Protein AF-0000000072635037 (afdb_homodimer)

Structure (mmCIF, N/CA/C/O backbone):
data_AF-0000000072635037-model_v1
#
loop_
_entity.id
_entity.type
_entity.pdbx_description
1 polymer 'Rhodanese domain-containing protein'
#
loop_
_atom_site.group_PDB
_atom_site.id
_atom_site.type_symbol
_atom_site.label_atom_id
_atom_site.label_alt_id
_atom_site.label_comp_id
_atom_site.label_asym_id
_atom_site.label_entity_id
_atom_site.label_seq_id
_atom_site.pdbx_PDB_ins_code
_atom_site.Cartn_x
_atom_site.Cartn_y
_atom_site.Cartn_z
_atom_site.occupancy
_atom_site.B_iso_or_equiv
_atom_site.auth_seq_id
_atom_site.auth_comp_id
_atom_site.auth_asym_id
_atom_site.auth_atom_id
_atom_site.pdbx_PDB_model_num
ATOM 1 N N . MET A 1 1 ? 19.469 10.891 2.959 1 28.7 1 MET A N 1
ATOM 2 C CA . MET A 1 1 ? 18.875 11.188 1.657 1 28.7 1 MET A CA 1
ATOM 3 C C . MET A 1 1 ? 18.469 12.656 1.572 1 28.7 1 MET A C 1
ATOM 5 O O . MET A 1 1 ? 17.938 13.211 2.535 1 28.7 1 MET A O 1
ATOM 9 N N . THR A 1 2 ? 19.031 13.367 0.707 1 38.19 2 THR A N 1
ATOM 10 C CA . THR A 1 2 ? 18.703 14.766 0.461 1 38.19 2 THR A CA 1
ATOM 11 C C . THR A 1 2 ? 17.469 14.875 -0.427 1 38.19 2 THR A C 1
ATOM 13 O O . THR A 1 2 ? 17.359 14.18 -1.44 1 38.19 2 THR A O 1
ATOM 16 N N . ILE A 1 3 ? 16.344 15.328 0.069 1 33.97 3 ILE A N 1
ATOM 17 C CA . ILE A 1 3 ? 15.195 15.586 -0.789 1 33.97 3 ILE A CA 1
ATOM 18 C C . ILE A 1 3 ? 15.32 16.969 -1.433 1 33.97 3 ILE A C 1
ATOM 20 O O . ILE A 1 3 ? 15.469 17.969 -0.735 1 33.97 3 ILE A O 1
ATOM 24 N N . TYR A 1 4 ? 16 17.062 -2.693 1 36.5 4 TYR A N 1
ATOM 25 C CA . TYR A 1 4 ? 16.141 18.422 -3.211 1 36.5 4 TYR A CA 1
ATOM 26 C C . TYR A 1 4 ? 15.172 18.656 -4.367 1 36.5 4 TYR A C 1
ATOM 28 O O . TYR A 1 4 ? 14.836 17.719 -5.105 1 36.5 4 TYR A O 1
ATOM 36 N N . GLU A 1 5 ? 14.242 19.625 -4.367 1 32.34 5 GLU A N 1
ATOM 37 C CA . GLU A 1 5 ? 13.914 20.219 -5.66 1 32.34 5 GLU A CA 1
ATOM 38 C C . GLU A 1 5 ? 15.172 20.531 -6.457 1 32.34 5 GLU A C 1
ATOM 40 O O . GLU A 1 5 ? 16.281 20.547 -5.902 1 32.34 5 GLU A O 1
ATOM 45 N N . ASP A 1 6 ? 15.109 21.141 -7.664 1 32 6 ASP A N 1
ATOM 46 C CA . ASP A 1 6 ? 16.031 21.562 -8.711 1 32 6 ASP A CA 1
ATOM 47 C C . ASP A 1 6 ? 17.312 22.125 -8.109 1 32 6 ASP A C 1
ATOM 49 O O . ASP A 1 6 ? 18.172 22.625 -8.836 1 32 6 ASP A O 1
ATOM 53 N N . PHE A 1 7 ? 17.297 22.766 -7.023 1 31.03 7 PHE A N 1
ATOM 54 C CA . PHE A 1 7 ? 18.312 23.812 -7.039 1 31.03 7 PHE A CA 1
ATOM 55 C C . PHE A 1 7 ? 19.719 23.219 -6.988 1 31.03 7 PHE A C 1
ATOM 57 O O . PHE A 1 7 ? 19.891 22.047 -6.625 1 31.03 7 PHE A O 1
ATOM 64 N N . PHE A 1 8 ? 20.766 24.172 -6.461 1 31.31 8 PHE A N 1
ATOM 65 C CA . PHE A 1 8 ? 22.141 24.656 -6.598 1 31.31 8 PHE A CA 1
ATOM 66 C C . PHE A 1 8 ? 23.125 23.641 -6.055 1 31.31 8 PHE A C 1
ATOM 68 O O . PHE A 1 8 ? 22.766 22.781 -5.234 1 31.31 8 PHE A O 1
ATOM 75 N N . ASN A 1 9 ? 24.422 23.906 -6.273 1 34.59 9 ASN A N 1
ATOM 76 C CA . ASN A 1 9 ? 25.844 23.672 -6.074 1 34.59 9 ASN A CA 1
ATOM 77 C C . ASN A 1 9 ? 26.156 23.312 -4.621 1 34.59 9 ASN A C 1
ATOM 79 O O . ASN A 1 9 ? 27.219 23.703 -4.098 1 34.59 9 ASN A O 1
ATOM 83 N N . PHE A 1 10 ? 25.078 23.234 -3.729 1 40.62 10 PHE A N 1
ATOM 84 C CA . PHE A 1 10 ? 25.625 23.234 -2.373 1 40.62 10 PHE A CA 1
ATOM 85 C C . PHE A 1 10 ? 26.219 21.875 -2.035 1 40.62 10 PHE A C 1
ATOM 87 O O . PHE A 1 10 ? 25.812 20.859 -2.607 1 40.62 10 PHE A O 1
ATOM 94 N N . SER A 1 11 ? 27.156 21.922 -1.253 1 45.44 11 SER A N 1
ATOM 95 C CA . SER A 1 11 ? 28.016 20.875 -0.698 1 45.44 11 SER A CA 1
ATOM 96 C C . SER A 1 11 ? 27.172 19.734 -0.132 1 45.44 11 SER A C 1
ATOM 98 O O . SER A 1 11 ? 26.422 19.922 0.825 1 45.44 11 SER A O 1
ATOM 100 N N . GLN A 1 12 ? 26.656 18.953 -0.97 1 52.22 12 GLN A N 1
ATOM 101 C CA . GLN A 1 12 ? 26.062 17.672 -0.56 1 52.22 12 GLN A CA 1
ATOM 102 C C . GLN A 1 12 ? 26.922 17 0.52 1 52.22 12 GLN A C 1
ATOM 104 O O . GLN A 1 12 ? 28.141 17.109 0.507 1 52.22 12 GLN A O 1
ATOM 109 N N . LEU A 1 13 ? 26.188 16.828 1.681 1 58.25 13 LEU A N 1
ATOM 110 C CA . LEU A 1 13 ? 26.891 15.977 2.625 1 58.25 13 LEU A CA 1
ATOM 111 C C . LEU A 1 13 ? 27.422 14.719 1.933 1 58.25 13 LEU A C 1
ATOM 113 O O . LEU A 1 13 ? 26.734 14.141 1.085 1 58.25 13 LEU A O 1
ATOM 117 N N . PRO A 1 14 ? 28.656 14.523 2.035 1 57.28 14 PRO A N 1
ATOM 118 C CA . PRO A 1 14 ? 29.203 13.312 1.41 1 57.28 14 PRO A CA 1
ATOM 119 C C . PRO A 1 14 ? 28.359 12.07 1.713 1 57.28 14 PRO A C 1
ATOM 121 O O . PRO A 1 14 ? 27.938 11.867 2.855 1 57.28 14 PRO A O 1
ATOM 124 N N . GLY A 1 15 ? 27.891 11.398 0.718 1 64 15 GLY A N 1
ATOM 125 C CA . GLY A 1 15 ? 27.172 10.148 0.869 1 64 15 GLY A CA 1
ATOM 126 C C . GLY A 1 15 ? 25.672 10.305 0.809 1 64 15 GLY A C 1
ATOM 127 O O . GLY A 1 15 ? 24.938 9.312 0.817 1 64 15 GLY A O 1
ATOM 128 N N . SER A 1 16 ? 25.344 11.555 0.625 1 75.69 16 SER A N 1
ATOM 129 C CA . SER A 1 16 ? 23.891 11.758 0.63 1 75.69 16 SER A CA 1
ATOM 130 C C . SER A 1 16 ? 23.281 11.445 -0.734 1 75.69 16 SER A C 1
ATOM 132 O O . SER A 1 16 ? 23.953 11.594 -1.763 1 75.69 16 SER A O 1
ATOM 134 N N . ARG A 1 17 ? 22.109 10.844 -0.693 1 80.25 17 ARG A N 1
ATOM 135 C CA . ARG A 1 17 ? 21.328 10.578 -1.9 1 80.25 17 ARG A CA 1
ATOM 136 C C . ARG A 1 17 ? 20.172 11.562 -2.041 1 80.25 17 ARG A C 1
ATOM 138 O O . ARG A 1 17 ? 19.625 12.023 -1.041 1 80.25 17 ARG A O 1
ATOM 145 N N . HIS A 1 18 ? 19.828 11.867 -3.273 1 83.69 18 HIS A N 1
ATOM 146 C CA . HIS A 1 18 ? 18.828 12.875 -3.553 1 83.69 18 HIS A CA 1
ATOM 147 C C . HIS A 1 18 ? 17.469 12.242 -3.844 1 83.69 18 HIS A C 1
ATOM 149 O O . HIS A 1 18 ? 17.391 11.266 -4.594 1 83.69 18 HIS A O 1
ATOM 155 N N . ILE A 1 19 ? 16.453 12.789 -3.186 1 88.06 19 ILE A N 1
ATOM 156 C CA . ILE A 1 19 ? 15.086 12.383 -3.445 1 88.06 19 ILE A CA 1
ATOM 157 C C . ILE A 1 19 ? 14.227 13.617 -3.729 1 88.06 19 ILE A C 1
ATOM 159 O O . ILE A 1 19 ? 14.367 14.648 -3.061 1 88.06 19 ILE A O 1
ATOM 163 N N . THR A 1 20 ? 13.328 13.531 -4.719 1 88.12 20 THR A N 1
ATOM 164 C CA . THR A 1 20 ? 12.43 14.633 -5.07 1 88.12 20 THR A CA 1
ATOM 165 C C . THR A 1 20 ? 11.016 14.367 -4.562 1 88.12 20 THR A C 1
ATOM 167 O O . THR A 1 20 ? 10.648 13.219 -4.316 1 88.12 20 THR A O 1
ATOM 170 N N . ILE A 1 21 ? 10.242 15.391 -4.422 1 88.12 21 ILE A N 1
ATOM 171 C CA . ILE A 1 21 ? 8.852 15.273 -3.99 1 88.12 21 ILE A CA 1
ATOM 172 C C . ILE A 1 21 ? 8.062 14.461 -5.016 1 88.12 21 ILE A C 1
ATOM 174 O O . ILE A 1 21 ? 7.168 13.688 -4.652 1 88.12 21 ILE A O 1
ATOM 178 N N . GLU A 1 22 ? 8.438 14.602 -6.242 1 88.19 22 GLU A N 1
ATOM 179 C CA . GLU A 1 22 ? 7.746 13.906 -7.328 1 88.19 22 GLU A CA 1
ATOM 180 C C . GLU A 1 22 ? 7.953 12.398 -7.238 1 88.19 22 GLU A C 1
ATOM 182 O O . GLU A 1 22 ? 7.121 11.625 -7.711 1 88.19 22 GLU A O 1
ATOM 187 N N . SER A 1 23 ? 9.07 12.039 -6.66 1 92.25 23 SER A N 1
ATOM 188 C CA . SER A 1 23 ? 9.328 10.609 -6.488 1 92.25 23 SER A CA 1
ATOM 189 C C . SER A 1 23 ? 8.539 10.047 -5.316 1 92.25 23 SER A C 1
ATOM 191 O O . SER A 1 23 ? 8.398 8.828 -5.18 1 92.25 23 SER A O 1
ATOM 193 N N . LEU A 1 24 ? 8.023 10.961 -4.504 1 94.5 24 LEU A N 1
ATOM 194 C CA . LEU A 1 24 ? 7.34 10.539 -3.285 1 94.5 24 LEU A CA 1
ATOM 195 C C . LEU A 1 24 ? 5.828 10.609 -3.465 1 94.5 24 LEU A C 1
ATOM 197 O O . LEU A 1 24 ? 5.094 9.812 -2.871 1 94.5 24 LEU A O 1
ATOM 201 N N . SER A 1 25 ? 5.383 11.57 -4.223 1 93.38 25 SER A N 1
ATOM 202 C CA . SER A 1 25 ? 3.949 11.781 -4.398 1 93.38 25 SER A CA 1
ATOM 203 C C . SER A 1 25 ? 3.654 12.5 -5.711 1 93.38 25 SER A C 1
ATOM 205 O O . SER A 1 25 ? 4.527 13.156 -6.273 1 93.38 25 SER A O 1
ATOM 207 N N . HIS A 1 26 ? 2.426 12.227 -6.188 1 88.31 26 HIS A N 1
ATOM 208 C CA . HIS A 1 26 ? 1.881 12.945 -7.336 1 88.31 26 HIS A CA 1
ATOM 209 C C . HIS A 1 26 ? 0.605 13.695 -6.961 1 88.31 26 HIS A C 1
ATOM 211 O O . HIS A 1 26 ? -0.397 13.078 -6.594 1 88.31 26 HIS A O 1
ATOM 217 N N . ASN A 1 27 ? 0.615 15.008 -7.012 1 78.81 27 ASN A N 1
ATOM 218 C CA . ASN A 1 27 ? -0.52 15.836 -6.617 1 78.81 27 ASN A CA 1
ATOM 219 C C . ASN A 1 27 ? -0.979 15.523 -5.199 1 78.81 27 ASN A C 1
ATOM 221 O O . ASN A 1 27 ? -2.172 15.344 -4.953 1 78.81 27 ASN A O 1
ATOM 225 N N . GLY A 1 28 ? 0.036 15.281 -4.379 1 82.06 28 GLY A N 1
ATOM 226 C CA . GLY A 1 28 ? -0.253 15.062 -2.971 1 82.06 28 GLY A CA 1
ATOM 227 C C . GLY A 1 28 ? -0.557 13.617 -2.641 1 82.06 28 GLY A C 1
ATOM 228 O O . GLY A 1 28 ? -0.601 13.234 -1.468 1 82.06 28 GLY A O 1
ATOM 229 N N . VAL A 1 29 ? -0.776 12.836 -3.639 1 90.25 29 VAL A N 1
ATOM 230 C CA . VAL A 1 29 ? -1.066 11.43 -3.412 1 90.25 29 VAL A CA 1
ATOM 231 C C . VAL A 1 29 ? 0.235 10.633 -3.389 1 90.25 29 VAL A C 1
ATOM 233 O O . VAL A 1 29 ? 1.008 10.664 -4.348 1 90.25 29 VAL A O 1
ATOM 236 N N . PRO A 1 30 ? 0.464 9.938 -2.295 1 96.12 30 PRO A N 1
ATOM 237 C CA . PRO A 1 30 ? 1.678 9.125 -2.25 1 96.12 30 PRO A CA 1
ATOM 238 C C . PRO A 1 30 ? 1.771 8.141 -3.414 1 96.12 30 PRO A C 1
ATOM 240 O O . PRO A 1 30 ? 0.746 7.66 -3.906 1 96.12 30 PRO A O 1
ATOM 243 N N . VAL A 1 31 ? 2.92 7.828 -3.83 1 96.75 31 VAL A N 1
ATOM 244 C CA . VAL A 1 31 ? 3.135 6.902 -4.938 1 96.75 31 VAL A CA 1
ATOM 245 C C . VAL A 1 31 ? 2.773 5.484 -4.504 1 96.75 31 VAL A C 1
ATOM 247 O O . VAL A 1 31 ? 2.496 5.238 -3.328 1 96.75 31 VAL A O 1
ATOM 250 N N . HIS A 1 32 ? 2.744 4.617 -5.496 1 97.25 32 HIS A N 1
ATOM 251 C CA . HIS A 1 32 ? 2.486 3.205 -5.242 1 97.25 32 HIS A CA 1
ATOM 252 C C . HIS A 1 32 ? 3.568 2.6 -4.352 1 97.25 32 HIS A C 1
ATOM 254 O O . HIS A 1 32 ? 4.75 2.908 -4.512 1 97.25 32 HIS A O 1
ATOM 260 N N . PRO A 1 33 ? 3.203 1.662 -3.469 1 97.5 33 PRO A N 1
ATOM 261 C CA . PRO A 1 33 ? 4.199 1.062 -2.578 1 97.5 33 PRO A CA 1
ATOM 262 C C . PRO A 1 33 ? 5.398 0.491 -3.33 1 97.5 33 PRO A C 1
ATOM 264 O O . PRO A 1 33 ? 6.543 0.674 -2.906 1 97.5 33 PRO A O 1
ATOM 267 N N . LEU A 1 34 ? 5.199 -0.15 -4.449 1 95.81 34 LEU A N 1
ATOM 268 C CA . LEU A 1 34 ? 6.285 -0.771 -5.203 1 95.81 34 LEU A CA 1
ATOM 269 C C . LEU A 1 34 ? 7.191 0.286 -5.828 1 95.81 34 LEU A C 1
ATOM 271 O O . LEU A 1 34 ? 8.383 0.048 -6.031 1 95.81 34 LEU A O 1
ATOM 275 N N . GLN A 1 35 ? 6.59 1.443 -6.141 1 95.56 35 GLN A N 1
ATOM 276 C CA . GLN A 1 35 ? 7.395 2.543 -6.664 1 95.56 35 GLN A CA 1
ATOM 277 C C . GLN A 1 35 ? 8.32 3.107 -5.59 1 95.56 35 GLN A C 1
ATOM 279 O O . GLN A 1 35 ? 9.492 3.383 -5.855 1 95.56 35 GLN A O 1
ATOM 284 N N . PHE A 1 36 ? 7.754 3.26 -4.426 1 97.31 36 PHE A N 1
ATOM 285 C CA . PHE A 1 36 ? 8.57 3.754 -3.324 1 97.31 36 PHE A CA 1
ATOM 286 C C . PHE A 1 36 ? 9.656 2.748 -2.963 1 97.31 36 PHE A C 1
ATOM 288 O O . PHE A 1 36 ? 10.805 3.129 -2.699 1 97.31 36 PHE A O 1
ATOM 295 N N . GLN A 1 37 ? 9.289 1.476 -2.965 1 96.25 37 GLN A N 1
ATOM 296 C CA . GLN A 1 37 ? 10.25 0.408 -2.713 1 96.25 37 GLN A CA 1
ATOM 297 C C . GLN A 1 37 ? 11.414 0.469 -3.701 1 96.25 37 GLN A C 1
ATOM 299 O O . GLN A 1 37 ? 12.578 0.424 -3.301 1 96.25 37 GLN A O 1
ATOM 304 N N . ARG A 1 38 ? 11.102 0.57 -4.961 1 94.75 38 ARG A N 1
ATOM 305 C CA . ARG A 1 38 ? 12.117 0.654 -6 1 94.75 38 ARG A CA 1
ATOM 306 C C . ARG A 1 38 ? 13.023 1.859 -5.781 1 94.75 38 ARG A C 1
ATOM 308 O O . ARG A 1 38 ? 14.242 1.768 -5.961 1 94.75 38 ARG A O 1
ATOM 315 N N . LEU A 1 39 ? 12.422 2.982 -5.395 1 93.81 39 LEU A N 1
ATOM 316 C CA . LEU A 1 39 ? 13.172 4.207 -5.141 1 93.81 39 LEU A CA 1
ATOM 317 C C . LEU A 1 39 ? 14.203 3.994 -4.039 1 93.81 39 LEU A C 1
ATOM 319 O O . LEU A 1 39 ? 15.391 4.281 -4.227 1 93.81 39 LEU A O 1
ATOM 323 N N . LEU A 1 40 ? 13.789 3.428 -2.906 1 94.12 40 LEU A N 1
ATOM 324 C CA . LEU A 1 40 ? 14.695 3.258 -1.776 1 94.12 40 LEU A CA 1
ATOM 325 C C . LEU A 1 40 ? 15.781 2.23 -2.096 1 94.12 40 LEU A C 1
ATOM 327 O O . LEU A 1 40 ? 16.938 2.418 -1.741 1 94.12 40 LEU A O 1
ATOM 331 N N . ARG A 1 41 ? 15.383 1.162 -2.773 1 93.38 41 ARG A N 1
ATOM 332 C CA . ARG A 1 41 ? 16.359 0.136 -3.123 1 93.38 41 ARG A CA 1
ATOM 333 C C . ARG A 1 41 ? 17.406 0.681 -4.094 1 93.38 41 ARG A C 1
ATOM 335 O O . ARG A 1 41 ? 18.578 0.335 -4.004 1 93.38 41 ARG A O 1
ATOM 342 N N . SER A 1 42 ? 16.953 1.551 -5.023 1 90.69 42 SER A N 1
ATOM 343 C CA . SER A 1 42 ? 17.891 2.17 -5.957 1 90.69 42 SER A CA 1
ATOM 344 C C . SER A 1 42 ? 18.906 3.039 -5.227 1 90.69 42 SER A C 1
ATOM 346 O O . SER A 1 42 ? 20 3.318 -5.75 1 90.69 42 SER A O 1
ATOM 348 N N . HIS A 1 43 ? 18.578 3.451 -4.027 1 88.31 43 HIS A N 1
ATOM 349 C CA . HIS A 1 43 ? 19.484 4.227 -3.188 1 88.31 43 HIS A CA 1
ATOM 350 C C . HIS A 1 43 ? 20.188 3.34 -2.166 1 88.31 43 HIS A C 1
ATOM 352 O O . HIS A 1 43 ? 20.766 3.838 -1.199 1 88.31 43 HIS A O 1
ATOM 358 N N . SER A 1 44 ? 20.016 2.02 -2.287 1 87.5 44 SER A N 1
ATOM 359 C CA . SER A 1 44 ? 20.688 1.007 -1.474 1 87.5 44 SER A CA 1
ATOM 360 C C . SER A 1 44 ? 20.219 1.065 -0.024 1 87.5 44 SER A C 1
ATOM 362 O O . SER A 1 44 ? 21.016 0.875 0.899 1 87.5 44 SER A O 1
ATOM 364 N N . VAL A 1 45 ? 18.984 1.422 0.163 1 89.44 45 VAL A N 1
ATOM 365 C CA . VAL A 1 45 ? 18.406 1.459 1.501 1 89.44 45 VAL A CA 1
ATOM 366 C C . VAL A 1 45 ? 17.859 0.078 1.87 1 89.44 45 VAL A C 1
ATOM 368 O O . VAL A 1 45 ? 17.141 -0.544 1.087 1 89.44 45 VAL A O 1
ATOM 371 N N . ASP A 1 46 ? 18.234 -0.379 3.021 1 88.5 46 ASP A N 1
ATOM 372 C CA . ASP A 1 46 ? 17.734 -1.636 3.578 1 88.5 46 ASP A CA 1
ATOM 373 C C . ASP A 1 46 ? 16.609 -1.388 4.59 1 88.5 46 ASP A C 1
ATOM 375 O O . ASP A 1 46 ? 16.422 -0.255 5.031 1 88.5 46 ASP A O 1
ATOM 379 N N . SER A 1 47 ? 15.938 -2.475 4.879 1 88.62 47 SER A N 1
ATOM 380 C CA . SER A 1 47 ? 14.875 -2.379 5.875 1 88.62 47 SER A CA 1
ATOM 381 C C . SER A 1 47 ? 15.422 -1.905 7.219 1 88.62 47 SER A C 1
ATOM 383 O O . SER A 1 47 ? 14.703 -1.264 7.992 1 88.62 47 SER A O 1
ATOM 385 N N . THR A 1 48 ? 16.672 -2.061 7.445 1 85.75 48 THR A N 1
ATOM 386 C CA . THR A 1 48 ? 17.266 -1.757 8.75 1 85.75 48 THR A CA 1
ATOM 387 C C . THR A 1 48 ? 18.125 -0.5 8.672 1 85.75 48 THR A C 1
ATOM 389 O O . THR A 1 48 ? 18.703 -0.078 9.68 1 85.75 48 THR A O 1
ATOM 392 N N . SER A 1 49 ? 18.219 0.034 7.52 1 84.12 49 SER A N 1
ATOM 393 C CA . SER A 1 49 ? 19.016 1.236 7.363 1 84.12 49 SER A CA 1
ATOM 394 C C . SER A 1 49 ? 18.5 2.369 8.242 1 84.12 49 SER A C 1
ATOM 396 O O . SER A 1 49 ? 17.297 2.498 8.453 1 84.12 49 SER A O 1
ATOM 398 N N . ILE A 1 50 ? 19.422 3.141 8.789 1 83.06 50 ILE A N 1
ATOM 399 C CA . ILE A 1 50 ? 19.062 4.418 9.406 1 83.06 50 ILE A CA 1
ATOM 400 C C . ILE A 1 50 ? 19.125 5.527 8.352 1 83.06 50 ILE A C 1
ATOM 402 O O . ILE A 1 50 ? 20.172 5.727 7.719 1 83.06 50 ILE A O 1
ATOM 406 N N . VAL A 1 51 ? 18.062 6.156 8.148 1 85.81 51 VAL A N 1
ATOM 407 C CA . VAL A 1 51 ? 17.969 7.203 7.137 1 85.81 51 VAL A CA 1
ATOM 408 C C . VAL A 1 51 ? 17.781 8.562 7.809 1 85.81 51 VAL A C 1
ATOM 410 O O . VAL A 1 51 ? 16.922 8.711 8.68 1 85.81 51 VAL A O 1
ATOM 413 N N . VAL A 1 52 ? 18.578 9.539 7.5 1 83.81 52 VAL A N 1
ATOM 414 C CA . VAL A 1 52 ? 18.453 10.906 7.988 1 83.81 52 VAL A CA 1
ATOM 415 C C . VAL A 1 52 ? 18.062 11.836 6.836 1 83.81 52 VAL A C 1
ATOM 417 O O . VAL A 1 52 ? 18.75 11.891 5.816 1 83.81 52 VAL A O 1
ATOM 420 N N . LEU A 1 53 ? 16.969 12.508 7.004 1 86.25 53 LEU A N 1
ATOM 421 C CA . LEU A 1 53 ? 16.422 13.391 5.98 1 86.25 53 LEU A CA 1
ATOM 422 C C . LEU A 1 53 ? 16.781 14.844 6.27 1 86.25 53 LEU A C 1
ATOM 424 O O . LEU A 1 53 ? 16.766 15.273 7.426 1 86.25 53 LEU A O 1
ATOM 428 N N . TYR A 1 54 ? 17.094 15.547 5.281 1 82.88 54 TYR A N 1
ATOM 429 C CA . TYR A 1 54 ? 17.328 16.984 5.391 1 82.88 54 TYR A CA 1
ATOM 430 C C . TYR A 1 54 ? 16.953 17.703 4.098 1 82.88 54 TYR A C 1
ATOM 432 O O . TYR A 1 54 ? 16.812 17.062 3.051 1 82.88 54 TYR A O 1
ATOM 440 N N . ASP A 1 55 ? 16.594 18.922 4.211 1 80.88 55 ASP A N 1
ATOM 441 C CA . ASP A 1 55 ? 16.297 19.75 3.055 1 80.88 55 ASP A CA 1
ATOM 442 C C . ASP A 1 55 ? 16.75 21.188 3.277 1 80.88 55 ASP A C 1
ATOM 444 O O . ASP A 1 55 ? 17.359 21.5 4.305 1 80.88 55 ASP A O 1
ATOM 448 N N . ARG A 1 56 ? 16.5 22.031 2.352 1 76.75 56 ARG A N 1
ATOM 449 C CA . ARG A 1 56 ? 17.031 23.391 2.441 1 76.75 56 ARG A CA 1
ATOM 450 C C . ARG A 1 56 ? 15.906 24.391 2.721 1 76.75 56 ARG A C 1
ATOM 452 O O . ARG A 1 56 ? 16.141 25.594 2.746 1 76.75 56 ARG A O 1
ATOM 459 N N . HIS A 1 57 ? 14.766 23.875 2.795 1 82 57 HIS A N 1
ATOM 460 C CA . HIS A 1 57 ? 13.672 24.781 3.141 1 82 57 HIS A CA 1
ATOM 461 C C . HIS A 1 57 ? 13.883 25.391 4.52 1 82 57 HIS A C 1
ATOM 463 O O . HIS A 1 57 ? 14.289 24.703 5.457 1 82 57 HIS A O 1
ATOM 469 N N . PRO A 1 58 ? 13.594 26.641 4.645 1 83.31 58 PRO A N 1
ATOM 470 C CA . PRO A 1 58 ? 13.836 27.312 5.926 1 83.31 58 PRO A CA 1
ATOM 471 C C . PRO A 1 58 ? 13.117 26.641 7.09 1 83.31 58 PRO A C 1
ATOM 473 O O . PRO A 1 58 ? 13.594 26.688 8.227 1 83.31 58 PRO A O 1
ATOM 476 N N . LEU A 1 59 ? 11.984 25.984 6.785 1 87.31 59 LEU A N 1
ATOM 477 C CA . LEU A 1 59 ? 11.219 25.328 7.84 1 87.31 59 LEU A CA 1
ATOM 478 C C . LEU A 1 59 ? 11.344 23.812 7.738 1 87.31 59 LEU A C 1
ATOM 480 O O . LEU A 1 59 ? 10.648 23.078 8.445 1 87.31 59 LEU A O 1
ATOM 484 N N . GLY A 1 60 ? 12.18 23.312 6.855 1 86.94 60 GLY A N 1
ATOM 485 C CA . GLY A 1 60 ? 12.391 21.875 6.727 1 86.94 60 GLY A CA 1
ATOM 486 C C . GLY A 1 60 ? 11.141 21.125 6.328 1 86.94 60 GLY A C 1
ATOM 487 O O . GLY A 1 60 ? 10.922 20 6.777 1 86.94 60 GLY A O 1
ATOM 488 N N . LEU A 1 61 ? 10.273 21.75 5.484 1 90.5 61 LEU A N 1
ATOM 489 C CA . LEU A 1 61 ? 8.961 21.172 5.191 1 90.5 61 LEU A CA 1
ATOM 490 C C . LEU A 1 61 ? 9.094 19.938 4.316 1 90.5 61 LEU A C 1
ATOM 492 O O . LEU A 1 61 ? 8.305 18.984 4.445 1 90.5 61 LEU A O 1
ATOM 496 N N . PHE A 1 62 ? 10.086 19.891 3.492 1 90.75 62 PHE A N 1
ATOM 497 C CA . PHE A 1 62 ? 10.25 18.75 2.604 1 90.75 62 PHE A CA 1
ATOM 498 C C . PHE A 1 62 ? 10.727 17.531 3.377 1 90.75 62 PHE A C 1
ATOM 500 O O . PHE A 1 62 ? 10.297 16.406 3.102 1 90.75 62 PHE A O 1
ATOM 507 N N . SER A 1 63 ? 11.562 17.703 4.34 1 90.19 63 SER A N 1
ATOM 508 C CA . SER A 1 63 ? 12.086 16.609 5.141 1 90.19 63 SER A CA 1
ATOM 509 C C . SER A 1 63 ? 11 15.984 6.008 1 90.19 63 SER A C 1
ATOM 511 O O . SER A 1 63 ? 10.93 14.766 6.148 1 90.19 63 SER A O 1
ATOM 513 N N . THR A 1 64 ? 10.148 16.812 6.562 1 93.75 64 THR A N 1
ATOM 514 C CA . THR A 1 64 ? 9.078 16.266 7.398 1 93.75 64 THR A CA 1
ATOM 515 C C . THR A 1 64 ? 8.039 15.562 6.547 1 93.75 64 THR A C 1
ATOM 517 O O . THR A 1 64 ? 7.453 14.562 6.977 1 93.75 64 THR A O 1
ATOM 520 N N . TYR A 1 65 ? 7.773 16.125 5.344 1 95.31 65 TYR A N 1
ATOM 521 C CA . TYR A 1 65 ? 6.883 15.422 4.426 1 95.31 65 TYR A CA 1
ATOM 522 C C . TYR A 1 65 ? 7.445 14.055 4.051 1 95.31 65 TYR A C 1
ATOM 524 O O . TYR A 1 65 ? 6.73 13.047 4.074 1 95.31 65 TYR A O 1
ATOM 532 N N . ALA A 1 66 ? 8.711 14.047 3.734 1 94.69 66 ALA A N 1
ATOM 533 C CA . ALA A 1 66 ? 9.367 12.781 3.428 1 94.69 66 ALA A CA 1
ATOM 534 C C . ALA A 1 66 ? 9.289 11.82 4.613 1 94.69 66 ALA A C 1
ATOM 536 O O . ALA A 1 66 ? 9.078 10.625 4.438 1 94.69 66 ALA A O 1
ATOM 537 N N . LEU A 1 67 ? 9.484 12.375 5.793 1 95.38 67 LEU A N 1
ATOM 538 C CA . LEU A 1 67 ? 9.383 11.547 6.992 1 95.38 67 LEU A CA 1
ATOM 539 C C . LEU A 1 67 ? 8.031 10.844 7.055 1 95.38 67 LEU A C 1
ATOM 541 O O . LEU A 1 67 ? 7.965 9.641 7.32 1 95.38 67 LEU A O 1
ATOM 545 N N . TRP A 1 68 ? 6.984 11.609 6.832 1 97.44 68 TRP A N 1
ATOM 546 C CA . TRP A 1 68 ? 5.641 11.031 6.832 1 97.44 68 TRP A CA 1
ATOM 547 C C . TRP A 1 68 ? 5.52 9.93 5.781 1 97.44 68 TRP A C 1
ATOM 549 O O . TRP A 1 68 ? 4.977 8.859 6.059 1 97.44 68 TRP A O 1
ATOM 559 N N . ILE A 1 69 ? 6.023 10.164 4.641 1 97.81 69 ILE A N 1
ATOM 560 C CA . ILE A 1 69 ? 5.957 9.211 3.541 1 97.81 69 ILE A CA 1
ATOM 561 C C . ILE A 1 69 ? 6.711 7.938 3.916 1 97.81 69 ILE A C 1
ATOM 563 O O . ILE A 1 69 ? 6.219 6.828 3.701 1 97.81 69 ILE A O 1
ATOM 567 N N . PHE A 1 70 ? 7.953 8.086 4.43 1 96.94 70 PHE A N 1
ATOM 568 C CA . PHE A 1 70 ? 8.75 6.926 4.832 1 96.94 70 PHE A CA 1
ATOM 569 C C . PHE A 1 70 ? 8 6.09 5.867 1 96.94 70 PHE A C 1
ATOM 571 O O . PHE A 1 70 ? 7.977 4.863 5.777 1 96.94 70 PHE A O 1
ATOM 578 N N . ARG A 1 71 ? 7.359 6.785 6.805 1 97.38 71 ARG A N 1
ATOM 579 C CA . ARG A 1 71 ? 6.59 6.074 7.82 1 97.38 71 ARG A CA 1
ATOM 580 C C . ARG A 1 71 ? 5.375 5.387 7.199 1 97.38 71 ARG A C 1
ATOM 582 O O . ARG A 1 71 ? 5.023 4.27 7.59 1 97.38 71 ARG A O 1
ATOM 589 N N . LEU A 1 72 ? 4.758 6.055 6.281 1 98.12 72 LEU A N 1
ATOM 590 C CA . LEU A 1 72 ? 3.594 5.512 5.59 1 98.12 72 LEU A CA 1
ATOM 591 C C . LEU A 1 72 ? 3.92 4.172 4.938 1 98.12 72 LEU A C 1
ATOM 593 O O . LEU A 1 72 ? 3.088 3.264 4.93 1 98.12 72 LEU A O 1
ATOM 597 N N . TYR A 1 73 ? 5.125 4.066 4.426 1 98.25 73 TYR A N 1
ATOM 598 C CA . TYR A 1 73 ? 5.516 2.859 3.705 1 98.25 73 TYR A CA 1
ATOM 599 C C . TYR A 1 73 ? 6.25 1.889 4.621 1 98.25 73 TYR A C 1
ATOM 601 O O . TYR A 1 73 ? 6.762 0.863 4.168 1 98.25 73 TYR A O 1
ATOM 609 N N . GLY A 1 74 ? 6.422 2.25 5.914 1 97.31 74 GLY A N 1
ATOM 610 C CA . GLY A 1 74 ? 6.863 1.278 6.902 1 97.31 74 GLY A CA 1
ATOM 611 C C . GLY A 1 74 ? 8.344 1.375 7.219 1 97.31 74 GLY A C 1
ATOM 612 O O . GLY A 1 74 ? 8.906 0.483 7.855 1 97.31 74 GLY A O 1
ATOM 613 N N . HIS A 1 75 ? 9.039 2.398 6.766 1 95.69 75 HIS A N 1
ATOM 614 C CA . HIS A 1 75 ? 10.422 2.582 7.191 1 95.69 75 HIS A CA 1
ATOM 615 C C . HIS A 1 75 ? 10.492 3.383 8.484 1 95.69 75 HIS A C 1
ATOM 617 O O . HIS A 1 75 ? 10.547 4.613 8.453 1 95.69 75 HIS A O 1
ATOM 623 N N . ASN A 1 76 ? 10.781 2.699 9.555 1 92.25 76 ASN A N 1
ATOM 624 C CA . ASN A 1 76 ? 10.578 3.295 10.875 1 92.25 76 ASN A CA 1
ATOM 625 C C . ASN A 1 76 ? 11.859 3.916 11.414 1 92.25 76 ASN A C 1
ATOM 627 O O . ASN A 1 76 ? 11.828 4.711 12.352 1 92.25 76 ASN A O 1
ATOM 631 N N . THR A 1 77 ? 13.008 3.549 10.852 1 89.56 77 THR A N 1
ATOM 632 C CA . THR A 1 77 ? 14.281 4.094 11.312 1 89.56 77 THR A CA 1
ATOM 633 C C . THR A 1 77 ? 14.688 5.297 10.469 1 89.56 77 THR A C 1
ATOM 635 O O . THR A 1 77 ? 15.828 5.375 10.008 1 89.56 77 THR A O 1
ATOM 638 N N . THR A 1 78 ? 13.758 6.148 10.203 1 90.31 78 THR A N 1
ATOM 639 C CA . THR A 1 78 ? 13.961 7.387 9.461 1 90.31 78 THR A CA 1
ATOM 640 C C . THR A 1 78 ? 13.805 8.594 10.375 1 90.31 78 THR A C 1
ATOM 642 O O . THR A 1 78 ? 12.898 8.641 11.211 1 90.31 78 THR A O 1
ATOM 645 N N . PHE A 1 79 ? 14.727 9.531 10.242 1 85.88 79 PHE A N 1
ATOM 646 C CA . PHE A 1 79 ? 14.742 10.75 11.047 1 85.88 79 PHE A CA 1
ATOM 647 C C . PHE A 1 79 ? 14.984 11.977 10.172 1 85.88 79 PHE A C 1
ATOM 649 O O . PHE A 1 79 ? 15.477 11.852 9.047 1 85.88 79 PHE A O 1
ATOM 656 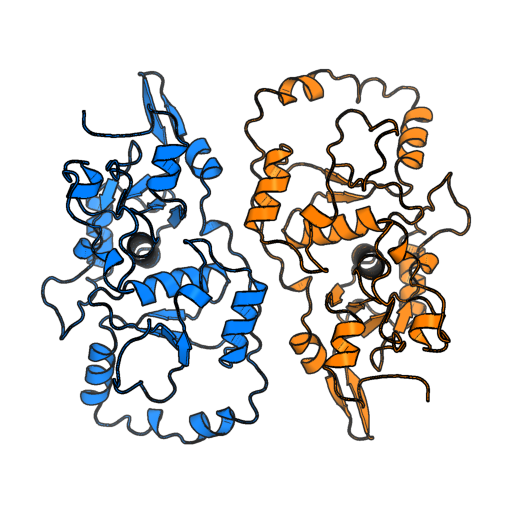N N . PHE A 1 80 ? 14.523 13.102 10.625 1 85.94 80 PHE A N 1
ATOM 657 C CA . PHE A 1 80 ? 14.891 14.328 9.922 1 85.94 80 PHE A CA 1
ATOM 658 C C . PHE A 1 80 ? 15.844 15.172 10.758 1 85.94 80 PHE A C 1
ATOM 660 O O . PHE A 1 80 ? 15.773 15.156 11.992 1 85.94 80 PHE A O 1
ATOM 667 N N . LEU A 1 81 ? 16.703 15.812 10.133 1 78.75 81 LEU A N 1
ATOM 668 C CA . LEU A 1 81 ? 17.703 16.641 10.797 1 78.75 81 LEU A CA 1
ATOM 669 C C . LEU A 1 81 ? 17.109 17.984 11.219 1 78.75 81 LEU A C 1
ATOM 671 O O . LEU A 1 81 ? 16.75 18.797 10.367 1 78.75 81 LEU A O 1
ATOM 675 N N . ASN A 1 82 ? 17.047 18.062 12.523 1 79.25 82 ASN A N 1
ATOM 676 C CA . ASN A 1 82 ? 16.547 19.328 13.062 1 79.25 82 ASN A CA 1
ATOM 677 C C . ASN A 1 82 ? 17.531 20.469 12.844 1 79.25 82 ASN A C 1
ATOM 679 O O . ASN A 1 82 ? 18.656 20.422 13.352 1 79.25 82 ASN A O 1
ATOM 683 N N . GLY A 1 83 ? 17.234 21.422 12.094 1 73.38 83 GLY A N 1
ATOM 684 C CA . GLY A 1 83 ? 18.125 22.547 11.797 1 73.38 83 GLY A CA 1
ATOM 685 C C . GLY A 1 83 ? 18.797 22.422 10.445 1 73.38 83 GLY A C 1
ATOM 686 O O . GLY A 1 83 ? 19.578 23.297 10.055 1 73.38 83 GLY A O 1
ATOM 687 N N . GLY A 1 84 ? 18.484 21.297 9.742 1 67.12 84 GLY A N 1
ATOM 688 C CA . GLY A 1 84 ? 18.938 21.141 8.367 1 67.12 84 GLY A CA 1
ATOM 689 C C . GLY A 1 84 ? 20.438 20.969 8.258 1 67.12 84 GLY A C 1
ATOM 690 O O . GLY A 1 84 ? 21.078 20.484 9.188 1 67.12 84 GLY A O 1
ATOM 691 N N . THR A 1 85 ? 21.031 21.312 7.113 1 63.5 85 THR A N 1
ATOM 692 C CA . THR A 1 85 ? 22.453 21.141 6.797 1 63.5 85 THR A CA 1
ATOM 693 C C . THR A 1 85 ? 23.312 22.047 7.68 1 63.5 85 THR A C 1
ATOM 695 O O . THR A 1 85 ? 24.469 21.703 7.98 1 63.5 85 THR A O 1
ATOM 698 N N . SER A 1 86 ? 22.688 23.109 8.047 1 63.06 86 SER A N 1
ATOM 699 C CA . SER A 1 86 ? 23.438 24.016 8.898 1 63.06 86 SER A CA 1
ATOM 700 C C . SER A 1 86 ? 23.75 23.391 10.242 1 63.06 86 SER A C 1
ATOM 702 O O . SER A 1 86 ? 24.844 23.562 10.781 1 63.06 86 SER A O 1
ATOM 704 N N . ALA A 1 87 ? 22.781 22.625 10.672 1 62.22 87 ALA A N 1
ATOM 705 C CA . ALA A 1 87 ? 23 21.953 11.953 1 62.22 87 ALA A CA 1
ATOM 706 C C . ALA A 1 87 ? 24.031 20.844 11.828 1 62.22 87 ALA A C 1
ATOM 708 O O . ALA A 1 87 ? 24.828 20.641 12.742 1 62.22 87 ALA A O 1
ATOM 709 N N . TRP A 1 88 ? 23.984 20.203 10.734 1 59.62 88 TRP A N 1
ATOM 710 C CA . TRP A 1 88 ? 24.938 19.125 10.508 1 59.62 88 TRP A CA 1
ATOM 711 C C . TRP A 1 88 ? 26.359 19.672 10.422 1 59.62 88 TRP A C 1
ATOM 713 O O . TRP A 1 88 ? 27.281 19.109 11.008 1 59.62 88 TRP A O 1
ATOM 723 N N . HIS A 1 89 ? 26.438 20.734 9.719 1 58.53 89 HIS A N 1
ATOM 724 C CA . HIS A 1 89 ? 27.75 21.359 9.594 1 58.53 89 HIS A CA 1
ATOM 725 C C . HIS A 1 89 ? 28.281 21.812 10.953 1 58.53 89 HIS A C 1
ATOM 727 O O . HIS A 1 89 ? 29.453 21.656 11.25 1 58.53 89 HIS A O 1
ATOM 733 N N . SER A 1 90 ? 27.391 22.375 11.633 1 55.59 90 SER A N 1
ATOM 734 C CA . SER A 1 90 ? 27.781 22.812 12.969 1 55.59 90 SER A CA 1
ATOM 735 C C . SER A 1 90 ? 28.188 21.641 13.852 1 55.59 90 SER A C 1
ATOM 737 O O . SER A 1 90 ? 29.156 21.734 14.609 1 55.59 90 SER A O 1
ATOM 739 N N . PHE A 1 91 ? 27.438 20.609 13.656 1 51.97 91 PHE A N 1
ATOM 740 C CA . PHE A 1 91 ? 27.734 19.406 14.406 1 51.97 91 PHE A CA 1
ATOM 741 C C . PHE A 1 91 ? 29.109 18.844 14.016 1 51.97 91 PHE A C 1
ATOM 743 O O . PHE A 1 91 ? 29.891 18.453 14.875 1 51.97 91 PHE A O 1
ATOM 750 N N . LEU A 1 92 ? 29.234 18.859 12.789 1 52.91 92 LEU A N 1
ATOM 751 C CA . LEU A 1 92 ? 30.516 18.359 12.289 1 52.91 92 LEU A CA 1
ATOM 752 C C . LEU A 1 92 ? 31.656 19.281 12.719 1 52.91 92 LEU A C 1
ATOM 754 O O . LEU A 1 92 ? 32.75 18.812 13.031 1 52.91 92 LEU A O 1
ATOM 758 N N . THR A 1 93 ? 31.422 20.562 12.641 1 52.44 93 THR A N 1
ATOM 759 C CA . THR A 1 93 ? 32.438 21.531 13.016 1 52.44 93 THR A CA 1
ATOM 760 C C . THR A 1 93 ? 32.719 21.469 14.516 1 52.44 93 THR A C 1
ATOM 762 O O . THR A 1 93 ? 33.875 21.672 14.945 1 52.44 93 THR A O 1
ATOM 765 N N . ASN A 1 94 ? 31.734 21.469 15.234 1 47.06 94 ASN A N 1
ATOM 766 C CA . ASN A 1 94 ? 31.984 21.391 16.672 1 47.06 94 ASN A CA 1
ATOM 767 C C . ASN A 1 94 ? 32.562 20.031 17.062 1 47.06 94 ASN A C 1
ATOM 769 O O . ASN A 1 94 ? 33.125 19.875 18.156 1 47.06 94 ASN A O 1
ATOM 773 N N . LYS A 1 95 ? 32.031 19.016 16.516 1 47.5 95 LYS A N 1
ATOM 774 C CA . LYS A 1 95 ? 32.688 17.734 16.797 1 47.5 95 LYS A CA 1
ATOM 775 C C . LYS A 1 95 ? 34.062 17.688 16.188 1 47.5 95 LYS A C 1
ATOM 777 O O . LYS A 1 95 ? 34.25 17.578 14.977 1 47.5 95 LYS A O 1
ATOM 782 N N . ASN A 1 96 ? 35.062 18.406 16.656 1 39.16 96 ASN A N 1
ATOM 783 C CA . ASN A 1 96 ? 36.469 18.328 16.312 1 39.16 96 ASN A CA 1
ATOM 784 C C . ASN A 1 96 ? 36.875 16.922 15.914 1 39.16 96 ASN A C 1
ATOM 786 O O . ASN A 1 96 ? 37.688 16.75 14.992 1 39.16 96 ASN A O 1
ATOM 790 N N . ASN A 1 97 ? 37 15.859 16.969 1 32.41 97 ASN A N 1
ATOM 791 C CA . ASN A 1 97 ? 37.781 14.617 16.922 1 32.41 97 ASN A CA 1
ATOM 792 C C . ASN A 1 97 ? 37.125 13.602 15.977 1 32.41 97 ASN A C 1
ATOM 794 O O . ASN A 1 97 ? 37.594 12.469 15.859 1 32.41 97 ASN A O 1
ATOM 798 N N . THR A 1 98 ? 35.875 13.484 15.914 1 30.59 98 THR A N 1
ATOM 799 C CA . THR A 1 98 ? 35.406 12.266 15.266 1 30.59 98 THR A CA 1
ATOM 800 C C . THR A 1 98 ? 35.562 12.359 13.75 1 30.59 98 THR A C 1
ATOM 802 O O . THR A 1 98 ? 34.625 12.719 13.047 1 30.59 98 THR A O 1
ATOM 805 N N . ASN A 1 99 ? 36.562 12.922 13.188 1 32.44 99 ASN A N 1
ATOM 806 C CA . ASN A 1 99 ? 37.25 12.648 11.914 1 32.44 99 ASN A CA 1
ATOM 807 C C . ASN A 1 99 ? 37.031 11.211 11.461 1 32.44 99 ASN A C 1
ATOM 809 O O . ASN A 1 99 ? 37.094 10.914 10.266 1 32.44 99 ASN A O 1
ATOM 813 N N . ASN A 1 100 ? 37.188 10.273 12.469 1 28.88 100 ASN A N 1
ATOM 814 C CA . ASN A 1 100 ? 37.188 8.828 12.297 1 28.88 100 ASN A CA 1
ATOM 815 C C . ASN A 1 100 ? 35.844 8.328 11.75 1 28.88 100 ASN A C 1
ATOM 817 O O . ASN A 1 100 ? 35.781 7.234 11.188 1 28.88 100 ASN A O 1
ATOM 821 N N . LEU A 1 101 ? 34.812 8.984 12.125 1 29.05 101 LEU A N 1
ATOM 822 C CA . LEU A 1 101 ? 33.562 8.32 11.75 1 29.05 101 LEU A CA 1
ATOM 823 C C . LEU A 1 101 ? 33.25 8.531 10.266 1 29.05 101 LEU A C 1
ATOM 825 O O . LEU A 1 101 ? 32.625 7.691 9.633 1 29.05 101 LEU A O 1
ATOM 829 N N . LEU A 1 102 ? 33.656 9.664 9.727 1 29.03 102 LEU A N 1
ATOM 830 C CA . LEU A 1 102 ? 33.312 9.906 8.336 1 29.03 102 LEU A CA 1
ATOM 831 C C . LEU A 1 102 ? 34.344 9.258 7.402 1 29.03 102 LEU A C 1
ATOM 833 O O . LEU A 1 102 ? 34.125 9.203 6.188 1 29.03 102 LEU A O 1
ATOM 837 N N . ASN A 1 103 ? 35.656 9.203 7.828 1 27.34 103 ASN A N 1
ATOM 838 C CA . ASN A 1 103 ? 36.688 8.734 6.918 1 27.34 103 ASN A CA 1
ATOM 839 C C . ASN A 1 103 ? 36.531 7.25 6.594 1 27.34 103 ASN A C 1
ATOM 841 O O . ASN A 1 103 ? 37.438 6.621 6.059 1 27.34 103 ASN A O 1
ATOM 845 N N . ASN A 1 104 ? 35.938 6.539 7.547 1 26.95 104 ASN A N 1
ATOM 846 C CA . ASN A 1 104 ? 36.125 5.16 7.113 1 26.95 104 ASN A CA 1
ATOM 847 C C . ASN A 1 104 ? 35.594 4.941 5.695 1 26.95 104 ASN A C 1
ATOM 849 O O . ASN A 1 104 ? 34.406 5.184 5.414 1 26.95 104 ASN A O 1
ATOM 853 N N . SER A 1 105 ? 36.5 4.938 4.734 1 26.75 105 SER A N 1
ATOM 854 C CA . SER A 1 105 ? 36.656 4.543 3.336 1 26.75 105 SER A CA 1
ATOM 855 C C . SER A 1 105 ? 35.656 3.449 2.969 1 26.75 105 SER A C 1
ATOM 857 O O . SER A 1 105 ? 35.344 3.246 1.791 1 26.75 105 SER A O 1
ATOM 859 N N . LYS A 1 106 ? 35.469 2.543 3.953 1 27.19 106 LYS A N 1
ATOM 860 C CA . LYS A 1 106 ? 34.656 1.364 3.688 1 27.19 106 LYS A CA 1
ATOM 861 C C . LYS A 1 106 ? 33.219 1.753 3.396 1 27.19 106 LYS A C 1
ATOM 863 O O . LYS A 1 106 ? 32.406 0.903 3.035 1 27.19 106 LYS A O 1
ATOM 868 N N . ILE A 1 107 ? 32.781 2.895 3.92 1 28.31 107 ILE A N 1
ATOM 869 C CA . ILE A 1 107 ? 31.438 3.324 3.559 1 28.31 107 ILE A CA 1
ATOM 870 C C . ILE A 1 107 ? 31.375 3.609 2.061 1 28.31 107 ILE A C 1
ATOM 872 O O . ILE A 1 107 ? 30.344 3.354 1.418 1 28.31 107 ILE A O 1
ATOM 876 N N . GLU A 1 108 ? 32.469 4.164 1.455 1 28.48 108 GLU A N 1
ATOM 877 C CA . GLU A 1 108 ? 32.469 4.488 0.031 1 28.48 108 GLU A CA 1
ATOM 878 C C . GLU A 1 108 ? 32.438 3.221 -0.821 1 28.48 108 GLU A C 1
ATOM 880 O O . GLU A 1 108 ? 31.828 3.207 -1.893 1 28.48 108 GLU A O 1
ATOM 885 N N . GLU A 1 109 ? 33.375 2.311 -0.548 1 28.61 109 GLU A N 1
ATOM 886 C CA . GLU A 1 109 ? 33.594 1.177 -1.435 1 28.61 109 GLU A CA 1
ATOM 887 C C . GLU A 1 109 ? 32.375 0.292 -1.549 1 28.61 109 GLU A C 1
ATOM 889 O O . GLU A 1 109 ? 32.188 -0.392 -2.557 1 28.61 109 GLU A O 1
ATOM 894 N N . LYS A 1 110 ? 31.797 0.023 -0.4 1 31.06 110 LYS A N 1
ATOM 895 C CA . LYS A 1 110 ? 30.703 -0.926 -0.579 1 31.06 110 LYS A CA 1
ATOM 896 C C . LYS A 1 110 ? 29.609 -0.345 -1.474 1 31.06 110 LYS A C 1
ATOM 898 O O . LYS A 1 110 ? 28.516 -0.896 -1.56 1 31.06 110 LYS A O 1
ATOM 903 N N . LEU A 1 111 ? 29.781 0.852 -1.935 1 30.2 111 LEU A N 1
ATOM 904 C CA . LEU A 1 111 ? 28.828 1.51 -2.828 1 30.2 111 LEU A CA 1
ATOM 905 C C . LEU A 1 111 ? 28.562 0.647 -4.055 1 30.2 111 LEU A C 1
ATOM 907 O O . LEU A 1 111 ? 27.453 0.677 -4.602 1 30.2 111 LEU A O 1
ATOM 911 N N . LEU A 1 112 ? 29.641 0.357 -4.91 1 32.06 112 LEU A N 1
ATOM 912 C CA . LEU A 1 112 ? 29.531 0.053 -6.332 1 32.06 112 LEU A CA 1
ATOM 913 C C . LEU A 1 112 ? 28.719 -1.227 -6.547 1 32.06 112 LEU A C 1
ATOM 915 O O . LEU A 1 112 ? 28.047 -1.379 -7.57 1 32.06 112 LEU A O 1
ATOM 919 N N . MET A 1 113 ? 29.312 -2.316 -6.098 1 35.72 113 MET A N 1
ATOM 920 C CA . MET A 1 113 ? 28.672 -3.506 -6.648 1 35.72 113 MET A CA 1
ATOM 921 C C . MET A 1 113 ? 27.219 -3.596 -6.195 1 35.72 113 MET A C 1
ATOM 923 O O . MET A 1 113 ? 26.938 -4.078 -5.098 1 35.72 113 MET A O 1
ATOM 927 N N . SER A 1 114 ? 26.422 -2.434 -6.133 1 42.62 114 SER A N 1
ATOM 928 C CA . SER A 1 114 ? 25.188 -1.961 -5.535 1 42.62 114 SER A CA 1
ATOM 929 C C . SER A 1 114 ? 24.109 -3.041 -5.57 1 42.62 114 SER A C 1
ATOM 931 O O . SER A 1 114 ? 23.531 -3.324 -6.625 1 42.62 114 SER A O 1
ATOM 933 N N . ASN A 1 115 ? 24.219 -4.066 -5.176 1 53 115 ASN A N 1
ATOM 934 C CA . ASN A 1 115 ? 23.078 -4.949 -4.957 1 53 115 ASN A CA 1
ATOM 935 C C . ASN A 1 115 ? 21.922 -4.215 -4.289 1 53 115 ASN A C 1
ATOM 937 O O . ASN A 1 115 ? 22.078 -3.615 -3.227 1 53 115 ASN A O 1
ATOM 941 N N . GLY A 1 116 ? 21.125 -3.363 -5.098 1 75.94 116 GLY A N 1
ATOM 942 C CA . GLY A 1 116 ? 19.938 -2.648 -4.66 1 75.94 116 GLY A CA 1
ATOM 943 C C . GLY A 1 116 ? 19.547 -2.955 -3.227 1 75.94 116 GLY A C 1
ATOM 944 O O . GLY A 1 116 ? 20.062 -3.895 -2.623 1 75.94 116 GLY A O 1
ATOM 945 N N . GLY A 1 117 ? 19.078 -2.008 -2.326 1 88.69 117 GLY A N 1
ATOM 946 C CA . GLY A 1 117 ? 18.562 -2.195 -0.983 1 88.69 117 GLY A CA 1
ATOM 947 C C . GLY A 1 117 ? 17.516 -3.301 -0.894 1 88.69 117 GLY A C 1
ATOM 948 O O . GLY A 1 117 ? 17.094 -3.838 -1.916 1 88.69 117 GLY A O 1
ATOM 949 N N . ASP A 1 118 ? 17.312 -3.787 0.226 1 91.69 118 ASP A N 1
ATOM 950 C CA . ASP A 1 118 ? 16.359 -4.887 0.402 1 91.69 118 ASP A CA 1
ATOM 951 C C . ASP A 1 118 ? 15.078 -4.398 1.063 1 91.69 118 ASP A C 1
ATOM 953 O O . ASP A 1 118 ? 14.266 -5.207 1.524 1 91.69 118 ASP A O 1
ATOM 957 N N . PHE A 1 119 ? 14.898 -3.098 1.144 1 95.19 119 PHE A N 1
ATOM 958 C CA . PHE A 1 119 ? 13.695 -2.545 1.748 1 95.19 119 PHE A CA 1
ATOM 959 C C . PHE A 1 119 ? 12.445 -3.08 1.054 1 95.19 119 PHE A C 1
ATOM 961 O O . PHE A 1 119 ? 12.398 -3.158 -0.176 1 95.19 119 PHE A O 1
ATOM 968 N N . LYS A 1 120 ? 11.469 -3.475 1.827 1 96.19 120 LYS A N 1
ATOM 969 C CA . LYS A 1 120 ? 10.148 -3.854 1.335 1 96.19 120 LYS A CA 1
ATOM 970 C C . LYS A 1 120 ? 9.078 -2.895 1.845 1 96.19 120 LYS A C 1
ATOM 972 O O . LYS A 1 120 ? 8.875 -2.771 3.055 1 96.19 120 LYS A O 1
ATOM 977 N N . ALA A 1 121 ? 8.375 -2.258 0.946 1 97.31 121 ALA A N 1
ATOM 978 C CA . ALA A 1 121 ? 7.398 -1.239 1.317 1 97.31 121 ALA A CA 1
ATOM 979 C C . ALA A 1 121 ? 6.133 -1.876 1.88 1 97.31 121 ALA A C 1
ATOM 981 O O . ALA A 1 121 ? 5.711 -2.943 1.426 1 97.31 121 ALA A O 1
ATOM 982 N N . SER A 1 122 ? 5.562 -1.26 2.824 1 97.12 122 SER A N 1
ATOM 983 C CA . SER A 1 122 ? 4.227 -1.51 3.348 1 97.12 122 SER A CA 1
ATOM 984 C C . SER A 1 122 ? 3.297 -0.331 3.076 1 97.12 122 SER A C 1
ATOM 986 O O . SER A 1 122 ? 3.613 0.541 2.264 1 97.12 122 SER A O 1
ATOM 988 N N . TRP A 1 123 ? 2.131 -0.398 3.557 1 98 123 TRP A N 1
ATOM 989 C CA . TRP A 1 123 ? 1.155 0.687 3.572 1 98 123 TRP A CA 1
ATOM 990 C C . TRP A 1 123 ? 0.468 0.781 4.93 1 98 123 TRP A C 1
ATOM 992 O O . TRP A 1 123 ? -0.37 -0.058 5.27 1 98 123 TRP A O 1
ATOM 1002 N N . ILE A 1 124 ? 0.86 1.795 5.676 1 96.88 124 ILE A N 1
ATOM 1003 C CA . ILE A 1 124 ? 0.267 1.991 6.992 1 96.88 124 ILE A CA 1
ATOM 1004 C C . ILE A 1 124 ? -0.989 2.852 6.871 1 96.88 124 ILE A C 1
ATOM 1006 O O . ILE A 1 124 ? -0.915 4.082 6.93 1 96.88 124 ILE A O 1
ATOM 1010 N N . GLN A 1 125 ? -2.066 2.236 6.812 1 95.44 125 GLN A N 1
ATOM 1011 C CA . GLN A 1 125 ? -3.326 2.879 6.453 1 95.44 125 GLN A CA 1
ATOM 1012 C C . GLN A 1 125 ? -3.74 3.904 7.504 1 95.44 125 GLN A C 1
ATOM 1014 O O . GLN A 1 125 ? -4.434 4.875 7.191 1 95.44 125 GLN A O 1
ATOM 1019 N N . ASP A 1 126 ? -3.299 3.785 8.742 1 95.69 126 ASP A N 1
ATOM 1020 C CA . ASP A 1 126 ? -3.717 4.652 9.836 1 95.69 126 ASP A CA 1
ATOM 1021 C C . ASP A 1 126 ? -3.047 6.02 9.742 1 95.69 126 ASP A C 1
ATOM 1023 O O . ASP A 1 126 ? -3.402 6.941 10.477 1 95.69 126 ASP A O 1
ATOM 1027 N N . LEU A 1 127 ? -2.141 6.191 8.82 1 97.69 127 LEU A N 1
ATOM 1028 C CA . LEU A 1 127 ? -1.453 7.473 8.672 1 97.69 127 LEU A CA 1
ATOM 1029 C C . LEU A 1 127 ? -2.148 8.352 7.637 1 97.69 127 LEU A C 1
ATOM 1031 O O . LEU A 1 127 ? -1.788 9.516 7.465 1 97.69 127 LEU A O 1
ATOM 1035 N N . VAL A 1 128 ? -3.189 7.797 6.973 1 96.06 128 VAL A N 1
ATOM 1036 C CA . VAL A 1 128 ? -3.9 8.516 5.922 1 96.06 128 VAL A CA 1
ATOM 1037 C C . VAL A 1 128 ? -5.395 8.547 6.234 1 96.06 128 VAL A C 1
ATOM 1039 O O . VAL A 1 128 ? -5.961 7.543 6.672 1 96.06 128 VAL A O 1
ATOM 1042 N N . VAL A 1 129 ? -5.977 9.641 6.023 1 95.81 129 VAL A N 1
ATOM 1043 C CA . VAL A 1 129 ? -7.426 9.797 6.121 1 95.81 129 VAL A CA 1
ATOM 1044 C C . VAL A 1 129 ? -7.984 10.289 4.789 1 95.81 129 VAL A C 1
ATOM 1046 O O . VAL A 1 129 ? -7.473 11.25 4.207 1 95.81 129 VAL A O 1
ATOM 1049 N N . THR A 1 130 ? -8.945 9.547 4.254 1 95 130 THR A N 1
ATOM 1050 C CA . THR A 1 130 ? -9.609 9.969 3.025 1 95 130 THR A CA 1
ATOM 1051 C C . THR A 1 130 ? -10.781 10.898 3.334 1 95 130 THR A C 1
ATOM 1053 O O . THR A 1 130 ? -11.148 11.078 4.496 1 95 130 THR A O 1
ATOM 1056 N N . PHE A 1 131 ? -11.289 11.5 2.281 1 95.12 131 PHE A N 1
ATOM 1057 C CA . PHE A 1 131 ? -12.453 12.359 2.41 1 95.12 131 PHE A CA 1
ATOM 1058 C C . PHE A 1 131 ? -13.586 11.641 3.125 1 95.12 131 PHE A C 1
ATOM 1060 O O . PHE A 1 131 ? -14.164 12.164 4.078 1 95.12 131 PHE A O 1
ATOM 1067 N N . ASP A 1 132 ? -13.875 10.422 2.678 1 93.19 132 ASP A N 1
ATOM 1068 C CA . ASP A 1 132 ? -14.992 9.664 3.223 1 93.19 132 ASP A CA 1
ATOM 1069 C C . ASP A 1 132 ? -14.773 9.336 4.699 1 93.19 132 ASP A C 1
ATOM 1071 O O . ASP A 1 132 ? -15.719 9.352 5.492 1 93.19 132 ASP A O 1
ATOM 1075 N N . ASP A 1 133 ? -13.531 9.055 5.051 1 94.81 133 ASP A N 1
ATOM 1076 C CA . ASP A 1 133 ? -13.195 8.781 6.445 1 94.81 133 ASP A CA 1
ATOM 1077 C C . ASP A 1 133 ? -13.484 10 7.324 1 94.81 133 ASP A C 1
ATOM 1079 O O . ASP A 1 133 ? -14.094 9.867 8.391 1 94.81 133 ASP A O 1
ATOM 1083 N N . LEU A 1 134 ? -12.992 11.125 6.852 1 96.5 134 LEU A N 1
ATOM 1084 C CA . LEU A 1 134 ? -13.164 12.352 7.633 1 96.5 134 LEU A CA 1
ATOM 1085 C C . LEU A 1 134 ? -14.633 12.742 7.715 1 96.5 134 LEU A C 1
ATOM 1087 O O . LEU A 1 134 ? -15.125 13.117 8.781 1 96.5 134 LEU A O 1
ATOM 1091 N N . LEU A 1 135 ? -15.336 12.633 6.625 1 94.81 135 LEU A N 1
ATOM 1092 C CA . LEU A 1 135 ? -16.766 12.938 6.613 1 94.81 135 LEU A CA 1
ATOM 1093 C C . LEU A 1 135 ? -17.516 12.062 7.605 1 94.81 135 LEU A C 1
ATOM 1095 O O . LEU A 1 135 ? -18.375 12.547 8.344 1 94.81 135 LEU A O 1
ATOM 1099 N N . ALA A 1 136 ? -17.156 10.812 7.645 1 92.44 136 ALA A N 1
ATOM 1100 C CA . ALA A 1 136 ? -17.844 9.844 8.508 1 92.44 136 ALA A CA 1
ATOM 1101 C C . ALA A 1 136 ? -17.547 10.125 9.977 1 92.44 136 ALA A C 1
ATOM 1103 O O . ALA A 1 136 ? -18.234 9.602 10.867 1 92.44 136 ALA A O 1
ATOM 1104 N N . SER A 1 137 ? -16.484 10.867 10.242 1 94.25 137 SER A N 1
ATOM 1105 C CA . SER A 1 137 ? -16.109 11.156 11.625 1 94.25 137 SER A CA 1
ATOM 1106 C C . SER A 1 137 ? -17.031 12.211 12.242 1 94.25 137 SER A C 1
ATOM 1108 O O . SER A 1 137 ? -17.031 12.398 13.461 1 94.25 137 SER A O 1
ATOM 1110 N N . PHE A 1 138 ? -17.781 12.875 11.359 1 94.25 138 PHE A N 1
ATOM 1111 C CA . PHE A 1 138 ? -18.672 13.906 11.859 1 94.25 138 PHE A CA 1
ATOM 1112 C C . PHE A 1 138 ? -19.984 13.297 12.336 1 94.25 138 PHE A C 1
ATOM 1114 O O . PHE A 1 138 ? -20.484 12.336 11.742 1 94.25 138 PHE A O 1
ATOM 1121 N N . GLU A 1 139 ? -20.484 13.758 13.438 1 85.5 139 GLU A N 1
ATOM 1122 C CA . GLU A 1 139 ? -21.75 13.336 14.031 1 85.5 139 GLU A CA 1
ATOM 1123 C C . GLU A 1 139 ? -22.688 14.531 14.242 1 85.5 139 GLU A C 1
ATOM 1125 O O . GLU A 1 139 ? -22.234 15.609 14.641 1 85.5 139 GLU A O 1
ATOM 1130 N N . PRO A 1 140 ? -23.984 14.266 13.773 1 76.06 140 PRO A N 1
ATOM 1131 C CA . PRO A 1 140 ? -24.922 15.344 14.07 1 76.06 140 PRO A CA 1
ATOM 1132 C C . PRO A 1 140 ? -25.141 15.539 15.57 1 76.06 140 PRO A C 1
ATOM 1134 O O . PRO A 1 140 ? -25.078 14.57 16.344 1 76.06 140 PRO A O 1
ATOM 1137 N N . THR A 1 141 ? -25.141 16.766 15.961 1 76.06 141 THR A N 1
ATOM 1138 C CA . THR A 1 141 ? -25.469 17.031 17.359 1 76.06 141 THR A CA 1
ATOM 1139 C C . THR A 1 141 ? -26.922 17.5 17.484 1 76.06 141 THR A C 1
ATOM 1141 O O . THR A 1 141 ? -27.516 17.953 16.516 1 76.06 141 THR A O 1
ATOM 1144 N N . ASP A 1 142 ? -27.516 17.172 18.562 1 68.88 142 ASP A N 1
ATOM 1145 C CA . ASP A 1 142 ? -28.906 17.531 18.859 1 68.88 142 ASP A CA 1
ATOM 1146 C C . ASP A 1 142 ? -29.125 19.047 18.719 1 68.88 142 ASP A C 1
ATOM 1148 O O . ASP A 1 142 ? -30.219 19.484 18.391 1 68.88 142 ASP A O 1
ATOM 1152 N N . GLU A 1 143 ? -28.25 19.828 19.031 1 68.88 143 GLU A N 1
ATOM 1153 C CA . GLU A 1 143 ? -28.422 21.266 19.109 1 68.88 143 GLU A CA 1
ATOM 1154 C C . GLU A 1 143 ? -28.078 21.938 17.781 1 68.88 143 GLU A C 1
ATOM 1156 O O . GLU A 1 143 ? -27.953 23.156 17.703 1 68.88 143 GLU A O 1
ATOM 1161 N N . GLY A 1 144 ? -27.984 21.188 16.75 1 67.5 144 GLY A N 1
ATOM 1162 C CA . GLY A 1 144 ? -27.672 21.781 15.469 1 67.5 144 GLY A CA 1
ATOM 1163 C C . GLY A 1 144 ? -26.188 22.047 15.281 1 67.5 144 GLY A C 1
ATOM 1164 O O . GLY A 1 144 ? -25.781 22.594 14.258 1 67.5 144 GLY A O 1
ATOM 1165 N N . ASP A 1 145 ? -25.438 21.797 16.359 1 80.06 145 ASP A N 1
ATOM 1166 C CA . ASP A 1 145 ? -24 22 16.25 1 80.06 145 ASP A CA 1
ATOM 1167 C C . ASP A 1 145 ? -23.312 20.766 15.641 1 80.06 145 ASP A C 1
ATOM 1169 O O . ASP A 1 145 ? -23.984 19.812 15.258 1 80.06 145 ASP A O 1
ATOM 1173 N N . VAL A 1 146 ? -22.109 21.016 15.172 1 86.38 146 VAL A N 1
ATOM 1174 C CA . VAL A 1 146 ? -21.359 19.922 14.539 1 86.38 146 VAL A CA 1
ATOM 1175 C C . VAL A 1 146 ? -20.234 19.469 15.461 1 86.38 146 VAL A C 1
ATOM 1177 O O . VAL A 1 146 ? -19.578 20.297 16.109 1 86.38 146 VAL A O 1
ATOM 1180 N N . SER A 1 147 ? -20.203 18.156 15.688 1 90.69 147 SER A N 1
ATOM 1181 C CA . SER A 1 147 ? -19.078 17.547 16.406 1 90.69 147 SER A CA 1
ATOM 1182 C C . SER A 1 147 ? -18.422 16.438 15.594 1 90.69 147 SER A C 1
ATOM 1184 O O . SER A 1 147 ? -19.031 15.906 14.664 1 90.69 147 SER A O 1
ATOM 1186 N N . ALA A 1 148 ? -17.172 16.297 15.883 1 93.5 148 ALA A N 1
ATOM 1187 C CA . ALA A 1 148 ? -16.453 15.219 15.227 1 93.5 148 ALA A CA 1
ATOM 1188 C C . ALA A 1 148 ? -15.867 14.25 16.25 1 93.5 148 ALA A C 1
ATOM 1190 O O . ALA A 1 148 ? -15.492 14.648 17.344 1 93.5 148 ALA A O 1
ATOM 1191 N N . LYS A 1 149 ? -15.656 12.992 15.852 1 93.88 149 LYS A N 1
ATOM 1192 C CA . LYS A 1 149 ? -15.086 11.945 16.703 1 93.88 149 LYS A CA 1
ATOM 1193 C C . LYS A 1 149 ? -13.57 12.078 16.797 1 93.88 149 LYS A C 1
ATOM 1195 O O . LYS A 1 149 ? -12.938 11.422 17.625 1 93.88 149 LYS A O 1
ATOM 1200 N N . VAL A 1 150 ? -13.023 12.938 15.977 1 97.06 150 VAL A N 1
ATOM 1201 C CA . VAL A 1 150 ? -11.586 13.188 15.945 1 97.06 150 VAL A CA 1
ATOM 1202 C C . VAL A 1 150 ? -11.32 14.68 16.125 1 97.06 150 VAL A C 1
ATOM 1204 O O . VAL A 1 150 ? -12.203 15.508 15.883 1 97.06 150 VAL A O 1
ATOM 1207 N N . ASP A 1 151 ? -10.156 14.984 16.625 1 98.12 151 ASP A N 1
ATOM 1208 C CA . ASP A 1 151 ? -9.703 16.375 16.578 1 98.12 151 ASP A CA 1
ATOM 1209 C C . ASP A 1 151 ? -9.109 16.719 15.219 1 98.12 151 ASP A C 1
ATOM 1211 O O . ASP A 1 151 ? -8.312 15.953 14.672 1 98.12 151 ASP A O 1
ATOM 1215 N N . ILE A 1 152 ? -9.57 17.797 14.664 1 98.38 152 ILE A N 1
ATOM 1216 C CA . ILE A 1 152 ? -9.102 18.219 13.352 1 98.38 152 ILE A CA 1
ATOM 1217 C C . ILE A 1 152 ? -8.172 19.422 13.5 1 98.38 152 ILE A C 1
ATOM 1219 O O . ILE A 1 152 ? -8.539 20.422 14.133 1 98.38 152 ILE A O 1
ATOM 1223 N N . VAL A 1 153 ? -6.961 19.297 12.977 1 98.62 153 VAL A N 1
ATOM 1224 C CA . VAL A 1 153 ? -5.98 20.375 13.047 1 98.62 153 VAL A CA 1
ATOM 1225 C C . VAL A 1 153 ? -5.68 20.891 11.641 1 98.62 153 VAL A C 1
ATOM 1227 O O . VAL A 1 153 ? -5.391 20.109 10.734 1 98.62 153 VAL A O 1
ATOM 1230 N N . ASP A 1 154 ? -5.773 22.172 11.5 1 98.12 154 ASP A N 1
ATOM 1231 C CA . ASP A 1 154 ? -5.496 22.875 10.25 1 98.12 154 ASP A CA 1
ATOM 1232 C C . ASP A 1 154 ? -4.121 23.531 10.289 1 98.12 154 ASP A C 1
ATOM 1234 O O . ASP A 1 154 ? -3.852 24.359 11.156 1 98.12 154 ASP A O 1
ATOM 1238 N N . ALA A 1 155 ? -3.283 23.203 9.344 1 97.69 155 ALA A N 1
ATOM 1239 C CA . ALA A 1 155 ? -1.922 23.734 9.328 1 97.69 155 ALA A CA 1
ATOM 1240 C C . ALA A 1 155 ? -1.813 24.938 8.383 1 97.69 155 ALA A C 1
ATOM 1242 O O . ALA A 1 155 ? -0.71 25.359 8.039 1 97.69 155 ALA A O 1
ATOM 1243 N N . GLN A 1 156 ? -2.885 25.453 7.895 1 94.5 156 GLN A N 1
ATOM 1244 C CA . GLN A 1 156 ? -2.887 26.656 7.07 1 94.5 156 GLN A CA 1
ATOM 1245 C C . GLN A 1 156 ? -2.359 27.859 7.844 1 94.5 156 GLN A C 1
ATOM 1247 O O . GLN A 1 156 ? -2.246 27.812 9.07 1 94.5 156 GLN A O 1
ATOM 1252 N N . LYS A 1 157 ? -2.004 28.875 7.102 1 93.12 157 LYS A N 1
ATOM 1253 C CA . LYS A 1 157 ? -1.774 30.172 7.738 1 93.12 157 LYS A CA 1
ATOM 1254 C C . LYS A 1 157 ? -3.061 30.719 8.352 1 93.12 157 LYS A C 1
ATOM 1256 O O . LYS A 1 157 ? -4.156 30.453 7.848 1 93.12 157 LYS A O 1
ATOM 1261 N N . PRO A 1 158 ? -2.84 31.484 9.398 1 94.44 158 PRO A N 1
ATOM 1262 C CA . PRO A 1 158 ? -4.035 32.031 10.055 1 94.44 158 PRO A CA 1
ATOM 1263 C C . PRO A 1 158 ? -4.957 32.75 9.086 1 94.44 158 PRO A C 1
ATOM 1265 O O . PRO A 1 158 ? -6.18 32.594 9.164 1 94.44 158 PRO A O 1
ATOM 1268 N N . GLU A 1 159 ? -4.406 33.469 8.109 1 91.81 159 GLU A N 1
ATOM 1269 C CA . GLU A 1 159 ? -5.207 34.25 7.156 1 91.81 159 GLU A CA 1
ATOM 1270 C C . GLU A 1 159 ? -5.984 33.312 6.219 1 91.81 159 GLU A C 1
ATOM 1272 O O . GLU A 1 159 ? -7.102 33.656 5.812 1 91.81 159 GLU A O 1
ATOM 1277 N N . GLU A 1 160 ? -5.332 32.25 5.836 1 91.44 160 GLU A N 1
ATOM 1278 C CA . GLU A 1 160 ? -6.004 31.25 5.012 1 91.44 160 GLU A CA 1
ATOM 1279 C C . GLU A 1 160 ? -7.129 30.562 5.781 1 91.44 160 GLU A C 1
ATOM 1281 O O . GLU A 1 160 ? -8.234 30.391 5.262 1 91.44 160 GLU A O 1
ATOM 1286 N N . PHE A 1 161 ? -6.832 30.25 7.012 1 94.69 161 PHE A N 1
ATOM 1287 C CA . PHE A 1 161 ? -7.781 29.578 7.898 1 94.69 161 PHE A CA 1
ATOM 1288 C C . PHE A 1 161 ? -9.008 30.453 8.133 1 94.69 161 PHE A C 1
ATOM 1290 O O . PHE A 1 161 ? -10.141 29.969 8.078 1 94.69 161 PHE A O 1
ATOM 1297 N N . ASP A 1 162 ? -8.773 31.75 8.305 1 92.75 162 ASP A N 1
ATOM 1298 C CA . ASP A 1 162 ? -9.844 32.688 8.602 1 92.75 162 ASP A CA 1
ATOM 1299 C C . ASP A 1 162 ? -10.562 33.125 7.324 1 92.75 162 ASP A C 1
ATOM 1301 O O . ASP A 1 162 ? -11.656 33.688 7.387 1 92.75 162 ASP A O 1
ATOM 1305 N N . GLY A 1 163 ? -10.047 32.75 6.211 1 87.69 163 GLY A N 1
ATOM 1306 C CA . GLY A 1 163 ? -10.664 33.031 4.926 1 87.69 163 GLY A CA 1
ATOM 1307 C C . GLY A 1 163 ? -10.523 34.469 4.512 1 87.69 163 GLY A C 1
ATOM 1308 O O . GLY A 1 163 ? -11.266 34.969 3.652 1 87.69 163 GLY A O 1
ATOM 1309 N N . HIS A 1 164 ? -9.828 35.312 5.195 1 76.19 164 HIS A N 1
ATOM 1310 C CA . HIS A 1 164 ? -9.734 36.75 4.934 1 76.19 164 HIS A CA 1
ATOM 1311 C C . HIS A 1 164 ? -8.68 37.062 3.871 1 76.19 164 HIS A C 1
ATOM 1313 O O . HIS A 1 164 ? -8.359 38.219 3.623 1 76.19 164 HIS A O 1
ATOM 1319 N N . ILE A 1 165 ? -8.102 35.906 3.322 1 63.88 165 ILE A N 1
ATOM 1320 C CA . ILE A 1 165 ? -7.145 36.281 2.279 1 63.88 165 ILE A CA 1
ATOM 1321 C C . ILE A 1 165 ? -7.891 36.75 1.033 1 63.88 165 ILE A C 1
ATOM 1323 O O . ILE A 1 165 ? -8.836 36.094 0.583 1 63.88 165 ILE A O 1
ATOM 1327 N N . VAL A 1 166 ? -8.031 38.031 0.724 1 50.06 166 VAL A N 1
ATOM 1328 C CA . VAL A 1 166 ? -8.523 38.656 -0.505 1 50.06 166 VAL A CA 1
ATOM 1329 C C . VAL A 1 166 ? -7.816 38.031 -1.71 1 50.06 166 VAL A C 1
ATOM 1331 O O . VAL A 1 166 ? -6.691 37.531 -1.592 1 50.06 166 VAL A O 1
ATOM 1334 N N . GLY A 1 167 ? -8.289 37.906 -3.029 1 45.12 167 GLY A N 1
ATOM 1335 C CA . GLY A 1 167 ? -8.055 37.312 -4.336 1 45.12 167 GLY A CA 1
ATOM 1336 C C . GLY A 1 167 ? -6.582 37.25 -4.703 1 45.12 167 GLY A C 1
ATOM 1337 O O . GLY A 1 167 ? -6.199 36.562 -5.629 1 45.12 167 GLY A O 1
ATOM 1338 N N . GLY A 1 168 ? -5.816 38.375 -4.871 1 42.41 168 GLY A N 1
ATOM 1339 C CA . GLY A 1 168 ? -4.719 38.594 -5.801 1 42.41 168 GLY A CA 1
ATOM 1340 C C . GLY A 1 168 ? -3.475 37.812 -5.445 1 42.41 168 GLY A C 1
ATOM 1341 O O . GLY A 1 168 ? -2.434 37.969 -6.086 1 42.41 168 GLY A O 1
ATOM 1342 N N . SER A 1 169 ? -3.25 37.594 -4.285 1 38.91 169 SER A N 1
ATOM 1343 C CA . SER A 1 169 ? -1.872 37.156 -4.129 1 38.91 169 SER A CA 1
ATOM 1344 C C . SER A 1 169 ? -1.707 35.719 -4.613 1 38.91 169 SER A C 1
ATOM 1346 O O . SER A 1 169 ? -2.486 34.844 -4.238 1 38.91 169 SER A O 1
ATOM 1348 N N . LYS A 1 170 ? -1.183 35.594 -5.766 1 40.41 170 LYS A N 1
ATOM 1349 C CA . LYS A 1 170 ? -0.691 34.375 -6.41 1 40.41 170 LYS A CA 1
ATOM 1350 C C . LYS A 1 170 ? -0.097 33.406 -5.387 1 40.41 170 LYS A C 1
ATOM 1352 O O . LYS A 1 170 ? 0.688 33.812 -4.527 1 40.41 170 LYS A O 1
ATOM 1357 N N . SER A 1 171 ? -0.757 32.5 -4.957 1 39.91 171 SER A N 1
ATOM 1358 C CA . SER A 1 171 ? 0.007 31.5 -4.223 1 39.91 171 SER A CA 1
ATOM 1359 C C . SER A 1 171 ? 1.459 31.453 -4.688 1 39.91 171 SER A C 1
ATOM 1361 O O . SER A 1 171 ? 1.732 31.5 -5.887 1 39.91 171 SER A O 1
ATOM 1363 N N . SER A 1 172 ? 2.352 32 -3.953 1 36.81 172 SER A N 1
ATOM 1364 C CA . SER A 1 172 ? 3.777 32.062 -4.262 1 36.81 172 SER A CA 1
ATOM 1365 C C . SER A 1 172 ? 4.254 30.766 -4.914 1 36.81 172 SER A C 1
ATOM 1367 O O . SER A 1 172 ? 5.438 30.625 -5.234 1 36.81 172 SER A O 1
ATOM 1369 N N . PHE A 1 173 ? 3.492 29.672 -4.812 1 35.22 173 PHE A N 1
ATOM 1370 C CA . PHE A 1 173 ? 4.141 28.516 -5.402 1 35.22 173 PHE A CA 1
ATOM 1371 C C . PHE A 1 173 ? 4.152 28.609 -6.926 1 35.22 173 PHE A C 1
ATOM 1373 O O . PHE A 1 173 ? 4.523 27.656 -7.609 1 35.22 173 PHE A O 1
ATOM 1380 N N . SER A 1 174 ? 3.555 29.609 -7.531 1 33.12 174 SER A N 1
ATOM 1381 C CA . SER A 1 174 ? 3.631 29.75 -8.984 1 33.12 174 SER A CA 1
ATOM 1382 C C . SER A 1 174 ? 5.035 30.156 -9.43 1 33.12 174 SER A C 1
ATOM 1384 O O . SER A 1 174 ? 5.242 30.531 -10.578 1 33.12 174 SER A O 1
ATOM 1386 N N . SER A 1 175 ? 6.023 30.359 -8.539 1 32.28 175 SER A N 1
ATOM 1387 C CA . SER A 1 175 ? 7.145 31.031 -9.188 1 32.28 175 SER A CA 1
ATOM 1388 C C . SER A 1 175 ? 7.707 30.203 -10.328 1 32.28 175 SER A C 1
ATOM 1390 O O . SER A 1 175 ? 8.602 30.641 -11.055 1 32.28 175 SER A O 1
ATOM 1392 N N . THR A 1 176 ? 8.031 28.875 -10.266 1 31.58 176 THR A N 1
ATOM 1393 C CA . THR A 1 176 ? 9.094 28.562 -11.211 1 31.58 176 THR A CA 1
ATOM 1394 C C . THR A 1 176 ? 8.609 28.766 -12.648 1 31.58 176 THR A C 1
ATOM 1396 O O . THR A 1 176 ? 9.414 29.062 -13.539 1 31.58 176 THR A O 1
ATOM 1399 N N . SER A 1 177 ? 8 27.781 -13.414 1 32.09 177 SER A N 1
ATOM 1400 C CA . SER A 1 177 ? 8.195 27.781 -14.859 1 32.09 177 SER A CA 1
ATOM 1401 C C . SER A 1 177 ? 7.621 29.047 -15.492 1 32.09 177 SER A C 1
ATOM 1403 O O . SER A 1 177 ? 6.656 29.625 -14.984 1 32.09 177 SER A O 1
ATOM 1405 N N . SER A 1 178 ? 8.383 29.797 -16.5 1 30.25 178 SER A N 1
ATOM 1406 C CA . SER A 1 178 ? 8.367 30.938 -17.406 1 30.25 178 SER A CA 1
ATOM 1407 C C . SER A 1 178 ? 6.961 31.219 -17.922 1 30.25 178 SER A C 1
ATOM 1409 O O . SER A 1 178 ? 6.461 32.344 -17.781 1 30.25 178 SER A O 1
ATOM 1411 N N . SER A 1 179 ? 6.832 31.25 -19.438 1 30.2 179 SER A N 1
ATOM 1412 C CA . SER A 1 179 ? 6.324 32.094 -20.516 1 30.2 179 SER A CA 1
ATOM 1413 C C . SER A 1 179 ? 4.805 32.062 -20.594 1 30.2 179 SER A C 1
ATOM 1415 O O . SER A 1 179 ? 4.168 32.969 -21.094 1 30.2 179 SER A O 1
ATOM 1417 N N . SER A 1 180 ? 4.207 30.938 -21.188 1 30.89 180 SER A N 1
ATOM 1418 C CA . SER A 1 180 ? 3.023 31.203 -22 1 30.89 180 SER A CA 1
ATOM 1419 C C . SER A 1 180 ? 1.926 31.875 -21.172 1 30.89 180 SER A C 1
ATOM 1421 O O . SER A 1 180 ? 1.824 31.656 -19.969 1 30.89 180 SER A O 1
ATOM 1423 N N . SER A 1 181 ? 1.243 33.062 -21.594 1 31.72 181 SER A N 1
ATOM 1424 C CA . SER A 1 181 ? 0.096 33.906 -21.359 1 31.72 181 SER A CA 1
ATOM 1425 C C . SER A 1 181 ? -1.075 33.125 -20.781 1 31.72 181 SER A C 1
ATOM 1427 O O . SER A 1 181 ? -2.205 33.625 -20.75 1 31.72 181 SER A O 1
ATOM 1429 N N . SER A 1 182 ? -1 31.859 -20.828 1 32.03 182 SER A N 1
ATOM 1430 C CA . SER A 1 182 ? -2.359 31.359 -20.641 1 32.03 182 SER A CA 1
ATOM 1431 C C . SER A 1 182 ? -3.002 31.953 -19.391 1 32.03 182 SER A C 1
ATOM 1433 O O . SER A 1 182 ? -2.309 32.281 -18.422 1 32.03 182 SER A O 1
ATOM 1435 N N . ILE A 1 183 ? -4.23 32.562 -19.531 1 32.28 183 ILE A N 1
ATOM 1436 C CA . ILE A 1 183 ? -5.215 33.156 -18.641 1 32.28 183 ILE A CA 1
ATOM 1437 C C . ILE A 1 183 ? -5.074 32.562 -17.25 1 32.28 183 ILE A C 1
ATOM 1439 O O . ILE A 1 183 ? -5.137 31.328 -17.094 1 32.28 183 ILE A O 1
ATOM 1443 N N . SER A 1 184 ? -4.324 33.125 -16.422 1 35.09 184 SER A N 1
ATOM 1444 C CA . SER A 1 184 ? -4.094 33 -14.992 1 35.09 184 SER A CA 1
ATOM 1445 C C . SER A 1 184 ? -5.395 32.75 -14.242 1 35.09 184 SER A C 1
ATOM 1447 O O . SER A 1 184 ? -5.938 33.625 -13.586 1 35.09 184 SER A O 1
ATOM 1449 N N . THR A 1 185 ? -6.484 32.469 -14.977 1 35.53 185 THR A N 1
ATOM 1450 C CA . THR A 1 185 ? -7.719 32.219 -14.242 1 35.53 185 THR A CA 1
ATOM 1451 C C . THR A 1 185 ? -7.445 31.375 -13 1 35.53 185 THR A C 1
ATOM 1453 O O . THR A 1 185 ? -7.371 30.141 -13.086 1 35.53 185 THR A O 1
ATOM 1456 N N . SER A 1 186 ? -6.449 31.734 -12.367 1 38.31 186 SER A N 1
ATOM 1457 C CA . SER A 1 186 ? -6.246 31.031 -11.102 1 38.31 186 SER A CA 1
ATOM 1458 C C . SER A 1 186 ? -7.555 30.906 -10.328 1 38.31 186 SER A C 1
ATOM 1460 O O . SER A 1 186 ? -8.227 31.891 -10.055 1 38.31 186 SER A O 1
ATOM 1462 N N . PRO A 1 187 ? -8.391 30.031 -10.555 1 44.62 187 PRO A N 1
ATOM 1463 C CA . PRO A 1 187 ? -9.68 30 -9.844 1 44.62 187 PRO A CA 1
ATOM 1464 C C . PRO A 1 187 ? -9.594 30.625 -8.453 1 44.62 187 PRO A C 1
ATOM 1466 O O . PRO A 1 187 ? -8.531 30.625 -7.832 1 44.62 187 PRO A O 1
ATOM 1469 N N . ILE A 1 188 ? -10.305 31.812 -8.188 1 49.56 188 ILE A N 1
ATOM 1470 C CA . ILE A 1 188 ? -10.523 32.438 -6.891 1 49.56 188 ILE A CA 1
ATOM 1471 C C . ILE A 1 188 ? -10.422 31.391 -5.781 1 49.56 188 ILE A C 1
ATOM 1473 O O . ILE A 1 188 ? -11.258 30.484 -5.699 1 49.56 188 ILE A O 1
ATOM 1477 N N . ALA A 1 189 ? -9.234 31.156 -5.238 1 70.75 189 ALA A N 1
ATOM 1478 C CA . ALA A 1 189 ? -9.086 30.219 -4.121 1 70.75 189 ALA A CA 1
ATOM 1479 C C . ALA A 1 189 ? -9.992 30.609 -2.959 1 70.75 189 ALA A C 1
ATOM 1481 O O . ALA A 1 189 ? -10.008 31.766 -2.527 1 70.75 189 ALA A O 1
ATOM 1482 N N . ILE A 1 190 ? -11.117 30.078 -2.725 1 84.12 190 ILE A N 1
ATOM 1483 C CA . ILE A 1 190 ? -11.969 30.203 -1.548 1 84.12 190 ILE A CA 1
ATOM 1484 C C . ILE A 1 190 ? -11.25 29.625 -0.329 1 84.12 190 ILE A C 1
ATOM 1486 O O . ILE A 1 190 ? -10.906 28.438 -0.309 1 84.12 190 ILE A O 1
ATOM 1490 N N . TYR A 1 191 ? -10.891 30.625 0.551 1 90.69 191 TYR A N 1
ATOM 1491 C CA . TYR A 1 191 ? -10.211 30.219 1.771 1 90.69 191 TYR A CA 1
ATOM 1492 C C . TYR A 1 191 ? -11.211 29.953 2.893 1 90.69 191 TYR A C 1
ATOM 1494 O O . TYR A 1 191 ? -12.344 30.422 2.84 1 90.69 191 TYR A O 1
ATOM 1502 N N . GLY A 1 192 ? -10.828 29.266 3.83 1 94.75 192 GLY A N 1
ATOM 1503 C CA . GLY A 1 192 ? -11.641 28.797 4.941 1 94.75 192 GLY A CA 1
ATOM 1504 C C . GLY A 1 192 ? -11.086 27.547 5.598 1 94.75 192 GLY A C 1
ATOM 1505 O O . GLY A 1 192 ? -9.898 27.25 5.461 1 94.75 192 GLY A O 1
ATOM 1506 N N . HIS A 1 193 ? -11.906 26.938 6.379 1 96.88 193 HIS A N 1
ATOM 1507 C CA . HIS A 1 193 ? -11.43 25.75 7.078 1 96.88 193 HIS A CA 1
ATOM 1508 C C . HIS A 1 193 ? -12.57 24.766 7.34 1 96.88 193 HIS A C 1
ATOM 1510 O O . HIS A 1 193 ? -13.742 25.094 7.102 1 96.88 193 HIS A O 1
ATOM 1516 N N . ILE A 1 194 ? -12.203 23.547 7.637 1 97.25 194 ILE A N 1
ATOM 1517 C CA . ILE A 1 194 ? -13.156 22.516 8.031 1 97.25 194 ILE A CA 1
ATOM 1518 C C . ILE A 1 194 ? -13.766 22.875 9.391 1 97.25 194 ILE A C 1
ATOM 1520 O O . ILE A 1 194 ? -13.055 23.266 10.312 1 97.25 194 ILE A O 1
ATOM 1524 N N . ARG A 1 195 ? -15.031 22.766 9.523 1 95.19 195 ARG A N 1
ATOM 1525 C CA . ARG A 1 195 ? -15.695 23.062 10.789 1 95.19 195 ARG A CA 1
ATOM 1526 C C . ARG A 1 195 ? -15.07 22.266 11.93 1 95.19 195 ARG A C 1
ATOM 1528 O O . ARG A 1 195 ? -14.75 21.094 11.773 1 95.19 195 ARG A O 1
ATOM 1535 N N . THR A 1 196 ? -14.867 22.859 13.07 1 95.06 196 THR A N 1
ATOM 1536 C CA . THR A 1 196 ? -14.367 22.312 14.32 1 95.06 196 THR A CA 1
ATOM 1537 C C . THR A 1 196 ? -12.844 22.219 14.297 1 95.06 196 THR A C 1
ATOM 1539 O O . THR A 1 196 ? -12.219 21.891 15.305 1 95.06 196 THR A O 1
ATOM 1542 N N . ALA A 1 197 ? -12.203 22.562 13.164 1 97.75 197 ALA A N 1
ATOM 1543 C CA . ALA A 1 197 ? -10.75 22.469 13.078 1 97.75 197 ALA A CA 1
ATOM 1544 C C . ALA A 1 197 ? -10.078 23.531 13.945 1 97.75 197 ALA A C 1
ATOM 1546 O O . ALA A 1 197 ? -10.578 24.656 14.07 1 97.75 197 ALA A O 1
ATOM 1547 N N . MET A 1 198 ? -9.008 23.156 14.516 1 97.81 198 MET A N 1
ATOM 1548 C CA . MET A 1 198 ? -8.133 24.078 15.227 1 97.81 198 MET A CA 1
ATOM 1549 C C . MET A 1 198 ? -6.914 24.438 14.383 1 97.81 198 MET A C 1
ATOM 1551 O O . MET A 1 198 ? -6.289 23.562 13.781 1 97.81 198 MET A O 1
ATOM 1555 N N . ASN A 1 199 ? -6.59 25.672 14.359 1 97.81 199 ASN A N 1
ATOM 1556 C CA . ASN A 1 199 ? -5.48 26.125 13.523 1 97.81 199 ASN A CA 1
ATOM 1557 C C . ASN A 1 199 ? -4.16 26.109 14.281 1 97.81 199 ASN A C 1
ATOM 1559 O O . ASN A 1 199 ? -4.062 26.672 15.375 1 97.81 199 ASN A O 1
ATOM 1563 N N . ILE A 1 200 ? -3.223 25.453 13.766 1 97.94 200 ILE A N 1
ATOM 1564 C CA . ILE A 1 200 ? -1.84 25.5 14.234 1 97.94 200 ILE A CA 1
ATOM 1565 C C . ILE A 1 200 ? -0.914 25.812 13.055 1 97.94 200 ILE A C 1
ATOM 1567 O O . ILE A 1 200 ? -0.416 24.891 12.398 1 97.94 200 ILE A O 1
ATOM 1571 N N . PRO A 1 201 ? -0.682 27.125 12.844 1 96 201 PRO A N 1
ATOM 1572 C CA . PRO A 1 201 ? 0.302 27.453 11.805 1 96 201 PRO A CA 1
ATOM 1573 C C . PRO A 1 201 ? 1.657 26.781 12.055 1 96 201 PRO A C 1
ATOM 1575 O O . PRO A 1 201 ? 2.104 26.703 13.203 1 96 201 PRO A O 1
ATOM 1578 N N . VAL A 1 202 ? 2.322 26.328 11.039 1 94.38 202 VAL A N 1
ATOM 1579 C CA . VAL A 1 202 ? 3.533 25.531 11.148 1 94.38 202 VAL A CA 1
ATOM 1580 C C . VAL A 1 202 ? 4.621 26.328 11.859 1 94.38 202 VAL A C 1
ATOM 1582 O O . VAL A 1 202 ? 5.457 25.766 12.57 1 94.38 202 VAL A O 1
ATOM 1585 N N . GLU A 1 203 ? 4.586 27.609 11.75 1 92.5 203 GLU A N 1
ATOM 1586 C CA . GLU A 1 203 ? 5.594 28.484 12.344 1 92.5 203 GLU A CA 1
ATOM 1587 C C . GLU A 1 203 ? 5.609 28.344 13.867 1 92.5 203 GLU A C 1
ATOM 1589 O O . GLU A 1 203 ? 6.633 28.594 14.508 1 92.5 203 GLU A O 1
ATOM 1594 N N . ARG A 1 204 ? 4.508 27.891 14.383 1 94.56 204 ARG A N 1
ATOM 1595 C CA . ARG A 1 204 ? 4.391 27.766 15.836 1 94.56 204 ARG A CA 1
ATOM 1596 C C . ARG A 1 204 ? 5.25 26.625 16.359 1 94.56 204 ARG A C 1
ATOM 1598 O O . ARG A 1 204 ? 5.477 26.531 17.562 1 94.56 204 ARG A O 1
ATOM 1605 N N . LEU A 1 205 ? 5.766 25.797 15.508 1 94.62 205 LEU A N 1
ATOM 1606 C CA . LEU A 1 205 ? 6.566 24.656 15.914 1 94.62 205 LEU A CA 1
ATOM 1607 C C . LEU A 1 205 ? 8.016 25.062 16.156 1 94.62 205 LEU A C 1
ATOM 1609 O O . LEU A 1 205 ? 8.789 24.297 16.734 1 94.62 205 LEU A O 1
ATOM 1613 N N . PHE A 1 206 ? 8.367 26.203 15.773 1 91.06 206 PHE A N 1
ATOM 1614 C CA . PHE A 1 206 ? 9.781 26.531 15.68 1 91.06 206 PHE A CA 1
ATOM 1615 C C . PHE A 1 206 ? 10.156 27.594 16.703 1 91.06 206 PHE A C 1
ATOM 1617 O O . PHE A 1 206 ? 9.32 28.391 17.125 1 91.06 206 PHE A O 1
ATOM 1624 N N . LEU A 1 207 ? 11.469 27.516 17.047 1 83.38 207 LEU A N 1
ATOM 1625 C CA . LEU A 1 207 ? 12.055 28.562 17.859 1 83.38 207 LEU A CA 1
ATOM 1626 C C . LEU A 1 207 ? 12.133 29.875 17.094 1 83.38 207 LEU A C 1
ATOM 1628 O O . LEU A 1 207 ? 12.211 29.859 15.859 1 83.38 207 LEU A O 1
ATOM 1632 N N . SER A 1 208 ? 12.023 30.938 17.781 1 76 208 SER A N 1
ATOM 1633 C CA . SER A 1 208 ? 11.992 32.25 17.156 1 76 208 SER A CA 1
ATOM 1634 C C . SER A 1 208 ? 13.312 32.562 16.453 1 76 208 SER A C 1
ATOM 1636 O O . SER A 1 208 ? 13.328 33.219 15.414 1 76 208 SER A O 1
ATOM 1638 N N . THR A 1 209 ? 14.375 32.125 16.938 1 69.5 209 THR A N 1
ATOM 1639 C CA . THR A 1 209 ? 15.68 32.5 16.391 1 69.5 209 THR A CA 1
ATOM 1640 C C . THR A 1 209 ? 16.172 31.422 15.406 1 69.5 209 THR A C 1
ATOM 1642 O O . THR A 1 209 ? 16.25 30.25 15.75 1 69.5 209 THR A O 1
ATOM 1645 N N . PRO A 1 210 ? 16.406 31.828 14.1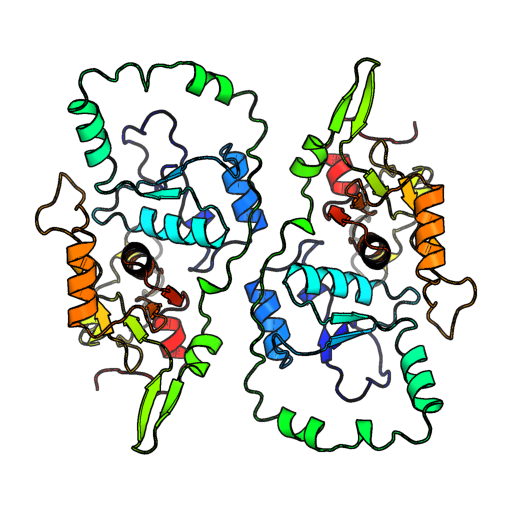95 1 66.12 210 PRO A N 1
ATOM 1646 C CA . PRO A 1 210 ? 16.906 30.859 13.219 1 66.12 210 PRO A CA 1
ATOM 1647 C C . PRO A 1 210 ? 18.375 30.531 13.438 1 66.12 210 PRO A C 1
ATOM 1649 O O . PRO A 1 210 ? 19.109 31.297 14.062 1 66.12 210 PRO A O 1
ATOM 1652 N N . ILE A 1 211 ? 18.703 29.344 13.25 1 58.97 211 ILE A N 1
ATOM 1653 C CA . ILE A 1 211 ? 20.109 28.969 13.094 1 58.97 211 ILE A CA 1
ATOM 1654 C C . ILE A 1 211 ? 20.469 28.953 11.609 1 58.97 211 ILE A C 1
ATOM 1656 O O . ILE A 1 211 ? 20.031 28.062 10.867 1 58.97 211 ILE A O 1
ATOM 1660 N N . GLY A 1 212 ? 21.219 29.844 11.266 1 62.09 212 GLY A N 1
ATOM 1661 C CA . GLY A 1 212 ? 21.469 30.016 9.836 1 62.09 212 GLY A CA 1
ATOM 1662 C C . GLY A 1 212 ? 20.203 30.328 9.055 1 62.09 212 GLY A C 1
ATOM 1663 O O . GLY A 1 212 ? 19.469 31.266 9.391 1 62.09 212 GLY A O 1
ATOM 1664 N N . ASN A 1 213 ? 20.016 29.422 8.07 1 67 213 ASN A N 1
ATOM 1665 C CA . ASN A 1 213 ? 18.875 29.672 7.199 1 67 213 ASN A CA 1
ATOM 1666 C C . ASN A 1 213 ? 17.672 28.812 7.594 1 67 213 ASN A C 1
ATOM 1668 O O . ASN A 1 213 ? 16.609 28.891 6.969 1 67 213 ASN A O 1
ATOM 1672 N N . GLN A 1 214 ? 17.953 27.953 8.586 1 70.69 214 GLN A N 1
ATOM 1673 C CA . GLN A 1 214 ? 16.844 27.109 8.984 1 70.69 214 GLN A CA 1
ATOM 1674 C C . GLN A 1 214 ? 16.547 27.25 10.477 1 70.69 214 GLN A C 1
ATOM 1676 O O . GLN A 1 214 ? 17.453 27.469 11.281 1 70.69 214 GLN A O 1
ATOM 1681 N N . ARG A 1 215 ? 15.297 27.219 10.711 1 77.81 215 ARG A N 1
ATOM 1682 C CA . ARG A 1 215 ? 14.867 27.281 12.109 1 77.81 215 ARG A CA 1
ATOM 1683 C C . ARG A 1 215 ? 14.859 25.891 12.742 1 77.81 215 ARG A C 1
ATOM 1685 O O . ARG A 1 215 ? 14.68 24.891 12.047 1 77.81 215 ARG A O 1
ATOM 1692 N N . ARG A 1 216 ? 15.156 25.969 13.977 1 83.75 216 ARG A N 1
ATOM 1693 C CA . ARG A 1 216 ? 15.094 24.719 14.742 1 83.75 216 ARG A CA 1
ATOM 1694 C C . ARG A 1 216 ? 13.734 24.547 15.406 1 83.75 216 ARG A C 1
ATOM 1696 O O . ARG A 1 216 ? 13.109 25.531 15.812 1 83.75 216 ARG A O 1
ATOM 1703 N N . TRP A 1 217 ? 13.336 23.344 15.508 1 90.38 217 TRP A N 1
ATOM 1704 C CA . TRP A 1 217 ? 12.109 23.016 16.234 1 90.38 217 TRP A CA 1
ATOM 1705 C C . TRP A 1 217 ? 12.234 23.391 17.703 1 90.38 217 TRP A C 1
ATOM 1707 O O . TRP A 1 217 ? 13.312 23.266 18.297 1 90.38 217 TRP A O 1
ATOM 1717 N N . ALA A 1 218 ? 11.141 23.859 18.266 1 91.31 218 ALA A N 1
ATOM 1718 C CA . AL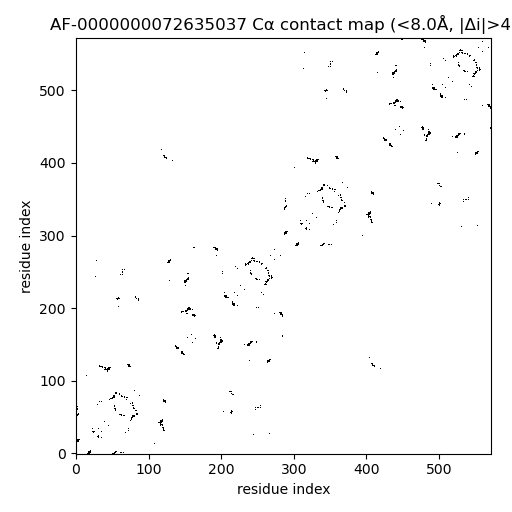A A 1 218 ? 11.062 23.938 19.719 1 91.31 218 ALA A CA 1
ATOM 1719 C C . ALA A 1 218 ? 11.117 22.547 20.359 1 91.31 218 ALA A C 1
ATOM 1721 O O . ALA A 1 218 ? 11.07 21.531 19.641 1 91.31 218 ALA A O 1
ATOM 1722 N N . SER A 1 219 ? 11.273 22.469 21.672 1 89.62 219 SER A N 1
ATOM 1723 C CA . SER A 1 219 ? 11.383 21.188 22.375 1 89.62 219 SER A CA 1
ATOM 1724 C C . SER A 1 219 ? 10.07 20.422 22.328 1 89.62 219 SER A C 1
ATOM 1726 O O . SER A 1 219 ? 9.016 21 22.062 1 89.62 219 SER A O 1
ATOM 1728 N N . SER A 1 220 ? 10.156 19.125 22.625 1 92.12 220 SER A N 1
ATOM 1729 C CA . SER A 1 220 ? 8.953 18.312 22.703 1 92.12 220 SER A CA 1
ATOM 1730 C C . SER A 1 220 ? 8.008 18.812 23.781 1 92.12 220 SER A C 1
ATOM 1732 O O . SER A 1 220 ? 6.785 18.781 23.609 1 92.12 220 SER A O 1
ATOM 1734 N N . ASN A 1 221 ? 8.586 19.234 24.844 1 94.44 221 ASN A N 1
ATOM 1735 C CA . ASN A 1 221 ? 7.77 19.812 25.906 1 94.44 221 ASN A CA 1
ATOM 1736 C C . ASN A 1 221 ? 7.02 21.047 25.438 1 94.44 221 ASN A C 1
ATOM 1738 O O . ASN A 1 221 ? 5.848 21.234 25.781 1 94.44 221 ASN A O 1
ATOM 1742 N N . ALA A 1 222 ? 7.691 21.891 24.672 1 94.5 222 ALA A N 1
ATOM 1743 C CA . ALA A 1 222 ? 7.055 23.078 24.141 1 94.5 222 ALA A CA 1
ATOM 1744 C C . ALA A 1 222 ? 5.918 22.719 23.188 1 94.5 222 ALA A C 1
ATOM 1746 O O . ALA A 1 222 ? 4.855 23.344 23.219 1 94.5 222 ALA A O 1
ATOM 1747 N N . HIS A 1 223 ? 6.168 21.719 22.406 1 96.69 223 HIS A N 1
ATOM 1748 C CA . HIS A 1 223 ? 5.129 21.266 21.484 1 96.69 223 HIS A CA 1
ATOM 1749 C C . HIS A 1 223 ? 3.93 20.719 22.25 1 96.69 223 HIS A C 1
ATOM 1751 O O . HIS A 1 223 ? 2.781 21 21.906 1 96.69 223 HIS A O 1
ATOM 1757 N N . SER A 1 224 ? 4.195 19.938 23.328 1 96.88 224 SER A N 1
ATOM 1758 C CA . SER A 1 224 ? 3.125 19.375 24.141 1 96.88 224 SER A CA 1
ATOM 1759 C C . SER A 1 224 ? 2.27 20.484 24.766 1 96.88 224 SER A C 1
ATOM 1761 O O . SER A 1 224 ? 1.042 20.391 24.781 1 96.88 224 SER A O 1
ATOM 1763 N N . ARG A 1 225 ? 2.91 21.531 25.234 1 96.94 225 ARG A N 1
ATOM 1764 C CA . ARG A 1 225 ? 2.197 22.656 25.812 1 96.94 225 ARG A CA 1
ATOM 1765 C C . ARG A 1 225 ? 1.344 23.375 24.766 1 96.94 225 ARG A C 1
ATOM 1767 O O . ARG A 1 225 ? 0.21 23.766 25.047 1 96.94 225 ARG A O 1
ATOM 1774 N N . LEU A 1 226 ? 1.922 23.547 23.609 1 96.81 226 LEU A N 1
ATOM 1775 C CA . LEU A 1 226 ? 1.193 24.156 22.5 1 96.81 226 LEU A CA 1
ATOM 1776 C C . LEU A 1 226 ? -0.091 23.391 22.203 1 96.81 226 LEU A C 1
ATOM 1778 O O . LEU A 1 226 ? -1.163 23.984 22.094 1 96.81 226 LEU A O 1
ATOM 1782 N N . PHE A 1 227 ? -0.018 22.062 22.125 1 98.19 227 PHE A N 1
ATOM 1783 C CA . PHE A 1 227 ? -1.163 21.219 21.797 1 98.19 227 PHE A CA 1
ATOM 1784 C C . PHE A 1 227 ? -2.178 21.219 22.938 1 98.19 227 PHE A C 1
ATOM 1786 O O . PHE A 1 227 ? -3.385 21.312 22.703 1 98.19 227 PHE A O 1
ATOM 1793 N N . ALA A 1 228 ? -1.681 21.203 24.125 1 97.12 228 ALA A N 1
ATOM 1794 C CA . ALA A 1 228 ? -2.557 21.203 25.297 1 97.12 228 ALA A CA 1
ATOM 1795 C C . ALA A 1 228 ? -3.354 22.516 25.375 1 97.12 228 ALA A C 1
ATOM 1797 O O . ALA A 1 228 ? -4.531 22.5 25.75 1 97.12 228 ALA A O 1
ATOM 1798 N N . ARG A 1 229 ? -2.752 23.641 25.078 1 96.69 229 ARG A N 1
ATOM 1799 C CA . ARG A 1 229 ? -3.402 24.953 25.125 1 96.69 229 ARG A CA 1
ATOM 1800 C C . ARG A 1 229 ? -4.582 25.016 24.156 1 96.69 229 ARG A C 1
ATOM 1802 O O . ARG A 1 229 ? -5.547 25.734 24.391 1 96.69 229 ARG A O 1
ATOM 1809 N N . LEU A 1 230 ? -4.516 24.188 23.141 1 95.94 230 LEU A N 1
ATOM 1810 C CA . LEU A 1 230 ? -5.578 24.156 22.141 1 95.94 230 LEU A CA 1
ATOM 1811 C C . LEU A 1 230 ? -6.629 23.109 22.5 1 95.94 230 LEU A C 1
ATOM 1813 O O . LEU A 1 230 ? -7.602 22.922 21.766 1 95.94 230 LEU A O 1
ATOM 1817 N N . GLY A 1 231 ? -6.395 22.375 23.578 1 96.12 231 GLY A N 1
ATOM 1818 C CA . GLY A 1 231 ? -7.359 21.406 24.062 1 96.12 231 GLY A CA 1
ATOM 1819 C C . GLY A 1 231 ? -7.141 20.016 23.469 1 96.12 231 GLY A C 1
ATOM 1820 O O . GLY A 1 231 ? -7.988 19.141 23.609 1 96.12 231 GLY A O 1
ATOM 1821 N N . LEU A 1 232 ? -6.055 19.828 22.781 1 97.69 232 LEU A N 1
ATOM 1822 C CA . LEU A 1 232 ? -5.754 18.516 22.234 1 97.69 232 LEU A CA 1
ATOM 1823 C C . LEU A 1 232 ? -5.258 17.562 23.312 1 97.69 232 LEU A C 1
ATOM 1825 O O . LEU A 1 232 ? -4.508 17.969 24.203 1 97.69 232 LEU A O 1
ATOM 1829 N N . THR A 1 233 ? -5.668 16.297 23.25 1 96.88 233 THR A N 1
ATOM 1830 C CA . THR A 1 233 ? -5.211 15.242 24.156 1 96.88 233 THR A CA 1
ATOM 1831 C C . THR A 1 233 ? -4.789 14 23.391 1 96.88 233 THR A C 1
ATOM 1833 O O . THR A 1 233 ? -5.27 13.766 22.266 1 96.88 233 THR A O 1
ATOM 1836 N N . THR A 1 234 ? -3.93 13.211 23.969 1 96.56 234 THR A N 1
ATOM 1837 C CA . THR A 1 234 ? -3.43 12.008 23.312 1 96.56 234 THR A CA 1
ATOM 1838 C C . THR A 1 234 ? -4.496 10.914 23.312 1 96.56 234 THR A C 1
ATOM 1840 O O . THR A 1 234 ? -4.316 9.875 22.672 1 96.56 234 THR A O 1
ATOM 1843 N N . LYS A 1 235 ? -5.617 11.164 23.922 1 95.81 235 LYS A N 1
ATOM 1844 C CA . LYS A 1 235 ? -6.684 10.172 24.016 1 95.81 235 LYS A CA 1
ATOM 1845 C C . LYS A 1 235 ? -7.539 10.156 22.75 1 95.81 235 LYS A C 1
ATOM 1847 O O . LYS A 1 235 ? -8.289 9.203 22.5 1 95.81 235 LYS A O 1
ATOM 1852 N N . ARG A 1 236 ? -7.492 11.273 22 1 96.19 236 ARG A N 1
ATOM 1853 C CA . ARG A 1 236 ? -8.25 11.375 20.766 1 96.19 236 ARG A CA 1
ATOM 1854 C C . ARG A 1 236 ? -7.312 11.414 19.562 1 96.19 236 ARG A C 1
ATOM 1856 O O . ARG A 1 236 ? -6.281 12.094 19.594 1 96.19 236 ARG A O 1
ATOM 1863 N N . PRO A 1 237 ? -7.723 10.68 18.516 1 97.75 237 PRO A N 1
ATOM 1864 C CA . PRO A 1 237 ? -6.922 10.797 17.297 1 97.75 237 PRO A CA 1
ATOM 1865 C C . PRO A 1 237 ? -7.012 12.18 16.656 1 97.75 237 PRO A C 1
ATOM 1867 O O . PRO A 1 237 ? -8.039 12.852 16.797 1 97.75 237 PRO A O 1
ATOM 1870 N N . VAL A 1 238 ? -5.934 12.57 16.031 1 98.69 238 VAL A N 1
ATOM 1871 C CA . VAL A 1 238 ? -5.879 13.883 15.391 1 98.69 238 VAL A CA 1
ATOM 1872 C C . VAL A 1 238 ? -5.746 13.719 13.875 1 98.69 238 VAL A C 1
ATOM 1874 O O . VAL A 1 238 ? -4.945 12.906 13.406 1 98.69 238 VAL A O 1
ATOM 1877 N N . VAL A 1 239 ? -6.551 14.375 13.125 1 98.62 239 VAL A N 1
ATOM 1878 C CA . VAL A 1 239 ? -6.422 14.469 11.672 1 98.62 239 VAL A CA 1
ATOM 1879 C C . VAL A 1 239 ? -5.875 15.844 11.289 1 98.62 239 VAL A C 1
ATOM 1881 O O . VAL A 1 239 ? -6.438 16.875 11.672 1 98.62 239 VAL A O 1
ATOM 1884 N N . VAL A 1 240 ? -4.781 15.852 10.57 1 98.62 240 VAL A N 1
ATOM 1885 C CA . VAL A 1 240 ? -4.133 17.094 10.188 1 98.62 240 VAL A CA 1
ATOM 1886 C C . VAL A 1 240 ? -4.301 17.328 8.688 1 98.62 240 VAL A C 1
ATOM 1888 O O . VAL A 1 240 ? -4.168 16.391 7.895 1 98.62 240 VAL A O 1
ATOM 1891 N N . TYR A 1 241 ? -4.629 18.531 8.297 1 97.5 241 TYR A N 1
ATOM 1892 C CA . TYR A 1 241 ? -4.68 18.938 6.895 1 97.5 241 TYR A CA 1
ATOM 1893 C C . TYR A 1 241 ? -4.125 20.344 6.707 1 97.5 241 TYR A C 1
ATOM 1895 O O . TYR A 1 241 ? -3.734 21 7.676 1 97.5 241 TYR A O 1
ATOM 1903 N N . ASP A 1 242 ? -3.895 20.719 5.453 1 95.88 242 ASP A N 1
ATOM 1904 C CA . ASP A 1 242 ? -3.432 22.078 5.164 1 95.88 242 ASP A CA 1
ATOM 1905 C C . ASP A 1 242 ? -4.098 22.625 3.906 1 95.88 242 ASP A C 1
ATOM 1907 O O . ASP A 1 242 ? -5.238 22.281 3.596 1 95.88 242 ASP A O 1
ATOM 1911 N N . GLU A 1 243 ? -3.498 23.578 3.322 1 87.88 243 GLU A N 1
ATOM 1912 C CA . GLU A 1 243 ? -4.098 24.25 2.176 1 87.88 243 GLU A CA 1
ATOM 1913 C C . GLU A 1 243 ? -3.99 23.406 0.915 1 87.88 243 GLU A C 1
ATOM 1915 O O . GLU A 1 243 ? -4.938 23.312 0.132 1 87.88 243 GLU A O 1
ATOM 1920 N N . LEU A 1 244 ? -2.857 22.719 0.622 1 79.12 244 LEU A N 1
ATOM 1921 C CA . LEU A 1 244 ? -2.768 22.016 -0.656 1 79.12 244 LEU A CA 1
ATOM 1922 C C . LEU A 1 244 ? -1.758 20.875 -0.584 1 79.12 244 LEU A C 1
ATOM 1924 O O . LEU A 1 244 ? -2.051 19.75 -1.003 1 79.12 244 LEU A O 1
ATOM 1928 N N . SER A 1 245 ? -0.608 20.891 -0.2 1 76.75 245 SER A N 1
ATOM 1929 C CA . SER A 1 245 ? 0.525 20.031 -0.509 1 76.75 245 SER A CA 1
ATOM 1930 C C . SER A 1 245 ? 0.8 19.047 0.628 1 76.75 245 SER A C 1
ATOM 1932 O O . SER A 1 245 ? 1.586 18.109 0.471 1 76.75 245 SER A O 1
ATOM 1934 N N . SER A 1 246 ? 0.197 19.109 1.665 1 91.38 246 SER A N 1
ATOM 1935 C CA . SER A 1 246 ? 0.415 18.281 2.85 1 91.38 246 SER A CA 1
ATOM 1936 C C . SER A 1 246 ? 1.771 18.578 3.482 1 91.38 246 SER A C 1
ATOM 1938 O O . SER A 1 246 ? 2.145 17.953 4.477 1 91.38 246 SER A O 1
ATOM 1940 N N . LEU A 1 247 ? 2.539 19.547 2.922 1 92.94 247 LEU A N 1
ATOM 1941 C CA . LEU A 1 247 ? 3.857 19.844 3.469 1 92.94 247 LEU A CA 1
ATOM 1942 C C . LEU A 1 247 ? 3.746 20.391 4.887 1 92.94 247 LEU A C 1
ATOM 1944 O O . LEU A 1 247 ? 4.379 19.875 5.809 1 92.94 247 LEU A O 1
ATOM 1948 N N . ARG A 1 248 ? 2.887 21.359 5.031 1 95.31 248 ARG A N 1
ATOM 1949 C CA . ARG A 1 248 ? 2.701 21.953 6.352 1 95.31 248 ARG A CA 1
ATOM 1950 C C . ARG A 1 248 ? 2.041 20.953 7.309 1 95.31 248 ARG A C 1
ATOM 1952 O O . ARG A 1 248 ? 2.438 20.859 8.469 1 95.31 248 ARG A O 1
ATOM 1959 N N . ALA A 1 249 ? 1.099 20.234 6.75 1 97.44 249 ALA A N 1
ATOM 1960 C CA . ALA A 1 249 ? 0.398 19.25 7.559 1 97.44 249 ALA A CA 1
ATOM 1961 C C . ALA A 1 249 ? 1.363 18.188 8.086 1 97.44 249 ALA A C 1
ATOM 1963 O O . ALA A 1 249 ? 1.255 17.766 9.242 1 97.44 249 ALA A O 1
ATOM 1964 N N . ALA A 1 250 ? 2.311 17.781 7.266 1 97.25 250 ALA A N 1
ATOM 1965 C CA . ALA A 1 250 ? 3.27 16.75 7.652 1 97.25 250 ALA A CA 1
ATOM 1966 C C . ALA A 1 250 ? 4.148 17.234 8.805 1 97.25 250 ALA A C 1
ATOM 1968 O O . ALA A 1 250 ? 4.539 16.438 9.664 1 97.25 250 ALA A O 1
ATOM 1969 N N . SER A 1 251 ? 4.473 18.484 8.805 1 96 251 SER A N 1
ATOM 1970 C CA . SER A 1 251 ? 5.277 19.031 9.898 1 96 251 SER A CA 1
ATOM 1971 C C . SER A 1 251 ? 4.512 19 11.211 1 96 251 SER A C 1
ATOM 1973 O O . SER A 1 251 ? 5.059 18.609 12.25 1 96 251 SER A O 1
ATOM 1975 N N . ILE A 1 252 ? 3.266 19.391 11.141 1 98.19 252 ILE A N 1
ATOM 1976 C CA . ILE A 1 252 ? 2.428 19.328 12.336 1 98.19 252 ILE A CA 1
ATOM 1977 C C . ILE A 1 252 ? 2.277 17.875 12.781 1 98.19 252 ILE A C 1
ATOM 1979 O O . ILE A 1 252 ? 2.371 17.578 13.977 1 98.19 252 ILE A O 1
ATOM 1983 N N . TRP A 1 253 ? 2.061 17 11.844 1 98.25 253 TRP A N 1
ATOM 1984 C CA . TRP A 1 253 ? 1.952 15.57 12.125 1 98.25 253 TRP A CA 1
ATOM 1985 C C . TRP A 1 253 ? 3.195 15.062 12.852 1 98.25 253 TRP A C 1
ATOM 1987 O O . TRP A 1 253 ? 3.09 14.344 13.844 1 98.25 253 TRP A O 1
ATOM 1997 N N . ALA A 1 254 ? 4.355 15.445 12.375 1 97.31 254 ALA A N 1
ATOM 1998 C CA . ALA A 1 254 ? 5.609 14.992 12.969 1 97.31 254 ALA A CA 1
ATOM 1999 C C . ALA A 1 254 ? 5.727 15.461 14.414 1 97.31 254 ALA A C 1
ATOM 2001 O O . ALA A 1 254 ? 6.176 14.711 15.281 1 97.31 254 ALA A O 1
ATOM 2002 N N . ALA A 1 255 ? 5.344 16.656 14.641 1 97.19 255 ALA A N 1
ATOM 2003 C CA . ALA A 1 255 ? 5.375 17.188 16 1 97.19 255 ALA A CA 1
ATOM 2004 C C . ALA A 1 255 ? 4.414 16.438 16.906 1 97.19 255 ALA A C 1
ATOM 2006 O O . ALA A 1 255 ? 4.73 16.172 18.078 1 97.19 255 ALA A O 1
ATOM 2007 N N . LEU A 1 256 ? 3.248 16.141 16.375 1 98.38 256 LEU A N 1
ATOM 2008 C CA . LEU A 1 256 ? 2.273 15.359 17.141 1 98.38 256 LEU A CA 1
ATOM 2009 C C . LEU A 1 256 ? 2.814 13.977 17.469 1 98.38 256 LEU A C 1
ATOM 2011 O O . LEU A 1 256 ? 2.676 13.5 18.609 1 98.38 256 LEU A O 1
ATOM 2015 N N . GLN A 1 257 ? 3.451 13.367 16.5 1 96.38 257 GLN A N 1
ATOM 2016 C CA . GLN A 1 257 ? 4.055 12.055 16.719 1 96.38 257 GLN A CA 1
ATOM 2017 C C . GLN A 1 257 ? 5.109 12.117 17.828 1 96.38 257 GLN A C 1
ATOM 2019 O O . GLN A 1 257 ? 5.16 11.242 18.688 1 96.38 257 GLN A O 1
ATOM 2024 N N . ARG A 1 258 ? 5.863 13.133 17.797 1 94 258 ARG A N 1
ATOM 2025 C CA . ARG A 1 258 ? 6.934 13.312 18.766 1 94 258 ARG A CA 1
ATOM 2026 C C . ARG A 1 258 ? 6.375 13.453 20.188 1 94 258 ARG A C 1
ATOM 2028 O O . ARG A 1 258 ? 7.078 13.195 21.172 1 94 258 ARG A O 1
ATOM 2035 N N . THR A 1 259 ? 5.223 13.898 20.297 1 96.62 259 THR A N 1
ATOM 2036 C CA . THR A 1 259 ? 4.598 14.117 21.594 1 96.62 259 THR A CA 1
ATOM 2037 C C . THR A 1 259 ? 3.562 13.031 21.891 1 96.62 259 THR A C 1
ATOM 2039 O O . THR A 1 259 ? 2.635 13.25 22.672 1 96.62 259 THR A O 1
ATOM 2042 N N . ASN A 1 260 ? 3.59 11.875 21.156 1 95.62 260 ASN A N 1
ATOM 2043 C CA . ASN A 1 260 ? 2.898 10.617 21.422 1 95.62 260 ASN A CA 1
ATOM 2044 C C . ASN A 1 260 ? 1.421 10.703 21.047 1 95.62 260 ASN A C 1
ATOM 2046 O O . ASN A 1 260 ? 0.593 9.984 21.609 1 95.62 260 ASN A O 1
ATOM 2050 N N . PHE A 1 261 ? 1.061 11.609 20.203 1 98.06 261 PHE A N 1
ATOM 2051 C CA . PHE A 1 261 ? -0.284 11.633 19.641 1 98.06 261 PHE A CA 1
ATOM 2052 C C . PHE A 1 261 ? -0.428 10.594 18.531 1 98.06 261 PHE A C 1
ATOM 2054 O O . PHE A 1 261 ? 0.549 10.258 17.859 1 98.06 261 PHE A O 1
ATOM 2061 N N . THR A 1 262 ? -1.633 10.062 18.391 1 97.88 262 THR A N 1
ATOM 2062 C CA . THR A 1 262 ? -2.025 9.359 17.172 1 97.88 262 THR A CA 1
ATOM 2063 C C . THR A 1 262 ? -2.561 10.336 16.141 1 97.88 262 THR A C 1
ATOM 2065 O O . THR A 1 262 ? -3.582 10.992 16.359 1 97.88 262 THR A O 1
ATOM 2068 N N . ALA A 1 263 ? -1.859 10.461 15.031 1 98.5 263 ALA A N 1
ATOM 2069 C CA . ALA A 1 263 ? -2.23 11.484 14.055 1 98.5 263 ALA A CA 1
ATOM 2070 C C . ALA A 1 263 ? -2.146 10.945 12.633 1 98.5 263 ALA A C 1
ATOM 2072 O O . ALA A 1 263 ? -1.333 10.062 12.344 1 98.5 263 ALA A O 1
ATOM 2073 N N . SER A 1 264 ? -2.979 11.398 11.805 1 98.19 264 SER A N 1
ATOM 2074 C CA . SER A 1 264 ? -3.025 11.047 10.391 1 98.19 264 SER A CA 1
ATOM 2075 C C . SER A 1 264 ? -3.199 12.289 9.523 1 98.19 264 SER A C 1
ATOM 2077 O O . SER A 1 264 ? -3.545 13.359 10.023 1 98.19 264 SER A O 1
ATOM 2079 N N . LEU A 1 265 ? -2.875 12.141 8.227 1 97.75 265 LEU A N 1
ATOM 2080 C CA . LEU A 1 265 ? -3 13.258 7.297 1 97.75 265 LEU A CA 1
ATOM 2081 C C . LEU A 1 265 ? -4.219 13.086 6.398 1 97.75 265 LEU A C 1
ATOM 2083 O O . LEU A 1 265 ? -4.461 11.992 5.875 1 97.75 265 LEU A O 1
ATOM 2087 N N . TYR A 1 266 ? -5.004 14.102 6.305 1 97.12 266 TYR A N 1
ATOM 2088 C CA . TYR A 1 266 ? -5.98 14.242 5.227 1 97.12 266 TYR A CA 1
ATOM 2089 C C . TYR A 1 266 ? -5.371 14.969 4.031 1 97.12 266 TYR A C 1
ATOM 2091 O O . TYR A 1 266 ? -5.426 16.203 3.951 1 97.12 266 TYR A O 1
ATOM 2099 N N . PHE A 1 267 ? -4.852 14.148 3.088 1 91.88 267 PHE A N 1
ATOM 2100 C CA . PHE A 1 267 ? -4.02 14.742 2.045 1 91.88 267 PHE A CA 1
ATOM 2101 C C . PHE A 1 267 ? -4.879 15.414 0.985 1 91.88 267 PHE A C 1
ATOM 2103 O O . PHE A 1 267 ? -4.371 16.188 0.167 1 91.88 267 PHE A O 1
ATOM 2110 N N . GLY A 1 268 ? -6.176 15.172 0.957 1 93.06 268 GLY A N 1
ATOM 2111 C CA . GLY A 1 268 ? -7.055 15.945 0.09 1 93.06 268 GLY A CA 1
ATOM 2112 C C . GLY A 1 268 ? -7.109 17.422 0.45 1 93.06 268 GLY A C 1
ATOM 2113 O O . GLY A 1 268 ? -7.402 18.266 -0.402 1 93.06 268 GLY A O 1
ATOM 2114 N N . ALA A 1 269 ? -6.871 17.688 1.697 1 94.38 269 ALA A N 1
ATOM 2115 C CA . ALA A 1 269 ? -6.695 19.047 2.23 1 94.38 269 ALA A CA 1
ATOM 2116 C C . ALA A 1 269 ? -7.949 19.891 2.004 1 94.38 269 ALA A C 1
ATOM 2118 O O . ALA A 1 269 ? -9.047 19.344 1.826 1 94.38 269 ALA A O 1
ATOM 2119 N N . TRP A 1 270 ? -7.805 21.156 2.15 1 94.81 270 TRP A N 1
ATOM 2120 C CA . TRP A 1 270 ? -8.922 22.094 2.117 1 94.81 270 TRP A CA 1
ATOM 2121 C C . TRP A 1 270 ? -9.586 22.109 0.747 1 94.81 270 TRP A C 1
ATOM 2123 O O . TRP A 1 270 ? -10.82 22.062 0.646 1 94.81 270 TRP A O 1
ATOM 2133 N N . PRO A 1 271 ? -8.852 22 -0.355 1 91.38 271 PRO A N 1
ATOM 2134 C CA . PRO A 1 271 ? -9.5 22.078 -1.668 1 91.38 271 PRO A CA 1
ATOM 2135 C C . PRO A 1 271 ? -10.492 20.938 -1.896 1 91.38 271 PRO A C 1
ATOM 2137 O O . PRO A 1 271 ? -11.594 21.172 -2.393 1 91.38 271 PRO A O 1
ATOM 2140 N N . GLU A 1 272 ? -10.062 19.781 -1.526 1 93.56 272 GLU A N 1
ATOM 2141 C CA . GLU A 1 272 ? -10.992 18.672 -1.692 1 93.56 272 GLU A CA 1
ATOM 2142 C C . GLU A 1 272 ? -12.227 18.844 -0.81 1 93.56 272 GLU A C 1
ATOM 2144 O O . GLU A 1 272 ? -13.352 18.625 -1.256 1 93.56 272 GLU A O 1
ATOM 2149 N N . TRP A 1 273 ? -12.008 19.266 0.433 1 95.69 273 TRP A N 1
ATOM 2150 C CA . TRP A 1 273 ? -13.117 19.469 1.36 1 95.69 273 TRP A CA 1
ATOM 2151 C C . TRP A 1 273 ? -14.062 20.547 0.854 1 95.69 273 TRP A C 1
ATOM 2153 O O . TRP A 1 273 ? -15.289 20.375 0.89 1 95.69 273 TRP A O 1
ATOM 2163 N N . LEU A 1 274 ? -13.508 21.609 0.381 1 93.38 274 LEU A N 1
ATOM 2164 C CA . LEU A 1 274 ? -14.273 22.734 -0.141 1 93.38 274 LEU A CA 1
ATOM 2165 C C . LEU A 1 274 ? -15.211 22.281 -1.253 1 93.38 274 LEU A C 1
ATOM 2167 O O . LEU A 1 274 ? -16.375 22.703 -1.303 1 93.38 274 LEU A O 1
ATOM 2171 N N . ILE A 1 275 ? -14.75 21.391 -2.08 1 93.31 275 ILE A N 1
ATOM 2172 C CA . ILE A 1 275 ? -15.484 20.984 -3.27 1 93.31 275 ILE A CA 1
ATOM 2173 C C . ILE A 1 275 ? -16.516 19.922 -2.891 1 93.31 275 ILE A C 1
ATOM 2175 O O . ILE A 1 275 ? -17.656 19.969 -3.355 1 93.31 275 ILE A O 1
ATOM 2179 N N . ARG A 1 276 ? -16.188 19.047 -1.994 1 94.44 276 ARG A N 1
ATOM 2180 C CA . ARG A 1 276 ? -16.984 17.828 -1.856 1 94.44 276 ARG A CA 1
ATOM 2181 C C . ARG A 1 276 ? -17.859 17.875 -0.61 1 94.44 276 ARG A C 1
ATOM 2183 O O . ARG A 1 276 ? -18.922 17.234 -0.554 1 94.44 276 ARG A O 1
ATOM 2190 N N . ALA A 1 277 ? -17.469 18.562 0.433 1 95.25 277 ALA A N 1
ATOM 2191 C CA . ALA A 1 277 ? -18.156 18.5 1.721 1 95.25 277 ALA A CA 1
ATOM 2192 C C . ALA A 1 277 ? -19.422 19.344 1.706 1 95.25 277 ALA A C 1
ATOM 2194 O O . ALA A 1 277 ? -19.516 20.328 0.958 1 95.25 277 ALA A O 1
ATOM 2195 N N . PRO A 1 278 ? -20.422 18.969 2.504 1 93.38 278 PRO A N 1
ATOM 2196 C CA . PRO A 1 278 ? -21.594 19.828 2.664 1 93.38 278 PRO A CA 1
ATOM 2197 C C . PRO A 1 278 ? -21.234 21.188 3.262 1 93.38 278 PRO A C 1
ATOM 2199 O O . PRO A 1 278 ? -20.281 21.297 4.023 1 93.38 278 PRO A O 1
ATOM 2202 N N . ASP A 1 279 ? -22.062 22.141 3.023 1 92.31 279 ASP A N 1
ATOM 2203 C CA . ASP A 1 279 ? -21.797 23.531 3.406 1 92.31 279 ASP A CA 1
ATOM 2204 C C . ASP A 1 279 ? -21.734 23.672 4.926 1 92.31 279 ASP A C 1
ATOM 2206 O O . ASP A 1 279 ? -20.938 24.469 5.445 1 92.31 279 ASP A O 1
ATOM 2210 N N . HIS A 1 280 ? -22.531 22.906 5.594 1 91.62 280 HIS A N 1
ATOM 2211 C CA . HIS A 1 280 ? -22.609 23.078 7.043 1 91.62 280 HIS A CA 1
ATOM 2212 C C . HIS A 1 280 ? -21.328 22.578 7.715 1 91.62 280 HIS A C 1
ATOM 2214 O O . HIS A 1 280 ? -21.125 22.812 8.914 1 91.62 280 HIS A O 1
ATOM 2220 N N . LEU A 1 281 ? -20.438 21.906 6.953 1 95.31 281 LEU A N 1
ATOM 2221 C CA . LEU A 1 281 ? -19.188 21.422 7.512 1 95.31 281 LEU A CA 1
ATOM 2222 C C . LEU A 1 281 ? -18.016 22.281 7.07 1 95.31 281 LEU A C 1
ATOM 2224 O O . LEU A 1 281 ? -16.844 21.938 7.293 1 95.31 281 LEU A O 1
ATOM 2228 N N . LYS A 1 282 ? -18.328 23.375 6.48 1 94.56 282 LYS A N 1
ATOM 2229 C CA . LYS A 1 282 ? -17.344 24.359 6.012 1 94.56 282 LYS A CA 1
ATOM 2230 C C . LYS A 1 282 ? -17.484 25.672 6.754 1 94.56 282 LYS A C 1
ATOM 2232 O O . LYS A 1 282 ? -18.594 26.125 7.039 1 94.56 282 LYS A O 1
ATOM 2237 N N . SER A 1 283 ? -16.375 26.219 7.086 1 94.38 283 SER A N 1
ATOM 2238 C CA . SER A 1 283 ? -16.359 27.578 7.613 1 94.38 283 SER A CA 1
ATOM 2239 C C . SER A 1 283 ? -15.703 28.531 6.625 1 94.38 283 SER A C 1
ATOM 2241 O O . SER A 1 283 ? -14.484 28.531 6.465 1 94.38 283 SER A O 1
ATOM 2243 N N . ILE A 1 284 ? -16.484 29.281 5.945 1 90.69 284 ILE A N 1
ATOM 2244 C CA . ILE A 1 284 ? -16.062 30.266 4.953 1 9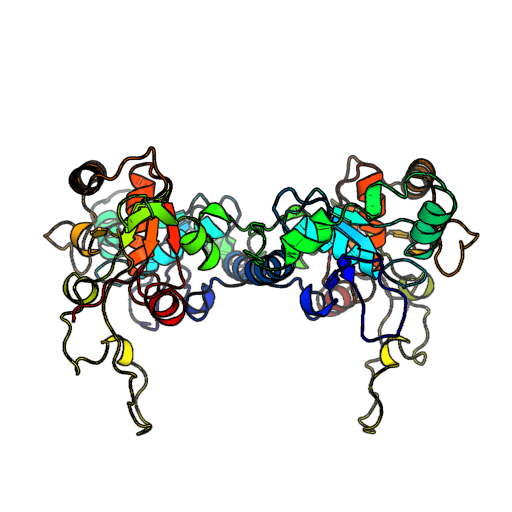0.69 284 ILE A CA 1
ATOM 2245 C C . ILE A 1 284 ? -16.609 31.641 5.328 1 90.69 284 ILE A C 1
ATOM 2247 O O . ILE A 1 284 ? -17.797 31.781 5.617 1 90.69 284 ILE A O 1
ATOM 2251 N N . PRO A 1 285 ? -15.703 32.531 5.461 1 85.44 285 PRO A N 1
ATOM 2252 C CA . PRO A 1 285 ? -16.234 33.844 5.82 1 85.44 285 PRO A CA 1
ATOM 2253 C C . PRO A 1 285 ? -17.234 34.375 4.809 1 85.44 285 PRO A C 1
ATOM 2255 O O . PRO A 1 285 ? -17.156 34.062 3.619 1 85.44 285 PRO A O 1
ATOM 2258 N N . GLU A 1 286 ? -18.375 34.969 5.277 1 69.88 286 GLU A N 1
ATOM 2259 C CA . GLU A 1 286 ? -19.406 35.594 4.465 1 69.88 286 GLU A CA 1
ATOM 2260 C C . GLU A 1 286 ? -18.828 36.75 3.639 1 69.88 286 GLU A C 1
ATOM 2262 O O . GLU A 1 286 ? -17.891 37.406 4.074 1 69.88 286 GLU A O 1
ATOM 2267 N N . MET B 1 1 ? -19.219 -10.516 -4.664 1 29.09 1 MET B N 1
ATOM 2268 C CA . MET B 1 1 ? -18.766 -9.664 -5.766 1 29.09 1 MET B CA 1
ATOM 2269 C C . MET B 1 1 ? -18.438 -10.5 -7 1 29.09 1 MET B C 1
ATOM 2271 O O . MET B 1 1 ? -17.844 -11.57 -6.891 1 29.09 1 MET B O 1
ATOM 2275 N N . THR B 1 2 ? -19.172 -10.344 -8.023 1 38.88 2 THR B N 1
ATOM 2276 C CA . THR B 1 2 ? -18.922 -11.016 -9.297 1 38.88 2 THR B CA 1
ATOM 2277 C C . THR B 1 2 ? -17.797 -10.344 -10.055 1 38.88 2 THR B C 1
ATOM 2279 O O . THR B 1 2 ? -17.75 -9.117 -10.164 1 38.88 2 THR B O 1
ATOM 2282 N N . ILE B 1 3 ? -16.672 -10.969 -10.188 1 34.53 3 ILE B N 1
ATOM 2283 C CA . ILE B 1 3 ? -15.633 -10.43 -11.062 1 34.53 3 ILE B CA 1
ATOM 2284 C C . ILE B 1 3 ? -15.914 -10.82 -12.508 1 34.53 3 ILE B C 1
ATOM 2286 O O . ILE B 1 3 ? -16.047 -12 -12.82 1 34.53 3 ILE B O 1
ATOM 2290 N N . TYR B 1 4 ? -16.844 -10.008 -13.242 1 36.97 4 TYR B N 1
ATOM 2291 C CA . TYR B 1 4 ? -17.125 -10.492 -14.586 1 36.97 4 TYR B CA 1
ATOM 2292 C C . TYR B 1 4 ? -16.359 -9.68 -15.625 1 36.97 4 TYR B C 1
ATOM 2294 O O . TYR B 1 4 ? -16.078 -8.5 -15.414 1 36.97 4 TYR B O 1
ATOM 2302 N N . GLU B 1 5 ? -15.531 -10.32 -16.453 1 32.81 5 GLU B N 1
ATOM 2303 C CA . GLU B 1 5 ? -15.445 -9.695 -17.781 1 32.81 5 GLU B CA 1
ATOM 2304 C C . GLU B 1 5 ? -16.828 -9.391 -18.344 1 32.81 5 GLU B C 1
ATOM 2306 O O . GLU B 1 5 ? -17.828 -9.906 -17.844 1 32.81 5 GLU B O 1
ATOM 2311 N N . ASP B 1 6 ? -16.969 -8.969 -19.547 1 31.91 6 ASP B N 1
ATOM 2312 C CA . ASP B 1 6 ? -18.016 -8.484 -20.438 1 31.91 6 ASP B CA 1
ATOM 2313 C C . ASP B 1 6 ? -19.281 -9.336 -20.312 1 31.91 6 ASP B C 1
ATOM 2315 O O . ASP B 1 6 ? -20.219 -9.18 -21.094 1 31.91 6 ASP B O 1
ATOM 2319 N N . PHE B 1 7 ? -19.297 -10.539 -19.812 1 32.81 7 PHE B N 1
ATOM 2320 C CA . PHE B 1 7 ? -20.453 -11.25 -20.344 1 32.81 7 PHE B CA 1
ATOM 2321 C C . PHE B 1 7 ? -21.688 -10.953 -19.5 1 32.81 7 PHE B C 1
ATOM 2323 O O . PHE B 1 7 ? -21.75 -11.336 -18.328 1 32.81 7 PHE B O 1
ATOM 2330 N N . PHE B 1 8 ? -22.562 -9.898 -19.844 1 34.09 8 PHE B N 1
ATOM 2331 C CA . PHE B 1 8 ? -23.828 -9.289 -19.469 1 34.09 8 PHE B CA 1
ATOM 2332 C C . PHE B 1 8 ? -24.828 -10.344 -19 1 34.09 8 PHE B C 1
ATOM 2334 O O . PHE B 1 8 ? -25.688 -10.078 -18.172 1 34.09 8 PHE B O 1
ATOM 2341 N N . ASN B 1 9 ? -25.109 -11.344 -19.859 1 34.81 9 ASN B N 1
ATOM 2342 C CA . ASN B 1 9 ? -26.469 -11.844 -19.844 1 34.81 9 ASN B CA 1
ATOM 2343 C C . ASN B 1 9 ? -26.734 -12.711 -18.609 1 34.81 9 ASN B C 1
ATOM 2345 O O . ASN B 1 9 ? -27.75 -13.422 -18.562 1 34.81 9 ASN B O 1
ATOM 2349 N N . PHE B 1 10 ? -25.703 -13.211 -17.953 1 41.19 10 PHE B N 1
ATOM 2350 C CA . PHE B 1 10 ? -26.156 -14.312 -17.125 1 41.19 10 PHE B CA 1
ATOM 2351 C C . PHE B 1 10 ? -26.672 -13.797 -15.781 1 41.19 10 PHE B C 1
ATOM 2353 O O . PHE B 1 10 ? -26.281 -12.711 -15.336 1 41.19 10 PHE B O 1
ATOM 2360 N N . SER B 1 11 ? -27.594 -14.531 -15.242 1 45.62 11 SER B N 1
ATOM 2361 C CA . SER B 1 11 ? -28.359 -14.367 -14.008 1 45.62 11 SER B CA 1
ATOM 2362 C C . SER B 1 11 ? -27.438 -14.047 -12.836 1 45.62 11 SER B C 1
ATOM 2364 O O . SER B 1 11 ? -26.594 -14.852 -12.461 1 45.62 11 SER B O 1
ATOM 2366 N N . GLN B 1 12 ? -27.047 -12.867 -12.734 1 52.38 12 GLN B N 1
ATOM 2367 C CA . GLN B 1 12 ? -26.359 -12.344 -11.555 1 52.38 12 GLN B CA 1
ATOM 2368 C C . GLN B 1 12 ? -27.062 -12.812 -10.273 1 52.38 12 GLN B C 1
ATOM 2370 O O . GLN B 1 12 ? -28.281 -12.938 -10.234 1 52.38 12 GLN B O 1
ATOM 2375 N N . LEU B 1 13 ? -26.234 -13.602 -9.492 1 58.22 13 LEU B N 1
ATOM 2376 C CA . LEU B 1 13 ? -26.781 -13.844 -8.164 1 58.22 13 LEU B CA 1
ATOM 2377 C C . LEU B 1 13 ? -27.312 -12.555 -7.551 1 58.22 13 LEU B C 1
ATOM 2379 O O . LEU B 1 13 ? -26.703 -11.492 -7.703 1 58.22 13 LEU B O 1
ATOM 2383 N N . PRO B 1 14 ? -28.531 -12.562 -7.184 1 57.31 14 PRO B N 1
ATOM 2384 C CA . PRO B 1 14 ? -29.078 -11.352 -6.566 1 57.31 14 PRO B CA 1
ATOM 2385 C C . PRO B 1 14 ? -28.156 -10.766 -5.504 1 57.31 14 PRO B C 1
ATOM 2387 O O . PRO B 1 14 ? -27.594 -11.516 -4.691 1 57.31 14 PRO B O 1
ATOM 2390 N N . GLY B 1 15 ? -27.766 -9.547 -5.617 1 63.88 15 GLY B N 1
ATOM 2391 C CA . GLY B 1 15 ? -26.984 -8.844 -4.621 1 63.88 15 GLY B CA 1
ATOM 2392 C C . GLY B 1 15 ? -25.5 -8.82 -4.941 1 63.88 15 GLY B C 1
ATOM 2393 O O . GLY B 1 15 ? -24.719 -8.172 -4.246 1 63.88 15 GLY B O 1
ATOM 2394 N N . SER B 1 16 ? -25.266 -9.438 -6.047 1 75.75 16 SER B N 1
ATOM 2395 C CA . SER B 1 16 ? -23.844 -9.492 -6.355 1 75.75 16 SER B CA 1
ATOM 2396 C C . SER B 1 16 ? -23.375 -8.211 -7.035 1 75.75 16 SER B C 1
ATOM 2398 O O . SER B 1 16 ? -24.156 -7.531 -7.695 1 75.75 16 SER B O 1
ATOM 2400 N N . ARG B 1 17 ? -22.156 -7.816 -6.691 1 80.25 17 ARG B N 1
ATOM 2401 C CA . ARG B 1 17 ? -21.5 -6.676 -7.32 1 80.25 17 ARG B CA 1
ATOM 2402 C C . ARG B 1 17 ? -20.422 -7.129 -8.297 1 80.25 17 ARG B C 1
ATOM 2404 O O . ARG B 1 17 ? -19.797 -8.164 -8.094 1 80.25 17 ARG B O 1
ATOM 2411 N N . HIS B 1 18 ? -20.234 -6.348 -9.344 1 83.81 18 HIS B N 1
ATOM 2412 C CA . HIS B 1 18 ? -19.312 -6.715 -10.406 1 83.81 18 HIS B CA 1
ATOM 2413 C C . HIS B 1 18 ? -17.969 -6.016 -10.234 1 83.81 18 HIS B C 1
ATOM 2415 O O . HIS B 1 18 ? -17.922 -4.812 -9.961 1 83.81 18 HIS B O 1
ATOM 2421 N N . ILE B 1 19 ? -16.922 -6.812 -10.352 1 88.25 19 ILE B N 1
ATOM 2422 C CA . ILE B 1 19 ? -15.57 -6.281 -10.344 1 88.25 19 ILE B CA 1
ATOM 2423 C C . ILE B 1 19 ? -14.805 -6.797 -11.57 1 88.25 19 ILE B C 1
ATOM 2425 O O . ILE B 1 19 ? -14.922 -7.969 -11.93 1 88.25 19 ILE B O 1
ATOM 2429 N N . THR B 1 20 ? -14.023 -5.926 -12.227 1 88.19 20 THR B N 1
ATOM 2430 C CA . THR B 1 20 ? -13.227 -6.305 -13.391 1 88.19 20 THR B CA 1
ATOM 2431 C C . THR B 1 20 ? -11.758 -6.457 -13.016 1 88.19 20 THR B C 1
ATOM 2433 O O . THR B 1 20 ? -11.305 -5.91 -12.008 1 88.19 20 THR B O 1
ATOM 2436 N N . ILE B 1 21 ? -11.016 -7.176 -13.812 1 88 21 ILE B N 1
ATOM 2437 C CA . ILE B 1 21 ? -9.586 -7.359 -13.602 1 88 21 ILE B CA 1
ATOM 2438 C C . ILE B 1 21 ? -8.875 -6.016 -13.695 1 88 21 ILE B C 1
ATOM 2440 O O . ILE B 1 21 ? -7.91 -5.762 -12.969 1 88 21 ILE B O 1
ATOM 2444 N N . GLU B 1 22 ? -9.391 -5.172 -14.531 1 88.25 22 GLU B N 1
ATOM 2445 C CA . GLU B 1 22 ? -8.789 -3.857 -14.742 1 88.25 22 GLU B CA 1
ATOM 2446 C C . GLU B 1 22 ? -8.906 -2.988 -13.492 1 88.25 22 GLU B C 1
ATOM 2448 O O . GLU B 1 22 ? -8.094 -2.094 -13.273 1 88.25 22 GLU B O 1
ATOM 2453 N N . SER B 1 23 ? -9.945 -3.27 -12.734 1 92.25 23 SER B N 1
ATOM 2454 C CA . SER B 1 23 ? -10.109 -2.52 -11.492 1 92.25 23 SER B CA 1
ATOM 2455 C C . SER B 1 23 ? -9.164 -3.031 -10.406 1 92.25 23 SER B C 1
ATOM 2457 O O . SER B 1 23 ? -8.953 -2.359 -9.398 1 92.25 23 SER B O 1
ATOM 2459 N N . LEU B 1 24 ? -8.609 -4.207 -10.672 1 94.5 24 LEU B N 1
ATOM 2460 C CA . LEU B 1 24 ? -7.777 -4.852 -9.656 1 94.5 24 LEU B CA 1
ATOM 2461 C C . LEU B 1 24 ? -6.297 -4.676 -9.984 1 94.5 24 LEU B C 1
ATOM 2463 O O . LEU B 1 24 ? -5.465 -4.605 -9.078 1 94.5 24 LEU B O 1
ATOM 2467 N N . SER B 1 25 ? -5.988 -4.66 -11.242 1 93.31 25 SER B N 1
ATOM 2468 C CA . SER B 1 25 ? -4.598 -4.586 -11.672 1 93.31 25 SER B CA 1
ATOM 2469 C C . SER B 1 25 ? -4.48 -4.004 -13.078 1 93.31 25 SER B C 1
ATOM 2471 O O . SER B 1 25 ? -5.441 -4.023 -13.844 1 93.31 25 SER B O 1
ATOM 2473 N N . HIS B 1 26 ? -3.295 -3.4 -13.305 1 88.25 26 HIS B N 1
ATOM 2474 C CA . HIS B 1 26 ? -2.914 -2.934 -14.633 1 88.25 26 HIS B CA 1
ATOM 2475 C C . HIS B 1 26 ? -1.646 -3.627 -15.117 1 88.25 26 HIS B C 1
ATOM 2477 O O . HIS B 1 26 ? -0.581 -3.475 -14.508 1 88.25 26 HIS B O 1
ATOM 2483 N N . ASN B 1 27 ? -1.726 -4.422 -16.156 1 79 27 ASN B N 1
ATOM 2484 C CA . ASN B 1 27 ? -0.599 -5.188 -16.688 1 79 27 ASN B CA 1
ATOM 2485 C C . ASN B 1 27 ? 0.024 -6.07 -15.609 1 79 27 ASN B C 1
ATOM 2487 O O . ASN B 1 27 ? 1.245 -6.09 -15.445 1 79 27 ASN B O 1
ATOM 2491 N N . GLY B 1 28 ? -0.879 -6.609 -14.797 1 82.06 28 GLY B N 1
ATOM 2492 C CA . GLY B 1 28 ? -0.429 -7.551 -13.781 1 82.06 28 GLY B CA 1
ATOM 2493 C C . GLY B 1 28 ? -0.019 -6.879 -12.484 1 82.06 28 GLY B C 1
ATOM 2494 O O . GLY B 1 28 ? 0.175 -7.547 -11.469 1 82.06 28 GLY B O 1
ATOM 2495 N N . VAL B 1 29 ? 0.128 -5.602 -12.531 1 90.31 29 VAL B N 1
ATOM 2496 C CA . VAL B 1 29 ? 0.514 -4.875 -11.32 1 90.31 29 VAL B CA 1
ATOM 2497 C C . VAL B 1 29 ? -0.735 -4.461 -10.547 1 90.31 29 VAL B C 1
ATOM 2499 O O . VAL B 1 29 ? -1.607 -3.775 -11.086 1 90.31 29 VAL B O 1
ATOM 2502 N N . PRO B 1 30 ? -0.811 -4.887 -9.312 1 96.12 30 PRO B N 1
ATOM 2503 C CA . PRO B 1 30 ? -1.968 -4.469 -8.516 1 96.12 30 PRO B CA 1
ATOM 2504 C C . PRO B 1 30 ? -2.133 -2.951 -8.469 1 96.12 30 PRO B C 1
ATOM 2506 O O . PRO B 1 30 ? -1.144 -2.217 -8.516 1 96.12 30 PRO B O 1
ATOM 2509 N N . VAL B 1 31 ? -3.309 -2.486 -8.359 1 96.75 31 VAL B N 1
ATOM 2510 C CA . VAL B 1 31 ? -3.594 -1.056 -8.305 1 96.75 31 VAL B CA 1
ATOM 2511 C C . VAL B 1 31 ? -3.115 -0.482 -6.973 1 96.75 31 VAL B C 1
ATOM 2513 O O . VAL B 1 31 ? -2.701 -1.228 -6.082 1 96.75 31 VAL B O 1
ATOM 2516 N N . HIS B 1 32 ? -3.145 0.832 -6.918 1 97.25 32 HIS B N 1
ATOM 2517 C CA . HIS B 1 32 ? -2.787 1.532 -5.691 1 97.25 32 HIS B CA 1
ATOM 2518 C C . HIS B 1 32 ? -3.736 1.168 -4.555 1 97.25 32 HIS B C 1
ATOM 2520 O O . HIS B 1 32 ? -4.941 1.036 -4.766 1 97.25 32 HIS B O 1
ATOM 2526 N N . PRO B 1 33 ? -3.23 1.089 -3.318 1 97.5 33 PRO B N 1
ATOM 2527 C CA . PRO B 1 33 ? -4.094 0.726 -2.191 1 97.5 33 PRO B CA 1
ATOM 2528 C C . PRO B 1 33 ? -5.336 1.609 -2.09 1 97.5 33 PRO B C 1
ATOM 2530 O O . PRO B 1 33 ? -6.434 1.108 -1.844 1 97.5 33 PRO B O 1
ATOM 2533 N N . LEU B 1 34 ? -5.223 2.896 -2.307 1 95.75 34 LEU B N 1
ATOM 2534 C CA . LEU B 1 34 ? -6.348 3.816 -2.176 1 95.75 34 LEU B CA 1
ATOM 2535 C C . LEU B 1 34 ? -7.367 3.59 -3.287 1 95.75 34 LEU B C 1
ATOM 2537 O O . LEU B 1 34 ? -8.562 3.83 -3.098 1 95.75 34 LEU B O 1
ATOM 2541 N N . GLN B 1 35 ? -6.863 3.125 -4.445 1 95.5 35 GLN B N 1
ATOM 2542 C CA . GLN B 1 35 ? -7.773 2.799 -5.535 1 95.5 35 GLN B CA 1
ATOM 2543 C C . GLN B 1 35 ? -8.609 1.564 -5.207 1 95.5 35 GLN B C 1
ATOM 2545 O O . GLN B 1 35 ? -9.812 1.537 -5.465 1 95.5 35 GLN B O 1
ATOM 2550 N N . PHE B 1 36 ? -7.93 0.596 -4.664 1 97.25 36 PHE B N 1
ATOM 2551 C CA . PHE B 1 36 ? -8.648 -0.611 -4.281 1 97.25 36 PHE B CA 1
ATOM 2552 C C . PHE B 1 36 ? -9.641 -0.317 -3.16 1 97.25 36 PHE B C 1
ATOM 2554 O O . PHE B 1 36 ? -10.766 -0.822 -3.17 1 97.25 36 PHE B O 1
ATOM 2561 N N . GLN B 1 37 ? -9.211 0.505 -2.205 1 96.19 37 GLN B N 1
ATOM 2562 C CA . GLN B 1 37 ? -10.086 0.928 -1.118 1 96.19 37 GLN B CA 1
ATOM 2563 C C . GLN B 1 37 ? -11.344 1.598 -1.656 1 96.19 37 GLN B C 1
ATOM 2565 O O . GLN B 1 37 ? -12.461 1.256 -1.249 1 96.19 37 GLN B O 1
ATOM 2570 N N . ARG B 1 38 ? -11.172 2.535 -2.547 1 94.62 38 ARG B N 1
ATOM 2571 C CA . ARG B 1 38 ? -12.305 3.238 -3.15 1 94.62 38 ARG B CA 1
ATOM 2572 C C . ARG B 1 38 ? -13.242 2.262 -3.855 1 94.62 38 ARG B C 1
ATOM 2574 O O . ARG B 1 38 ? -14.461 2.395 -3.766 1 94.62 38 ARG B O 1
ATOM 2581 N N . LEU B 1 39 ? -12.656 1.282 -4.551 1 93.75 39 LEU B N 1
ATOM 2582 C CA . LEU B 1 39 ? -13.438 0.277 -5.266 1 93.75 39 LEU B CA 1
ATOM 2583 C C . LEU B 1 39 ? -14.336 -0.497 -4.305 1 93.75 39 LEU B C 1
ATOM 2585 O O . LEU B 1 39 ? -15.547 -0.59 -4.52 1 93.75 39 LEU B O 1
ATOM 2589 N N . LEU B 1 40 ? -13.773 -1.003 -3.209 1 94.12 40 LEU B N 1
ATOM 2590 C CA . LEU B 1 40 ? -14.547 -1.821 -2.279 1 94.12 40 LEU B CA 1
ATOM 2591 C C . LEU B 1 40 ? -15.602 -0.984 -1.565 1 94.12 40 LEU B C 1
ATOM 2593 O O . LEU B 1 40 ? -16.734 -1.439 -1.367 1 94.12 40 LEU B O 1
ATOM 2597 N N . ARG B 1 41 ? -15.219 0.23 -1.192 1 93.25 41 ARG B N 1
ATOM 2598 C CA . ARG B 1 41 ? -16.172 1.095 -0.509 1 93.25 41 ARG B CA 1
ATOM 2599 C C . ARG B 1 41 ? -17.344 1.452 -1.424 1 93.25 41 ARG B C 1
ATOM 2601 O O . ARG B 1 41 ? -18.484 1.542 -0.973 1 93.25 41 ARG B O 1
ATOM 2608 N N . SER B 1 42 ? -17.047 1.657 -2.725 1 90.62 42 SER B N 1
ATOM 2609 C CA . SER B 1 42 ? -18.109 1.946 -3.684 1 90.62 42 SER B CA 1
ATOM 2610 C C . SER B 1 42 ? -19.078 0.78 -3.797 1 90.62 42 SER B C 1
ATOM 2612 O O . SER B 1 42 ? -20.234 0.958 -4.223 1 90.62 42 SER B O 1
ATOM 2614 N N . HIS B 1 43 ? -18.641 -0.395 -3.402 1 88.31 43 HIS B N 1
ATOM 2615 C CA . HIS B 1 43 ? -19.484 -1.581 -3.389 1 88.31 43 HIS B CA 1
ATOM 2616 C C . HIS B 1 43 ? -20.031 -1.853 -1.991 1 88.31 43 HIS B C 1
ATOM 2618 O O . HIS B 1 43 ? -20.531 -2.949 -1.715 1 88.31 43 HIS B O 1
ATOM 2624 N N . SER B 1 44 ? -19.828 -0.922 -1.055 1 87.5 44 SER B N 1
ATOM 2625 C CA . SER B 1 44 ? -20.344 -0.954 0.307 1 87.5 44 SER B CA 1
ATOM 2626 C C . SER B 1 44 ? -19.719 -2.09 1.112 1 87.5 44 SER B C 1
ATOM 2628 O O . SER B 1 44 ? -20.406 -2.73 1.918 1 87.5 44 SER B O 1
ATOM 2630 N N . VAL B 1 45 ? -18.5 -2.391 0.818 1 89.5 45 VAL B N 1
ATOM 2631 C CA . VAL B 1 45 ? -17.781 -3.422 1.557 1 89.5 45 VAL B CA 1
ATOM 2632 C C . VAL B 1 45 ? -17.125 -2.812 2.799 1 89.5 45 VAL B C 1
ATOM 2634 O O . VAL B 1 45 ? -16.469 -1.773 2.719 1 89.5 45 VAL B O 1
ATOM 2637 N N . ASP B 1 46 ? -17.344 -3.441 3.908 1 88.5 46 ASP B N 1
ATOM 2638 C CA . ASP B 1 46 ? -16.734 -3.057 5.176 1 88.5 46 ASP B CA 1
ATOM 2639 C C . ASP B 1 46 ? -15.523 -3.939 5.492 1 88.5 46 ASP B C 1
ATOM 2641 O O . ASP B 1 46 ? -15.336 -4.984 4.871 1 88.5 46 ASP B O 1
ATOM 2645 N N . SER B 1 47 ? -14.766 -3.449 6.449 1 88.5 47 SER B N 1
ATOM 2646 C CA . SER B 1 47 ? -13.609 -4.23 6.883 1 88.5 47 SER B CA 1
ATOM 2647 C C . SER B 1 47 ? -14.031 -5.594 7.414 1 88.5 47 SER B C 1
ATOM 2649 O O . SER B 1 47 ? -13.273 -6.562 7.324 1 88.5 47 SER B O 1
ATOM 2651 N N . THR B 1 48 ? -15.25 -5.73 7.812 1 85.75 48 THR B N 1
ATOM 2652 C CA . THR B 1 48 ? -15.711 -6.957 8.453 1 85.75 48 THR B CA 1
ATOM 2653 C C 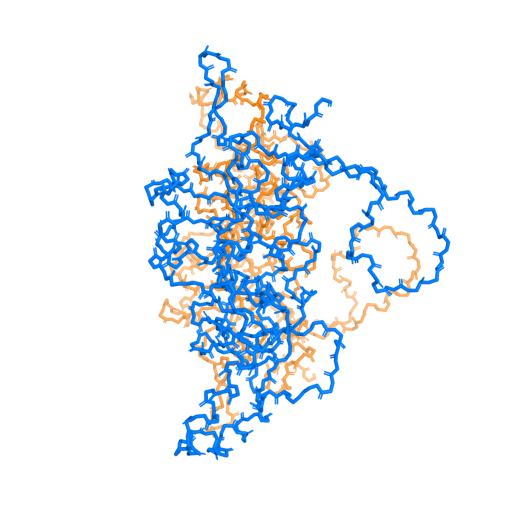. THR B 1 48 ? -16.641 -7.738 7.52 1 85.75 48 THR B C 1
ATOM 2655 O O . THR B 1 48 ? -17.125 -8.812 7.883 1 85.75 48 THR B O 1
ATOM 2658 N N . SER B 1 49 ? -16.859 -7.195 6.395 1 84.12 49 SER B N 1
ATOM 2659 C CA . SER B 1 49 ? -17.75 -7.871 5.449 1 84.12 49 SER B CA 1
ATOM 2660 C C . SER B 1 49 ? -17.203 -9.242 5.062 1 84.12 49 SER B C 1
ATOM 2662 O O . SER B 1 49 ? -15.984 -9.43 4.969 1 84.12 49 SER B O 1
ATOM 2664 N N . ILE B 1 50 ? -18.094 -10.188 4.895 1 83.31 50 ILE B N 1
ATOM 2665 C CA . ILE B 1 50 ? -17.734 -11.445 4.25 1 83.31 50 ILE B CA 1
ATOM 2666 C C . ILE B 1 50 ? -17.969 -11.336 2.746 1 83.31 50 ILE B C 1
ATOM 2668 O O . ILE B 1 50 ? -19.078 -11.031 2.303 1 83.31 50 ILE B O 1
ATOM 2672 N N . VAL B 1 51 ? -16.953 -11.516 2.008 1 85.88 51 VAL B N 1
ATOM 2673 C CA . VAL B 1 51 ? -17.031 -11.391 0.556 1 85.88 51 VAL B CA 1
ATOM 2674 C C . VAL B 1 51 ? -16.844 -12.758 -0.096 1 85.88 51 VAL B C 1
ATOM 2676 O O . VAL B 1 51 ? -15.898 -13.484 0.236 1 85.88 51 VAL B O 1
ATOM 2679 N N . VAL B 1 52 ? -17.719 -13.172 -0.953 1 83.88 52 VAL B N 1
ATOM 2680 C CA . VAL B 1 52 ? -17.609 -14.406 -1.726 1 83.88 52 VAL B CA 1
ATOM 2681 C C . VAL B 1 52 ? -17.391 -14.07 -3.199 1 83.88 52 VAL B C 1
ATOM 2683 O O . VAL B 1 52 ? -18.188 -13.352 -3.807 1 83.88 52 VAL B O 1
ATOM 2686 N N . LEU B 1 53 ? -16.328 -14.578 -3.74 1 86.25 53 LEU B N 1
ATOM 2687 C CA . LEU B 1 53 ? -15.945 -14.312 -5.121 1 86.25 53 LEU B CA 1
ATOM 2688 C C . LEU B 1 53 ? -16.344 -15.469 -6.031 1 86.25 53 LEU B C 1
ATOM 2690 O O . LEU B 1 53 ? -16.219 -16.641 -5.648 1 86.25 53 LEU B O 1
ATOM 2694 N N . TYR B 1 54 ? -16.781 -15.156 -7.164 1 83 54 TYR B N 1
ATOM 2695 C CA . TYR B 1 54 ? -17.094 -16.156 -8.18 1 83 54 TYR B CA 1
ATOM 2696 C C . TYR B 1 54 ? -16.891 -15.586 -9.578 1 83 54 TYR B C 1
ATOM 2698 O O . TYR B 1 54 ? -16.828 -14.367 -9.758 1 83 54 TYR B O 1
ATOM 2706 N N . ASP B 1 55 ? -16.594 -16.422 -10.5 1 80.81 55 ASP B N 1
ATOM 2707 C CA . ASP B 1 55 ? -16.453 -16.031 -11.898 1 80.81 55 ASP B CA 1
ATOM 2708 C C . ASP B 1 55 ? -16.953 -17.141 -12.828 1 80.81 55 ASP B C 1
ATOM 2710 O O . ASP B 1 55 ? -17.453 -18.156 -12.367 1 80.81 55 ASP B O 1
ATOM 2714 N N . ARG B 1 56 ? -16.859 -16.922 -14.086 1 76.69 56 ARG B N 1
ATOM 2715 C CA . ARG B 1 56 ? -17.422 -17.875 -15.031 1 76.69 56 ARG B CA 1
ATOM 2716 C C . ARG B 1 56 ? -16.328 -18.656 -15.75 1 76.69 56 ARG B C 1
ATOM 2718 O O . ARG B 1 56 ? -16.609 -19.438 -16.656 1 76.69 56 ARG B O 1
ATOM 2725 N N . HIS B 1 57 ? -15.156 -18.328 -15.43 1 81.94 57 HIS B N 1
ATOM 2726 C CA . HIS B 1 57 ? -14.078 -19.109 -16.031 1 81.94 57 HIS B CA 1
ATOM 2727 C C . HIS B 1 57 ? -14.172 -20.578 -15.633 1 81.94 57 HIS B C 1
ATOM 2729 O O . HIS B 1 57 ? -14.453 -20.906 -14.477 1 81.94 57 HIS B O 1
ATOM 2735 N N . PRO B 1 58 ? -13.938 -21.438 -16.547 1 83.25 58 PRO B N 1
ATOM 2736 C CA . PRO B 1 58 ? -14.07 -22.875 -16.25 1 83.25 58 PRO B CA 1
ATOM 2737 C C . PRO B 1 58 ? -13.203 -23.312 -15.078 1 83.25 58 PRO B C 1
ATOM 2739 O O . PRO B 1 58 ? -13.555 -24.266 -14.367 1 83.25 58 PRO B O 1
ATOM 2742 N N . LEU B 1 59 ? -12.078 -22.609 -14.883 1 87.38 59 LEU B N 1
ATOM 2743 C CA . LEU B 1 59 ? -11.18 -22.984 -13.797 1 87.38 59 LEU B CA 1
ATOM 2744 C C . LEU B 1 59 ? -11.242 -21.953 -12.672 1 87.38 59 LEU B C 1
ATOM 2746 O O . LEU B 1 59 ? -10.438 -22 -11.734 1 87.38 59 LEU B O 1
ATOM 2750 N N . GLY B 1 60 ? -12.141 -21 -12.75 1 87 60 GLY B N 1
ATOM 2751 C CA . GLY B 1 60 ? -12.297 -20.016 -11.695 1 87 60 GLY B CA 1
ATOM 2752 C C . GLY B 1 60 ? -11.055 -19.156 -11.484 1 87 60 GLY B C 1
ATOM 2753 O O . GLY B 1 60 ? -10.734 -18.797 -10.359 1 87 60 GLY B O 1
ATOM 2754 N N . LEU B 1 61 ? -10.305 -18.859 -12.578 1 90.5 61 LEU B N 1
ATOM 2755 C CA . LEU B 1 61 ? -9.008 -18.203 -12.453 1 90.5 61 LEU B CA 1
ATOM 2756 C C . LEU B 1 61 ? -9.164 -16.75 -12.023 1 90.5 61 LEU B C 1
ATOM 2758 O O . LEU B 1 61 ? -8.328 -16.219 -11.297 1 90.5 61 LEU B O 1
ATOM 2762 N N . PHE B 1 62 ? -10.242 -16.141 -12.406 1 90.69 62 PHE B N 1
ATOM 2763 C CA . PHE B 1 62 ? -10.438 -14.742 -12.055 1 90.69 62 PHE B CA 1
ATOM 2764 C C . PHE B 1 62 ? -10.766 -14.602 -10.57 1 90.69 62 PHE B C 1
ATOM 2766 O O . PHE B 1 62 ? -10.312 -13.656 -9.922 1 90.69 62 PHE B O 1
ATOM 2773 N N . SER B 1 63 ? -11.492 -15.5 -10.016 1 90.12 63 SER B N 1
ATOM 2774 C CA . SER B 1 63 ? -11.875 -15.453 -8.609 1 90.12 63 SER B CA 1
ATOM 2775 C C . SER B 1 63 ? -10.664 -15.68 -7.703 1 90.12 63 SER B C 1
ATOM 2777 O O . SER B 1 63 ? -10.523 -15.023 -6.676 1 90.12 63 SER B O 1
ATOM 2779 N N . THR B 1 64 ? -9.812 -16.578 -8.094 1 93.69 64 THR B N 1
ATOM 2780 C CA . THR B 1 64 ? -8.633 -16.828 -7.273 1 93.69 64 THR B CA 1
ATOM 2781 C C . THR B 1 64 ? -7.652 -15.672 -7.359 1 93.69 64 THR B C 1
ATOM 2783 O O . THR B 1 64 ? -6.977 -15.344 -6.383 1 93.69 64 THR B O 1
ATOM 2786 N N . TYR B 1 65 ? -7.555 -15.078 -8.562 1 95.25 65 TYR B N 1
ATOM 2787 C CA . TYR B 1 65 ? -6.73 -13.883 -8.688 1 95.25 65 TYR B CA 1
ATOM 2788 C C . TYR B 1 65 ? -7.266 -12.758 -7.805 1 95.25 65 TYR B C 1
ATOM 2790 O O . TYR B 1 65 ? -6.504 -12.109 -7.09 1 95.25 65 TYR B O 1
ATOM 2798 N N . ALA B 1 66 ? -8.562 -12.578 -7.859 1 94.62 66 ALA B N 1
ATOM 2799 C CA . ALA B 1 66 ? -9.18 -11.578 -6.996 1 94.62 66 ALA B CA 1
ATOM 2800 C C . ALA B 1 66 ? -8.93 -11.891 -5.523 1 94.62 66 ALA B C 1
ATOM 2802 O O . ALA B 1 66 ? -8.68 -10.992 -4.723 1 94.62 66 ALA B O 1
ATOM 2803 N N . LEU B 1 67 ? -9.016 -13.164 -5.199 1 95.25 67 LEU B N 1
ATOM 2804 C CA . LEU B 1 67 ? -8.742 -13.57 -3.824 1 95.25 67 LEU B CA 1
ATOM 2805 C C . LEU B 1 67 ? -7.359 -13.102 -3.385 1 95.25 67 LEU B C 1
ATOM 2807 O O . LEU B 1 67 ? -7.203 -12.547 -2.293 1 95.25 67 LEU B O 1
ATOM 2811 N N . TRP B 1 68 ? -6.383 -13.359 -4.227 1 97.38 68 TRP B N 1
ATOM 2812 C CA . TRP B 1 68 ? -5.023 -12.93 -3.924 1 97.38 68 TRP B CA 1
ATOM 2813 C C . TRP B 1 68 ? -4.961 -11.414 -3.736 1 97.38 68 TRP B C 1
ATOM 2815 O O . TRP B 1 68 ? -4.336 -10.922 -2.791 1 97.38 68 TRP B O 1
ATOM 2825 N N . ILE B 1 69 ? -5.598 -10.695 -4.574 1 97.81 69 ILE B N 1
ATOM 2826 C CA . ILE B 1 69 ? -5.598 -9.242 -4.523 1 97.81 69 ILE B CA 1
ATOM 2827 C C . ILE B 1 69 ? -6.246 -8.773 -3.223 1 97.81 69 ILE B C 1
ATOM 2829 O O . ILE B 1 69 ? -5.727 -7.875 -2.551 1 97.81 69 ILE B O 1
ATOM 2833 N N . PHE B 1 70 ? -7.426 -9.328 -2.881 1 96.88 70 PHE B N 1
ATOM 2834 C CA . PHE B 1 70 ? -8.109 -8.953 -1.65 1 96.88 70 PHE B CA 1
ATOM 2835 C C . PHE B 1 70 ? -7.219 -9.188 -0.438 1 96.88 70 PHE B C 1
ATOM 2837 O O . PHE B 1 70 ? -7.141 -8.344 0.457 1 96.88 70 PHE B O 1
ATOM 2844 N N . ARG B 1 71 ? -6.516 -10.312 -0.458 1 97.38 71 ARG B N 1
ATOM 2845 C CA . ARG B 1 71 ? -5.605 -10.609 0.642 1 97.38 71 ARG B CA 1
ATOM 2846 C C . ARG B 1 71 ? -4.434 -9.641 0.66 1 97.38 71 ARG B C 1
ATOM 2848 O O . ARG B 1 71 ? -3.982 -9.219 1.729 1 97.38 71 ARG B O 1
ATOM 2855 N N . LEU B 1 72 ? -3.949 -9.312 -0.494 1 98.06 72 LEU B N 1
ATOM 2856 C CA . LEU B 1 72 ? -2.84 -8.375 -0.633 1 98.06 72 LEU B CA 1
ATOM 2857 C C . LEU B 1 72 ? -3.166 -7.047 0.037 1 98.06 72 LEU B C 1
ATOM 2859 O O . LEU B 1 72 ? -2.293 -6.422 0.647 1 98.06 72 LEU B O 1
ATOM 2863 N N . TYR B 1 73 ? -4.41 -6.648 -0.068 1 98.25 73 TYR B N 1
ATOM 2864 C CA . TYR B 1 73 ? -4.812 -5.348 0.458 1 98.25 73 TYR B CA 1
ATOM 2865 C C . TYR B 1 73 ? -5.395 -5.484 1.86 1 98.25 73 TYR B C 1
ATOM 2867 O O . TYR B 1 73 ? -5.898 -4.512 2.428 1 98.25 73 TYR B O 1
ATOM 2875 N N . GLY B 1 74 ? -5.449 -6.715 2.406 1 97.31 74 GLY B N 1
ATOM 2876 C CA . GLY B 1 74 ? -5.734 -6.895 3.822 1 97.31 74 GLY B CA 1
ATOM 2877 C C . GLY B 1 74 ? -7.172 -7.277 4.102 1 97.31 74 GLY B C 1
ATOM 2878 O O . GLY B 1 74 ? -7.621 -7.242 5.25 1 97.31 74 GLY B O 1
ATOM 2879 N N . HIS B 1 75 ? -7.961 -7.613 3.094 1 95.62 75 HIS B N 1
ATOM 2880 C CA . HIS B 1 75 ? -9.297 -8.125 3.365 1 95.62 75 HIS B CA 1
ATOM 2881 C C . HIS B 1 75 ? -9.273 -9.641 3.559 1 95.62 75 HIS B C 1
ATOM 2883 O O . HIS B 1 75 ? -9.391 -10.398 2.592 1 95.62 75 HIS B O 1
ATOM 2889 N N . ASN B 1 76 ? -9.406 -10.047 4.789 1 92.25 76 ASN B N 1
ATOM 2890 C CA . ASN B 1 76 ? -9.094 -11.438 5.125 1 92.25 76 ASN B CA 1
ATOM 2891 C C . ASN B 1 76 ? -10.344 -12.312 5.117 1 92.25 76 ASN B C 1
ATOM 2893 O O . ASN B 1 76 ? -10.242 -13.539 5.078 1 92.25 76 ASN B O 1
ATOM 2897 N N . THR B 1 77 ? -11.516 -11.711 5.172 1 89.75 77 THR B N 1
ATOM 2898 C CA . THR B 1 77 ? -12.758 -12.484 5.176 1 89.75 77 THR B CA 1
ATOM 2899 C C . THR B 1 77 ? -13.32 -12.609 3.764 1 89.75 77 THR B C 1
ATOM 2901 O O . THR B 1 77 ? -14.508 -12.367 3.539 1 89.75 77 THR B O 1
ATOM 2904 N N . THR B 1 78 ? -12.469 -12.891 2.838 1 90.31 78 THR B N 1
ATOM 2905 C CA . THR B 1 78 ? -12.812 -13.109 1.436 1 90.31 78 THR B CA 1
ATOM 2906 C C . THR B 1 78 ? -12.617 -14.57 1.053 1 90.31 78 THR B C 1
ATOM 2908 O O . THR B 1 78 ? -11.633 -15.195 1.439 1 90.31 78 THR B O 1
ATOM 2911 N N . PHE B 1 79 ? -13.594 -15.102 0.34 1 86 79 PHE B N 1
ATOM 2912 C CA . PHE B 1 79 ? -13.578 -16.484 -0.102 1 86 79 PHE B CA 1
ATOM 2913 C C . PHE B 1 79 ? -13.984 -16.594 -1.568 1 86 79 PHE B C 1
ATOM 2915 O O . PHE B 1 79 ? -14.586 -15.672 -2.119 1 86 79 PHE B O 1
ATOM 2922 N N . PHE B 1 80 ? -13.523 -17.641 -2.217 1 85.81 80 PHE B N 1
ATOM 2923 C CA . PHE B 1 80 ? -14.031 -17.891 -3.562 1 85.81 80 PHE B CA 1
ATOM 2924 C C . PHE B 1 80 ? -14.93 -19.109 -3.592 1 85.81 80 PHE B C 1
ATOM 2926 O O . PHE B 1 80 ? -14.727 -20.062 -2.82 1 85.81 80 PHE B O 1
ATOM 2933 N N . LEU B 1 81 ? -15.891 -19.078 -4.387 1 78.81 81 LEU B N 1
ATOM 2934 C CA . LEU B 1 81 ? -16.859 -20.156 -4.508 1 78.81 81 LEU B CA 1
ATOM 2935 C C . LEU B 1 81 ? -16.281 -21.297 -5.352 1 78.81 81 LEU B C 1
ATOM 2937 O O . LEU B 1 81 ? -16.062 -21.141 -6.555 1 78.81 81 LEU B O 1
ATOM 2941 N N . ASN B 1 82 ? -16.094 -22.359 -4.609 1 79.25 82 ASN B N 1
ATOM 2942 C CA . ASN B 1 82 ? -15.594 -23.547 -5.305 1 79.25 82 ASN B CA 1
ATOM 2943 C C . ASN B 1 82 ? -16.656 -24.156 -6.219 1 79.25 82 ASN B C 1
ATOM 2945 O O . ASN B 1 82 ? -17.703 -24.594 -5.75 1 79.25 82 ASN B O 1
ATOM 2949 N N . GLY B 1 83 ? -16.484 -24.141 -7.453 1 73.25 83 GLY B N 1
ATOM 2950 C CA . GLY B 1 83 ? -17.453 -24.672 -8.414 1 73.25 83 GLY B CA 1
ATOM 2951 C C . GLY B 1 83 ? -18.266 -23.578 -9.078 1 73.25 83 GLY B C 1
ATOM 2952 O O . GLY B 1 83 ? -19.125 -23.875 -9.914 1 73.25 83 GLY B O 1
ATOM 2953 N N . GLY B 1 84 ? -17.984 -22.328 -8.695 1 67.19 84 GLY B N 1
ATOM 2954 C CA . GLY B 1 84 ? -18.562 -21.172 -9.367 1 67.19 84 GLY B CA 1
ATOM 2955 C C . GLY B 1 84 ? -20.062 -21.062 -9.148 1 67.19 84 GLY B C 1
ATOM 2956 O O . GLY B 1 84 ? -20.594 -21.531 -8.133 1 67.19 84 GLY B O 1
ATOM 2957 N N . THR B 1 85 ? -20.797 -20.406 -1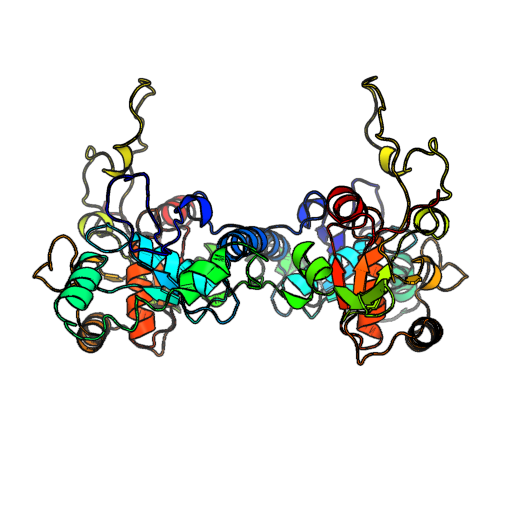0.07 1 63.72 85 THR B N 1
ATOM 2958 C CA . THR B 1 85 ? -22.219 -20.141 -9.977 1 63.72 85 THR B CA 1
ATOM 2959 C C . THR B 1 85 ? -23.031 -21.438 -10.031 1 63.72 85 THR B C 1
ATOM 2961 O O . THR B 1 85 ? -24.109 -21.516 -9.453 1 63.72 85 THR B O 1
ATOM 2964 N N . SER B 1 86 ? -22.406 -22.359 -10.711 1 63.34 86 SER B N 1
ATOM 2965 C CA . SER B 1 86 ? -23.109 -23.625 -10.812 1 63.34 86 SER B CA 1
ATOM 2966 C C . SER B 1 86 ? -23.234 -24.312 -9.453 1 63.34 86 SER B C 1
ATOM 2968 O O . SER B 1 86 ? -24.281 -24.891 -9.141 1 63.34 86 SER B O 1
ATOM 2970 N N . ALA B 1 87 ? -22.188 -24.109 -8.719 1 62.41 87 ALA B N 1
ATOM 2971 C CA . ALA B 1 87 ? -22.219 -24.703 -7.383 1 62.41 87 ALA B CA 1
ATOM 2972 C C . ALA B 1 87 ? -23.203 -23.984 -6.477 1 62.41 87 ALA B C 1
ATOM 2974 O O . ALA B 1 87 ? -23.891 -24.609 -5.664 1 62.41 87 ALA B O 1
ATOM 2975 N N . TRP B 1 88 ? -23.25 -22.719 -6.648 1 59.72 88 TRP B N 1
ATOM 2976 C CA . TRP B 1 88 ? -24.172 -21.938 -5.844 1 59.72 88 TRP B CA 1
ATOM 2977 C C . TRP B 1 88 ? -25.625 -22.297 -6.172 1 59.72 88 TRP B C 1
ATOM 2979 O O . TRP B 1 88 ? -26.453 -22.453 -5.27 1 59.72 88 TRP B O 1
ATOM 2989 N N . HIS B 1 89 ? -25.828 -22.406 -7.418 1 58.69 89 HIS B N 1
ATOM 2990 C CA . HIS B 1 89 ? -27.172 -22.781 -7.844 1 58.69 89 HIS B CA 1
ATOM 2991 C C . HIS B 1 89 ? -27.562 -24.156 -7.316 1 58.69 89 HIS B C 1
ATOM 2993 O O . HIS B 1 89 ? -28.688 -24.359 -6.871 1 58.69 89 HIS B O 1
ATOM 2999 N N . SER B 1 90 ? -26.641 -25 -7.438 1 55.94 90 SER B N 1
ATOM 3000 C CA . SER B 1 90 ? -26.891 -26.344 -6.926 1 55.94 90 SER B CA 1
ATOM 3001 C C . SER B 1 90 ? -27.141 -26.328 -5.422 1 55.94 90 SER B C 1
ATOM 3003 O O . SER B 1 90 ? -28.016 -27.047 -4.922 1 55.94 90 SER B O 1
ATOM 3005 N N . PHE B 1 91 ? -26.359 -25.5 -4.801 1 52.19 91 PHE B N 1
ATOM 3006 C CA . PHE B 1 91 ? -26.531 -25.344 -3.359 1 52.19 91 PHE B CA 1
ATOM 3007 C C . PHE B 1 91 ? -27.906 -24.781 -3.027 1 52.19 91 PHE B C 1
ATOM 3009 O O . PHE B 1 91 ? -28.562 -25.266 -2.102 1 52.19 91 PHE B O 1
ATOM 3016 N N . LEU B 1 92 ? -28.172 -23.844 -3.779 1 52.97 92 LEU B N 1
ATOM 3017 C CA . LEU B 1 92 ? -29.469 -23.219 -3.557 1 52.97 92 LEU B CA 1
ATOM 3018 C C . LEU B 1 92 ? -30.609 -24.188 -3.895 1 52.97 92 LEU B C 1
ATOM 3020 O O . LEU B 1 92 ? -31.641 -24.203 -3.219 1 52.97 92 LEU B O 1
ATOM 3024 N N . THR B 1 93 ? -30.453 -24.906 -4.969 1 52.88 93 THR B N 1
ATOM 3025 C CA . THR B 1 93 ? -31.469 -25.859 -5.395 1 52.88 93 THR B CA 1
ATOM 3026 C C . THR B 1 93 ? -31.594 -27.016 -4.398 1 52.88 93 THR B C 1
ATOM 3028 O O . THR B 1 93 ? -32.688 -27.531 -4.164 1 52.88 93 THR B O 1
ATOM 3031 N N . ASN B 1 94 ? -30.516 -27.531 -4.062 1 47.25 94 ASN B N 1
ATOM 3032 C CA . ASN B 1 94 ? -30.594 -28.625 -3.098 1 47.25 94 ASN B CA 1
ATOM 3033 C C . ASN B 1 94 ? -31.031 -28.125 -1.725 1 47.25 94 ASN B C 1
ATOM 3035 O O . ASN B 1 94 ? -31.453 -28.922 -0.881 1 47.25 94 ASN B O 1
ATOM 3039 N N . LYS B 1 95 ? -30.531 -27.031 -1.31 1 47.72 95 LYS B N 1
ATOM 3040 C CA . LYS B 1 95 ? -31.078 -26.5 -0.063 1 47.72 95 LYS B CA 1
ATOM 3041 C C . LYS B 1 95 ? -32.531 -26.094 -0.231 1 47.72 95 LYS B C 1
ATOM 3043 O O . LYS B 1 95 ? -32.844 -25.078 -0.862 1 47.72 95 LYS B O 1
ATOM 3048 N N . ASN B 1 96 ? -33.469 -26.953 -0.412 1 39.31 96 ASN B N 1
ATOM 3049 C CA . ASN B 1 96 ? -34.938 -26.75 -0.375 1 39.31 96 ASN B CA 1
ATOM 3050 C C . ASN B 1 96 ? -35.312 -25.609 0.572 1 39.31 96 ASN B C 1
ATOM 3052 O O . ASN B 1 96 ? -36.219 -24.828 0.284 1 39.31 96 ASN B O 1
ATOM 3056 N N . ASN B 1 97 ? -35.219 -25.828 2.047 1 32.22 97 ASN B N 1
ATOM 3057 C CA . ASN B 1 97 ? -35.906 -25.062 3.09 1 32.22 97 ASN B CA 1
ATOM 3058 C C . ASN B 1 97 ? -35.312 -23.672 3.238 1 32.22 97 ASN B C 1
ATOM 3060 O O . ASN B 1 97 ? -35.719 -22.906 4.113 1 32.22 97 ASN B O 1
ATOM 3064 N N . THR B 1 98 ? -34.062 -23.484 3.15 1 30.62 98 THR B N 1
ATOM 3065 C CA . THR B 1 98 ? -33.594 -22.188 3.664 1 30.62 98 THR B CA 1
ATOM 3066 C C . THR B 1 98 ? -33.938 -21.062 2.691 1 30.62 98 THR B C 1
ATOM 3068 O O . THR B 1 98 ? -33.125 -20.703 1.845 1 30.62 98 THR B O 1
ATOM 3071 N N . ASN B 1 99 ? -35.031 -21 2.047 1 32.53 99 ASN B N 1
ATOM 3072 C CA . ASN B 1 99 ? -35.844 -19.875 1.584 1 32.53 99 ASN B CA 1
ATOM 3073 C C . ASN B 1 99 ? -35.562 -18.609 2.408 1 32.53 99 ASN B C 1
ATOM 3075 O O . ASN B 1 99 ? -35.781 -17.5 1.94 1 32.53 99 ASN B O 1
ATOM 3079 N N . ASN B 1 100 ? -35.531 -18.859 3.77 1 28.86 100 ASN B N 1
ATOM 3080 C CA . ASN B 1 100 ? -35.438 -17.828 4.801 1 28.86 100 ASN B CA 1
ATOM 3081 C C . ASN B 1 100 ? -34.156 -17.016 4.676 1 28.86 100 ASN B C 1
ATOM 3083 O O . ASN B 1 100 ? -34.094 -15.883 5.156 1 28.86 100 ASN B O 1
ATOM 3087 N N . LEU B 1 101 ? -33.125 -17.656 4.258 1 29.17 101 LEU B N 1
ATOM 3088 C CA . LEU B 1 101 ? -31.891 -16.875 4.355 1 29.17 101 LEU B CA 1
ATOM 3089 C C . LEU B 1 101 ? -31.828 -15.828 3.25 1 29.17 101 LEU B C 1
ATOM 3091 O O . LEU B 1 101 ? -31.203 -14.773 3.422 1 29.17 101 LEU B O 1
ATOM 3095 N N . LEU B 1 102 ? -32.375 -16.141 2.098 1 29.28 102 LEU B N 1
ATOM 3096 C CA . LEU B 1 102 ? -32.281 -15.18 1.006 1 29.28 102 LEU B CA 1
ATOM 3097 C C . LEU B 1 102 ? -33.375 -14.125 1.111 1 29.28 102 LEU B C 1
ATOM 3099 O O . LEU B 1 102 ? -33.375 -13.156 0.354 1 29.28 102 LEU B O 1
ATOM 3103 N N . ASN B 1 103 ? -34.594 -14.516 1.648 1 27.16 103 ASN B N 1
ATOM 3104 C CA . ASN B 1 103 ? -35.719 -13.594 1.645 1 27.16 103 ASN B CA 1
ATOM 3105 C C . ASN B 1 103 ? -35.438 -12.375 2.521 1 27.16 103 ASN B C 1
ATOM 3107 O O . ASN B 1 103 ? -36.344 -11.57 2.766 1 27.16 103 ASN B O 1
ATOM 3111 N N . ASN B 1 104 ? -34.688 -12.625 3.578 1 27.27 104 ASN B N 1
ATOM 3112 C CA . ASN B 1 104 ? -34.781 -11.406 4.379 1 27.27 104 ASN B CA 1
ATOM 3113 C C . ASN B 1 104 ? -34.375 -10.172 3.576 1 27.27 104 ASN B C 1
ATOM 3115 O O . ASN B 1 104 ? -33.25 -10.078 3.088 1 27.27 104 ASN B O 1
ATOM 3119 N N . SER B 1 105 ? -35.375 -9.477 3.023 1 26.66 105 SER B N 1
ATOM 3120 C CA . SER B 1 105 ? -35.656 -8.164 2.439 1 26.66 105 SER B CA 1
ATOM 3121 C C . SER B 1 105 ? -34.656 -7.117 2.945 1 26.66 105 SER B C 1
ATOM 3123 O O . SER B 1 105 ? -34.5 -6.059 2.336 1 26.66 105 SER B O 1
ATOM 3125 N N . LYS B 1 106 ? -34.344 -7.277 4.246 1 27.03 106 LYS B N 1
ATOM 3126 C CA . LYS B 1 106 ? -33.5 -6.266 4.906 1 27.03 106 LYS B CA 1
ATOM 3127 C C . LYS B 1 106 ? -32.125 -6.195 4.281 1 27.03 106 LYS B C 1
ATOM 3129 O O . LYS B 1 106 ? -31.328 -5.32 4.629 1 27.03 106 LYS B O 1
ATOM 3134 N N . ILE B 1 107 ? -31.688 -7.305 3.699 1 28.33 107 ILE B N 1
ATOM 3135 C CA . ILE B 1 107 ? -30.406 -7.215 3.02 1 28.33 107 ILE B CA 1
ATOM 3136 C C . ILE B 1 107 ? -30.5 -6.254 1.837 1 28.33 107 ILE B C 1
ATOM 3138 O O . ILE B 1 107 ? -29.562 -5.535 1.526 1 28.33 107 ILE B O 1
ATOM 3142 N N . GLU B 1 108 ? -31.672 -6.223 1.149 1 28.7 108 GLU B N 1
ATOM 3143 C CA . GLU B 1 108 ? -31.859 -5.348 -0.007 1 28.7 108 GLU B CA 1
ATOM 3144 C C . GLU B 1 108 ? -31.859 -3.879 0.406 1 28.7 108 GLU B C 1
ATOM 3146 O O . GLU B 1 108 ? -31.359 -3.021 -0.329 1 28.7 108 GLU B O 1
ATOM 3151 N N . GLU B 1 109 ? -32.719 -3.555 1.364 1 28.62 109 GLU B N 1
ATOM 3152 C CA . GLU B 1 109 ? -33.031 -2.164 1.681 1 28.62 109 GLU B CA 1
ATOM 3153 C C . GLU B 1 109 ? -31.797 -1.416 2.164 1 28.62 109 GLU B C 1
ATOM 3155 O O . GLU B 1 109 ? -31.734 -0.188 2.068 1 28.62 109 GLU B O 1
ATOM 3160 N N . LYS B 1 110 ? -31.094 -2.1 3.031 1 31.09 110 LYS B N 1
ATOM 3161 C CA . LYS B 1 110 ? -30 -1.263 3.541 1 31.09 110 LYS B CA 1
ATOM 3162 C C . LYS B 1 110 ? -29.062 -0.853 2.42 1 31.09 110 LYS B C 1
ATOM 3164 O O . LYS B 1 110 ? -27.969 -0.343 2.682 1 31.09 110 LYS B O 1
ATOM 3169 N N . LEU B 1 111 ? -29.344 -1.262 1.243 1 30.31 111 LEU B N 1
ATOM 3170 C CA . LEU B 1 111 ? -28.516 -0.93 0.082 1 30.31 111 LEU B CA 1
ATOM 3171 C C . LEU B 1 111 ? -28.344 0.579 -0.044 1 30.31 111 LEU B C 1
ATOM 3173 O O . LEU B 1 111 ? -27.297 1.049 -0.492 1 30.31 111 LEU B O 1
ATOM 3177 N N . LEU B 1 112 ? -29.516 1.363 -0.275 1 31.55 112 LEU B N 1
ATOM 3178 C CA . LEU B 1 112 ? -29.531 2.646 -0.967 1 31.55 112 LEU B CA 1
ATOM 3179 C C . LEU B 1 112 ? -28.719 3.689 -0.205 1 31.55 112 LEU B C 1
ATOM 3181 O O . LEU B 1 112 ? -28.25 4.668 -0.791 1 31.55 112 LEU B O 1
ATOM 3185 N N . MET B 1 113 ? -29.203 3.979 0.995 1 35.41 113 MET B N 1
ATOM 3186 C CA . MET B 1 113 ? -28.594 5.219 1.461 1 35.41 113 MET B CA 1
ATOM 3187 C C . MET B 1 113 ? -27.078 5.055 1.598 1 35.41 113 MET B C 1
ATOM 3189 O O . MET B 1 113 ? -26.609 4.449 2.557 1 35.41 113 MET B O 1
ATOM 3193 N N . SER B 1 114 ? -26.328 4.492 0.54 1 42.72 114 SER B N 1
ATOM 3194 C CA . SER B 1 114 ? -25 3.951 0.27 1 42.72 114 SER B CA 1
ATOM 3195 C C . SER B 1 114 ? -23.938 4.668 1.09 1 42.72 114 SER B C 1
ATOM 3197 O O . SER B 1 114 ? -23.5 5.762 0.726 1 42.72 114 SER B O 1
ATOM 3199 N N . ASN B 1 115 ? -24.016 4.922 2.176 1 53.09 115 ASN B N 1
ATOM 3200 C CA . ASN B 1 115 ? -22.812 5.336 2.904 1 53.09 115 ASN B CA 1
ATOM 3201 C C . ASN B 1 115 ? -21.641 4.402 2.629 1 53.09 115 ASN B C 1
ATOM 3203 O O . ASN B 1 115 ? -21.766 3.186 2.779 1 53.09 115 ASN B O 1
ATOM 3207 N N . GLY B 1 116 ? -20.922 4.586 1.466 1 75.81 116 GLY B N 1
ATOM 3208 C CA . GLY B 1 116 ? -19.734 3.854 1.069 1 75.81 116 GLY B CA 1
ATOM 3209 C C . GLY B 1 116 ? -19.188 2.957 2.166 1 75.81 116 GLY B C 1
ATOM 3210 O O . GLY B 1 116 ? -19.609 3.059 3.32 1 75.81 116 GLY B O 1
ATOM 3211 N N . GLY B 1 117 ? -18.688 1.692 1.928 1 88.75 117 GLY B N 1
ATOM 3212 C CA . GLY B 1 117 ? -18.016 0.797 2.861 1 88.75 117 GLY B CA 1
ATOM 3213 C C . GLY B 1 117 ? -16.922 1.476 3.666 1 88.75 117 GLY B C 1
ATOM 3214 O O . GLY B 1 117 ? -16.578 2.629 3.4 1 88.75 117 GLY B O 1
ATOM 3215 N N . ASP B 1 118 ? -16.562 0.92 4.715 1 91.75 118 ASP B N 1
ATOM 3216 C CA . ASP B 1 118 ? -15.555 1.523 5.574 1 91.75 118 ASP B CA 1
ATOM 3217 C C . ASP B 1 118 ? -14.227 0.771 5.473 1 91.75 118 ASP B C 1
ATOM 3219 O O . ASP B 1 118 ? -13.336 0.961 6.301 1 91.75 118 ASP B O 1
ATOM 3223 N N . PHE B 1 119 ? -14.102 -0.106 4.496 1 95.19 119 PHE B N 1
ATOM 3224 C CA . PHE B 1 119 ? -12.867 -0.86 4.316 1 95.19 119 PHE B CA 1
ATOM 3225 C C . PHE B 1 119 ? -11.68 0.079 4.168 1 95.19 119 PHE B C 1
ATOM 3227 O O . PHE B 1 119 ? -11.758 1.087 3.463 1 95.19 119 PHE B O 1
ATOM 3234 N N . LYS B 1 120 ? -10.617 -0.224 4.852 1 96.19 120 LYS B N 1
ATOM 3235 C CA . LYS B 1 120 ? -9.336 0.465 4.703 1 96.19 120 LYS B CA 1
ATOM 3236 C C . LYS B 1 120 ? -8.266 -0.476 4.16 1 96.19 120 LYS B C 1
ATOM 3238 O O . LYS B 1 120 ? -7.934 -1.481 4.793 1 96.19 120 LYS B O 1
ATOM 3243 N N . ALA B 1 121 ? -7.699 -0.142 3.033 1 97.25 121 ALA B N 1
ATOM 3244 C CA . ALA B 1 121 ? -6.738 -1.019 2.365 1 97.25 121 ALA B CA 1
ATOM 3245 C C . ALA B 1 121 ? -5.387 -0.99 3.072 1 97.25 121 ALA B C 1
ATOM 3247 O O . ALA B 1 121 ? -4.965 0.052 3.582 1 97.25 121 ALA B O 1
ATOM 3248 N N . SER B 1 122 ? -4.75 -2.072 3.111 1 97.12 122 SER B N 1
ATOM 3249 C CA . SER B 1 122 ? -3.35 -2.252 3.486 1 97.12 122 SER B CA 1
ATOM 3250 C C . SER B 1 122 ? -2.518 -2.736 2.305 1 97.12 122 SER B C 1
ATOM 3252 O O . SER B 1 122 ? -2.967 -2.678 1.157 1 97.12 122 SER B O 1
ATOM 3254 N N . TRP B 1 123 ? -1.309 -2.998 2.525 1 98 123 TRP B N 1
ATOM 3255 C CA . TRP B 1 123 ? -0.393 -3.641 1.589 1 98 123 TRP B CA 1
ATOM 3256 C C . TRP B 1 123 ? 0.432 -4.719 2.285 1 98 123 TRP B C 1
ATOM 3258 O O . TRP B 1 123 ? 1.346 -4.41 3.053 1 98 123 TRP B O 1
ATOM 3268 N N . ILE B 1 124 ? 0.079 -5.953 2.006 1 96.94 124 ILE B N 1
ATOM 3269 C CA . ILE B 1 124 ? 0.799 -7.066 2.609 1 96.94 124 ILE B CA 1
ATOM 3270 C C . ILE B 1 124 ? 1.986 -7.453 1.731 1 96.94 124 ILE B C 1
ATOM 3272 O O . ILE B 1 124 ? 1.855 -8.281 0.827 1 96.94 124 ILE B O 1
ATOM 3276 N N . GLN B 1 125 ? 3.08 -6.973 2.059 1 95.5 125 GLN B N 1
ATOM 3277 C CA . GLN B 1 125 ? 4.258 -7.035 1.201 1 95.5 125 GLN B CA 1
ATOM 3278 C C . GLN B 1 125 ? 4.73 -8.477 1.019 1 95.5 125 GLN B C 1
ATOM 3280 O O . GLN B 1 125 ? 5.332 -8.812 -0.003 1 95.5 125 GLN B O 1
ATOM 3285 N N . ASP B 1 126 ? 4.43 -9.375 1.935 1 95.75 126 ASP B N 1
ATOM 3286 C CA . ASP B 1 126 ? 4.918 -10.75 1.904 1 95.75 126 ASP B CA 1
ATOM 3287 C C . ASP B 1 126 ? 4.172 -11.57 0.856 1 95.75 126 ASP B C 1
ATOM 3289 O O . ASP B 1 126 ? 4.559 -12.703 0.558 1 95.75 126 ASP B O 1
ATOM 3293 N N . LEU B 1 127 ? 3.166 -11.016 0.238 1 97.75 127 LEU B N 1
ATOM 3294 C CA . LEU B 1 127 ? 2.404 -11.742 -0.771 1 97.75 127 LEU B CA 1
ATOM 3295 C C . LEU B 1 127 ? 2.938 -11.453 -2.17 1 97.75 127 LEU B C 1
ATOM 3297 O O . LEU B 1 127 ? 2.502 -12.07 -3.145 1 97.75 127 LEU B O 1
ATOM 3301 N N . VAL B 1 128 ? 3.924 -10.539 -2.262 1 96.06 128 VAL B N 1
ATOM 3302 C CA . VAL B 1 128 ? 4.48 -10.141 -3.551 1 96.06 128 VAL B CA 1
ATOM 3303 C C . VAL B 1 128 ? 5.996 -10.328 -3.537 1 96.06 128 VAL B C 1
ATOM 3305 O O . VAL B 1 128 ? 6.66 -10 -2.549 1 96.06 128 VAL B O 1
ATOM 3308 N N . VAL B 1 129 ? 6.504 -10.812 -4.582 1 95.88 129 VAL B N 1
ATOM 3309 C CA . VAL B 1 129 ? 7.941 -10.914 -4.793 1 95.88 129 VAL B CA 1
ATOM 3310 C C . VAL B 1 129 ? 8.328 -10.156 -6.062 1 95.88 129 VAL B C 1
ATOM 3312 O O . VAL B 1 129 ? 7.715 -10.336 -7.113 1 95.88 129 VAL B O 1
ATOM 3315 N N . THR B 1 130 ? 9.266 -9.227 -5.922 1 94.94 130 THR B N 1
ATOM 3316 C CA . THR B 1 130 ? 9.766 -8.5 -7.082 1 94.94 130 THR B CA 1
ATOM 3317 C C . THR B 1 130 ? 10.914 -9.266 -7.738 1 94.94 130 THR B C 1
ATOM 3319 O O . THR B 1 130 ? 11.391 -10.266 -7.199 1 94.94 130 THR B O 1
ATOM 3322 N N . PHE B 1 131 ? 11.281 -8.797 -8.922 1 95.12 131 PHE B N 1
ATOM 3323 C CA . PHE B 1 131 ? 12.414 -9.375 -9.641 1 95.12 131 PHE B CA 1
ATOM 3324 C C . PHE B 1 131 ? 13.656 -9.422 -8.75 1 95.12 131 PHE B C 1
ATOM 3326 O O . PHE B 1 131 ? 14.297 -10.469 -8.633 1 95.12 131 PHE B O 1
ATOM 3333 N N . ASP B 1 132 ? 13.953 -8.289 -8.117 1 93.25 132 ASP B N 1
ATOM 3334 C CA . ASP B 1 132 ? 15.156 -8.18 -7.305 1 93.25 132 ASP B CA 1
ATOM 3335 C C . ASP B 1 132 ? 15.109 -9.141 -6.113 1 93.25 132 ASP B C 1
ATOM 3337 O O . ASP B 1 132 ? 16.125 -9.711 -5.73 1 93.25 132 ASP B O 1
ATOM 3341 N N . ASP B 1 133 ? 13.93 -9.305 -5.539 1 94.81 133 ASP B N 1
ATOM 3342 C CA . ASP B 1 133 ? 13.758 -10.234 -4.43 1 94.81 133 ASP B CA 1
ATOM 3343 C C . ASP B 1 133 ? 14.078 -11.664 -4.855 1 94.81 133 ASP B C 1
ATOM 3345 O O . ASP B 1 133 ? 14.805 -12.375 -4.156 1 94.81 133 ASP B O 1
ATOM 3349 N N . LEU B 1 134 ? 13.484 -12.039 -5.977 1 96.5 134 LEU B N 1
ATOM 3350 C CA . LEU B 1 134 ? 13.672 -13.398 -6.461 1 96.5 134 LEU B CA 1
ATOM 3351 C C . LEU B 1 134 ? 15.125 -13.633 -6.867 1 96.5 134 LEU B C 1
ATOM 3353 O O . LEU B 1 134 ? 15.703 -14.68 -6.547 1 96.5 134 LEU B O 1
ATOM 3357 N N . LEU B 1 135 ? 15.711 -12.68 -7.539 1 94.88 135 LEU B N 1
ATOM 3358 C CA . LEU B 1 135 ? 17.109 -12.789 -7.938 1 94.88 135 LEU B CA 1
ATOM 3359 C C . LEU B 1 135 ? 18.016 -12.969 -6.719 1 94.88 135 LEU B C 1
ATOM 3361 O O . LEU B 1 135 ? 18.922 -13.805 -6.73 1 94.88 135 LEU B O 1
ATOM 3365 N N . ALA B 1 136 ? 17.734 -12.234 -5.684 1 92.44 136 ALA B N 1
ATOM 3366 C CA . ALA B 1 136 ? 18.547 -12.258 -4.473 1 92.44 136 ALA B CA 1
ATOM 3367 C C . ALA B 1 136 ? 18.391 -13.594 -3.74 1 92.44 136 ALA B C 1
ATOM 3369 O O . ALA B 1 136 ? 19.188 -13.914 -2.859 1 92.44 136 ALA B O 1
ATOM 3370 N N . SER B 1 137 ? 17.328 -14.32 -4.039 1 94.19 137 SER B N 1
ATOM 3371 C CA . SER B 1 137 ? 17.094 -15.594 -3.365 1 94.19 137 SER B CA 1
ATOM 3372 C C . SER B 1 137 ? 18.016 -16.688 -3.898 1 94.19 137 SER B C 1
ATOM 3374 O O . SER B 1 137 ? 18.141 -17.75 -3.289 1 94.19 137 SER B O 1
ATOM 3376 N N . PHE B 1 138 ? 18.625 -16.391 -5.051 1 94.25 138 PHE B N 1
ATOM 3377 C CA . PHE B 1 138 ? 19.516 -17.375 -5.633 1 94.25 138 PHE B CA 1
ATOM 3378 C C . PHE B 1 138 ? 20.906 -17.297 -5 1 94.25 138 PHE B C 1
ATOM 3380 O O . PHE B 1 138 ? 21.375 -16.219 -4.672 1 94.25 138 PHE B O 1
ATOM 3387 N N . GLU B 1 139 ? 21.484 -18.422 -4.727 1 85.44 139 GLU B N 1
ATOM 3388 C CA . GLU B 1 139 ? 22.828 -18.547 -4.172 1 85.44 139 GLU B CA 1
ATOM 3389 C C . GLU B 1 139 ? 23.703 -19.422 -5.066 1 85.44 139 GLU B C 1
ATOM 3391 O O . GLU B 1 139 ? 23.25 -20.422 -5.613 1 85.44 139 GLU B O 1
ATOM 3396 N N . PRO B 1 140 ? 24.953 -18.844 -5.281 1 75.94 140 PRO B N 1
ATOM 3397 C CA . PRO B 1 140 ? 25.875 -19.703 -6.031 1 75.94 140 PRO B CA 1
ATOM 3398 C C . PRO B 1 140 ? 26.234 -20.969 -5.27 1 75.94 140 PRO B C 1
ATOM 3400 O O . PRO B 1 140 ? 26.297 -20.969 -4.035 1 75.94 140 PRO B O 1
ATOM 3403 N N . THR B 1 141 ? 26.203 -22.031 -5.984 1 76.19 141 THR B N 1
ATOM 3404 C CA . THR B 1 141 ? 26.672 -23.266 -5.355 1 76.19 141 THR B CA 1
ATOM 3405 C C . THR B 1 141 ? 28.094 -23.594 -5.785 1 76.19 141 THR B C 1
ATOM 3407 O O . THR B 1 141 ? 28.578 -23.094 -6.809 1 76.19 141 THR B O 1
ATOM 3410 N N . ASP B 1 142 ? 28.844 -24.188 -4.938 1 68.75 142 ASP B N 1
ATOM 3411 C CA . ASP B 1 142 ? 30.234 -24.578 -5.164 1 68.75 142 ASP B CA 1
ATOM 3412 C C . ASP B 1 142 ? 30.359 -25.406 -6.441 1 68.75 142 ASP B C 1
ATOM 3414 O O . ASP B 1 142 ? 31.406 -25.359 -7.105 1 68.75 142 ASP B O 1
ATOM 3418 N N . GLU B 1 143 ? 29.484 -26.188 -6.77 1 68.62 143 GLU B N 1
ATOM 3419 C CA . GLU B 1 143 ? 29.609 -27.141 -7.867 1 68.62 143 GLU B CA 1
ATOM 3420 C C . GLU B 1 143 ? 29.078 -26.547 -9.172 1 68.62 143 GLU B C 1
ATOM 3422 O O . GLU B 1 143 ? 28.875 -27.266 -10.148 1 68.62 143 GLU B O 1
ATOM 3427 N N . GLY B 1 144 ? 28.922 -25.281 -9.211 1 67.56 144 GLY B N 1
ATOM 3428 C CA . GLY B 1 144 ? 28.438 -24.672 -10.438 1 67.56 144 GLY B CA 1
ATOM 3429 C C . GLY B 1 144 ? 26.938 -24.781 -10.609 1 67.56 144 GLY B C 1
ATOM 3430 O O . GLY B 1 144 ? 26.391 -24.344 -11.625 1 67.56 144 GLY B O 1
ATOM 3431 N N . ASP B 1 145 ? 26.312 -25.484 -9.664 1 80.12 145 ASP B N 1
ATOM 3432 C CA . ASP B 1 145 ? 24.859 -25.594 -9.734 1 80.12 145 ASP B CA 1
ATOM 3433 C C . ASP B 1 145 ? 24.188 -24.391 -9.094 1 80.12 145 ASP B C 1
ATOM 3435 O O . ASP B 1 145 ? 24.859 -23.453 -8.648 1 80.12 145 ASP B O 1
ATOM 3439 N N . VAL B 1 146 ? 22.906 -24.25 -9.445 1 86.5 146 VAL B N 1
ATOM 3440 C CA . VAL B 1 146 ? 22.156 -23.109 -8.914 1 86.5 146 VAL B CA 1
ATOM 3441 C C . VAL B 1 146 ? 21.156 -23.594 -7.871 1 86.5 146 VAL B C 1
ATOM 3443 O O . VAL B 1 146 ? 20.531 -24.641 -8.047 1 86.5 146 VAL B O 1
ATOM 3446 N N . SER B 1 147 ? 21.219 -22.953 -6.703 1 90.75 147 SER B N 1
ATOM 3447 C CA . SER B 1 147 ? 20.219 -23.188 -5.672 1 90.75 147 SER B CA 1
ATOM 3448 C C . SER B 1 147 ? 19.531 -21.891 -5.25 1 90.75 147 SER B C 1
ATOM 3450 O O . SER B 1 147 ? 20.062 -20.797 -5.48 1 90.75 147 SER B O 1
ATOM 3452 N N . ALA B 1 148 ? 18.328 -22.078 -4.828 1 93.5 148 ALA B N 1
ATOM 3453 C CA . ALA B 1 148 ? 17.609 -20.922 -4.32 1 93.5 148 ALA B CA 1
ATOM 3454 C C . ALA B 1 148 ? 17.188 -21.141 -2.869 1 93.5 148 ALA B C 1
ATOM 3456 O O . ALA B 1 148 ? 16.906 -22.266 -2.453 1 93.5 148 ALA B O 1
ATOM 3457 N N . LYS B 1 149 ? 17 -20.062 -2.117 1 93.88 149 LYS B N 1
ATOM 3458 C CA . LYS B 1 149 ? 16.578 -20.078 -0.718 1 93.88 149 LYS B CA 1
ATOM 3459 C C . LYS B 1 149 ? 15.078 -20.328 -0.596 1 93.88 149 LYS B C 1
ATOM 3461 O O . LYS B 1 149 ? 14.578 -20.578 0.497 1 93.88 149 LYS B O 1
ATOM 3466 N N . VAL B 1 150 ? 14.406 -20.25 -1.711 1 97 150 VAL B N 1
ATOM 3467 C CA . VAL B 1 150 ? 12.961 -20.469 -1.77 1 97 150 VAL B CA 1
ATOM 3468 C C . VAL B 1 150 ? 12.633 -21.547 -2.789 1 97 150 VAL B C 1
ATOM 3470 O O . VAL B 1 150 ? 13.445 -21.844 -3.67 1 97 150 VAL B O 1
ATOM 3473 N N . ASP B 1 151 ? 11.508 -22.188 -2.586 1 98.12 151 ASP B N 1
ATOM 3474 C CA . ASP B 1 151 ? 10.984 -23.047 -3.639 1 98.12 151 ASP B CA 1
ATOM 3475 C C . ASP B 1 151 ? 10.234 -22.234 -4.691 1 98.12 151 ASP B C 1
ATOM 3477 O O . ASP B 1 151 ? 9.414 -21.375 -4.355 1 98.12 151 ASP B O 1
ATOM 3481 N N . ILE B 1 152 ? 10.586 -22.469 -5.922 1 98.38 152 ILE B N 1
ATOM 3482 C CA . ILE B 1 152 ? 9.953 -21.734 -7.023 1 98.38 152 ILE B CA 1
ATOM 3483 C C . ILE B 1 152 ? 8.984 -22.656 -7.762 1 98.38 152 ILE B C 1
ATOM 3485 O O . ILE B 1 152 ? 9.367 -23.766 -8.18 1 98.38 152 ILE B O 1
ATOM 3489 N N . VAL B 1 153 ? 7.738 -22.234 -7.863 1 98.62 153 VAL B N 1
ATOM 3490 C CA . VAL B 1 153 ? 6.715 -23.016 -8.547 1 98.62 153 VAL B CA 1
ATOM 3491 C C . VAL B 1 153 ? 6.238 -22.266 -9.789 1 98.62 153 VAL B C 1
ATOM 3493 O O . VAL B 1 153 ? 5.895 -21.094 -9.719 1 98.62 153 VAL B O 1
ATOM 3496 N N . ASP B 1 154 ? 6.25 -22.953 -10.883 1 98.12 154 ASP B N 1
ATOM 3497 C CA . ASP B 1 154 ? 5.801 -22.453 -12.172 1 98.12 154 ASP B CA 1
ATOM 3498 C C . ASP B 1 154 ? 4.406 -22.969 -12.516 1 98.12 154 ASP B C 1
ATOM 3500 O O . ASP B 1 154 ? 4.191 -24.172 -12.586 1 98.12 154 ASP B O 1
ATOM 3504 N N . ALA B 1 155 ? 3.494 -22.078 -12.758 1 97.69 155 ALA B N 1
ATOM 3505 C CA . ALA B 1 155 ? 2.113 -22.453 -13.039 1 97.69 155 ALA B CA 1
ATOM 3506 C C . ALA B 1 155 ? 1.846 -22.484 -14.539 1 97.69 155 ALA B C 1
ATOM 3508 O O . ALA B 1 155 ? 0.691 -22.547 -14.969 1 97.69 155 ALA B O 1
ATOM 3509 N N . GLN B 1 156 ? 2.828 -22.375 -15.367 1 94.44 156 GLN B N 1
ATOM 3510 C CA . GLN B 1 156 ? 2.68 -22.5 -16.812 1 94.44 156 GLN B CA 1
ATOM 3511 C C . GLN B 1 156 ? 2.178 -23.891 -17.203 1 94.44 156 GLN B C 1
ATOM 3513 O O . GLN B 1 156 ? 2.199 -24.812 -16.391 1 94.44 156 GLN B O 1
ATOM 3518 N N . LYS B 1 157 ? 1.69 -23.969 -18.422 1 93.19 157 LYS B N 1
ATOM 3519 C CA . LYS B 1 157 ? 1.466 -25.297 -19 1 93.19 157 LYS B CA 1
ATOM 3520 C C . LYS B 1 157 ? 2.781 -26.047 -19.172 1 93.19 157 LYS B C 1
ATOM 3522 O O . LYS B 1 157 ? 3.826 -25.422 -19.406 1 93.19 157 LYS B O 1
ATOM 3527 N N . PRO B 1 158 ? 2.645 -27.344 -19.094 1 94.5 158 PRO B N 1
ATOM 3528 C CA . PRO B 1 158 ? 3.877 -28.125 -19.219 1 94.5 158 PRO B CA 1
ATOM 3529 C C . PRO B 1 158 ? 4.656 -27.797 -20.5 1 94.5 158 PRO B C 1
ATOM 3531 O O . PRO B 1 158 ? 5.883 -27.688 -20.469 1 94.5 158 PRO B O 1
ATOM 3534 N N . GLU B 1 159 ? 3.973 -27.516 -21.609 1 91.88 159 GLU B N 1
ATOM 3535 C CA . GLU B 1 159 ? 4.625 -27.219 -22.875 1 91.88 159 GLU B CA 1
ATOM 3536 C C . GLU B 1 159 ? 5.344 -25.875 -22.828 1 91.88 159 GLU B C 1
ATOM 3538 O O . GLU B 1 159 ? 6.395 -25.703 -23.438 1 91.88 159 GLU B O 1
ATOM 3543 N N . GLU B 1 160 ? 4.695 -24.938 -22.172 1 91.5 160 GLU B N 1
ATOM 3544 C CA . GLU B 1 160 ? 5.324 -23.641 -21.984 1 91.5 160 GLU B CA 1
ATOM 3545 C C . GLU B 1 160 ? 6.559 -23.734 -21.094 1 91.5 160 GLU B C 1
ATOM 3547 O O . GLU B 1 160 ? 7.609 -23.172 -21.406 1 91.5 160 GLU B O 1
ATOM 3552 N N . PHE B 1 161 ? 6.422 -24.5 -20.031 1 94.75 161 PHE B N 1
ATOM 3553 C CA . PHE B 1 161 ? 7.488 -24.719 -19.062 1 94.75 161 PHE B CA 1
ATOM 3554 C C . PHE B 1 161 ? 8.688 -25.391 -19.719 1 94.75 161 PHE B C 1
ATOM 3556 O O . PHE B 1 161 ? 9.836 -24.984 -19.5 1 94.75 161 PHE B O 1
ATOM 3563 N N . ASP B 1 162 ? 8.422 -26.344 -20.609 1 92.69 162 ASP B N 1
ATOM 3564 C CA . ASP B 1 162 ? 9.461 -27.125 -21.281 1 92.69 162 ASP B CA 1
ATOM 3565 C C . ASP B 1 162 ? 10.023 -26.375 -22.484 1 92.69 162 ASP B C 1
ATOM 3567 O O . ASP B 1 162 ? 11.086 -26.719 -23 1 92.69 162 ASP B O 1
ATOM 3571 N N . GLY B 1 163 ? 9.422 -25.297 -22.812 1 87.81 163 GLY B N 1
ATOM 3572 C CA . GLY B 1 163 ? 9.875 -24.453 -23.906 1 87.81 163 GLY B CA 1
ATOM 3573 C C . GLY B 1 163 ? 9.609 -25.062 -25.281 1 87.81 163 GLY B C 1
ATOM 3574 O O . GLY B 1 163 ? 10.234 -24.672 -26.266 1 87.81 163 GLY B O 1
ATOM 3575 N N . HIS B 1 164 ? 8.969 -26.141 -25.438 1 76.06 164 HIS B N 1
ATOM 3576 C CA . HIS B 1 164 ? 8.766 -26.859 -26.688 1 76.06 164 HIS B CA 1
ATOM 3577 C C . HIS B 1 164 ? 7.582 -26.281 -27.469 1 76.06 164 HIS B C 1
ATOM 3579 O O . HIS B 1 164 ? 7.152 -26.859 -28.469 1 76.06 164 HIS B O 1
ATOM 3585 N N . ILE B 1 165 ? 7.059 -25.156 -26.891 1 63.06 165 ILE B N 1
ATOM 3586 C CA . ILE B 1 165 ? 5.969 -24.625 -27.719 1 63.06 165 ILE B CA 1
ATOM 3587 C C . ILE B 1 165 ? 6.539 -23.984 -28.969 1 63.06 165 ILE B C 1
ATOM 3589 O O . ILE B 1 165 ? 7.469 -23.188 -28.906 1 63.06 165 ILE B O 1
ATOM 3593 N N . VAL B 1 166 ? 6.613 -24.609 -30.156 1 49.72 166 VAL B N 1
ATOM 3594 C CA . VAL B 1 166 ? 6.949 -24.094 -31.484 1 49.72 166 VAL B CA 1
ATOM 3595 C C . VAL B 1 166 ? 6.191 -22.797 -31.734 1 49.72 166 VAL B C 1
ATOM 3597 O O . VAL B 1 166 ? 5.164 -22.531 -31.109 1 49.72 166 VAL B O 1
ATOM 3600 N N . GLY B 1 167 ? 6.215 -21.938 -32.938 1 44.34 167 GLY B N 1
ATOM 3601 C CA . GLY B 1 167 ? 5.875 -20.609 -33.406 1 44.34 167 GLY B CA 1
ATOM 3602 C C . GLY B 1 167 ? 4.492 -20.156 -33 1 44.34 167 GLY B C 1
ATOM 3603 O O . GLY B 1 167 ? 4.316 -19.016 -32.531 1 44.34 167 GLY B O 1
ATOM 3604 N N . GLY B 1 168 ? 3.365 -20.516 -33.781 1 42.41 168 GLY B N 1
ATOM 3605 C CA . GLY B 1 168 ? 2.152 -19.922 -34.344 1 42.41 168 GLY B CA 1
ATOM 3606 C C . GLY B 1 168 ? 1.058 -19.75 -33.312 1 42.41 168 GLY B C 1
ATOM 3607 O O . GLY B 1 168 ? -0.064 -19.359 -33.625 1 42.41 168 GLY B O 1
ATOM 3608 N N . SER B 1 169 ? 0.983 -20.562 -32.438 1 38.75 169 SER B N 1
ATOM 3609 C CA . SER B 1 169 ? -0.322 -20.422 -31.797 1 38.75 169 SER B CA 1
ATOM 3610 C C . SER B 1 169 ? -0.395 -19.156 -30.953 1 38.75 169 SER B C 1
ATOM 3612 O O . SER B 1 169 ? 0.495 -18.891 -30.141 1 38.75 169 SER B O 1
ATOM 3614 N N . LYS B 1 170 ? -0.998 -18.188 -31.547 1 40.16 170 LYS B N 1
ATOM 3615 C CA . LYS B 1 170 ? -1.442 -16.953 -30.938 1 40.16 170 LYS B CA 1
ATOM 3616 C C . LYS B 1 170 ? -1.842 -17.156 -29.469 1 40.16 170 LYS B C 1
ATOM 3618 O O . LYS B 1 170 ? -2.549 -18.125 -29.156 1 40.16 170 LYS B O 1
ATOM 3623 N N . SER B 1 171 ? -1.062 -16.891 -28.594 1 39.78 171 SER B N 1
ATOM 3624 C CA . SER B 1 171 ? -1.666 -16.875 -27.266 1 39.78 171 SER B CA 1
ATOM 3625 C C . SER B 1 171 ? -3.158 -16.578 -27.344 1 39.78 171 SER B C 1
ATOM 3627 O O . SER B 1 171 ? -3.582 -15.688 -28.078 1 39.78 171 SER B O 1
ATOM 3629 N N . SER B 1 172 ? -3.986 -17.547 -27.219 1 36.81 172 SER B N 1
ATOM 3630 C CA . SER B 1 172 ? -5.438 -17.422 -27.266 1 36.81 172 SER B CA 1
ATOM 3631 C C . SER B 1 172 ? -5.898 -16.109 -26.625 1 36.81 172 SER B C 1
ATOM 3633 O O . SER B 1 172 ? -7.098 -15.836 -26.562 1 36.81 172 SER B O 1
ATOM 3635 N N . PHE B 1 173 ? -5.055 -15.477 -25.828 1 35.16 173 PHE B N 1
ATOM 3636 C CA . PHE B 1 173 ? -5.684 -14.305 -25.219 1 35.16 173 PHE B CA 1
ATOM 3637 C C . PHE B 1 173 ? -5.871 -13.203 -26.25 1 35.16 173 PHE B C 1
ATOM 3639 O O . PHE B 1 173 ? -6.246 -12.078 -25.906 1 35.16 173 PHE B O 1
ATOM 3646 N N . SER B 1 174 ? -5.402 -13.359 -27.469 1 33.22 174 SER B N 1
ATOM 3647 C CA . SER B 1 174 ? -5.648 -12.336 -28.484 1 33.22 174 SER B CA 1
ATOM 3648 C C . SER B 1 174 ? -7.117 -12.305 -28.891 1 33.22 174 SER B C 1
ATOM 3650 O O . SER B 1 174 ? -7.48 -11.664 -29.875 1 33.22 174 SER B O 1
ATOM 3652 N N . SER B 1 175 ? -7.996 -13.195 -28.391 1 32.28 175 SER B N 1
ATOM 3653 C CA . SER B 1 175 ? -9.227 -13.164 -29.188 1 32.28 175 SER B CA 1
ATOM 3654 C C . SER B 1 175 ? -9.867 -11.781 -29.141 1 32.28 175 SER B C 1
ATOM 3656 O O . SER B 1 175 ? -10.859 -11.531 -29.828 1 32.28 175 SER B O 1
ATOM 3658 N N . THR B 1 176 ? -10.086 -11.039 -28.016 1 31.55 176 THR B N 1
ATOM 3659 C CA . THR B 1 176 ? -11.234 -10.172 -28.234 1 31.55 176 THR B CA 1
ATOM 3660 C C . THR B 1 176 ? -10.93 -9.148 -29.344 1 31.55 176 THR B C 1
ATOM 3662 O O . THR B 1 176 ? -11.836 -8.719 -30.062 1 31.55 176 THR B O 1
ATOM 3665 N N . SER B 1 177 ? -10.383 -7.898 -29.109 1 32.25 177 SER B N 1
ATOM 3666 C CA . SER B 1 177 ? -10.75 -6.801 -30 1 32.25 177 SER B CA 1
ATOM 3667 C C . SER B 1 177 ? -10.289 -7.07 -31.438 1 32.25 177 SER B C 1
ATOM 3669 O O . SER B 1 177 ? -9.25 -7.707 -31.656 1 32.25 177 SER B O 1
ATOM 3671 N N . SER B 1 178 ? -11.203 -6.953 -32.562 1 30.33 178 SER B N 1
ATOM 3672 C CA . SER B 1 178 ? -11.32 -6.992 -34 1 30.33 178 SER B CA 1
ATOM 3673 C C . SER B 1 178 ? -10.039 -6.512 -34.688 1 30.33 178 SER B C 1
ATOM 3675 O O . SER B 1 178 ? -9.484 -7.195 -35.531 1 30.33 178 SER B O 1
ATOM 3677 N N . SER B 1 179 ? -10.148 -5.199 -35.375 1 30.42 179 SER B N 1
ATOM 3678 C CA . SER B 1 179 ? -9.859 -4.734 -36.719 1 30.42 179 SER B CA 1
ATOM 3679 C C . SER B 1 179 ? -8.359 -4.66 -36.969 1 30.42 179 SER B C 1
ATOM 3681 O O . SER B 1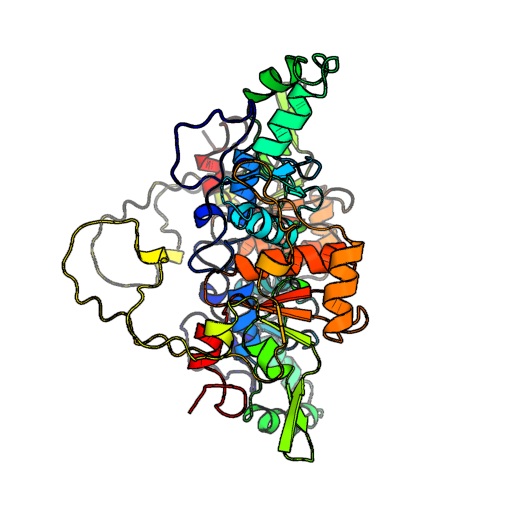 179 ? -7.898 -4.902 -38.094 1 30.42 179 SER B O 1
ATOM 3683 N N . SER B 1 180 ? -7.684 -3.486 -36.625 1 31.12 180 SER B N 1
ATOM 3684 C CA . SER B 1 180 ? -6.641 -2.967 -37.531 1 31.12 180 SER B CA 1
ATOM 3685 C C . SER B 1 180 ? -5.484 -3.953 -37.656 1 31.12 180 SER B C 1
ATOM 3687 O O . SER B 1 180 ? -5.23 -4.746 -36.75 1 31.12 180 SER B O 1
ATOM 3689 N N . SER B 1 181 ? -4.91 -4.289 -38.906 1 31.86 181 SER B N 1
ATOM 3690 C CA . SER B 1 181 ? -3.791 -4.945 -39.594 1 31.86 181 SER B CA 1
ATOM 3691 C C . SER B 1 181 ? -2.52 -4.859 -38.75 1 31.86 181 SER B C 1
ATOM 3693 O O . SER B 1 181 ? -1.421 -5.109 -39.25 1 31.86 181 SER B O 1
ATOM 3695 N N . SER B 1 182 ? -2.543 -4.062 -37.719 1 32 182 SER B N 1
ATOM 3696 C CA . SER B 1 182 ? -1.146 -3.828 -37.375 1 32 182 SER B CA 1
ATOM 3697 C C . SER B 1 182 ? -0.396 -5.145 -37.188 1 32 182 SER B C 1
ATOM 3699 O O . SER B 1 182 ? -0.986 -6.152 -36.781 1 32 182 SER B O 1
ATOM 3701 N N . ILE B 1 183 ? 0.764 -5.328 -37.938 1 32.41 183 ILE B N 1
ATOM 3702 C CA . ILE B 1 183 ? 1.812 -6.34 -37.969 1 32.41 183 ILE B CA 1
ATOM 3703 C C . ILE B 1 183 ? 1.87 -7.078 -36.625 1 32.41 183 ILE B C 1
ATOM 3705 O O . ILE B 1 183 ? 2.014 -6.457 -35.562 1 32.41 183 ILE B O 1
ATOM 3709 N N . SER B 1 184 ? 1.196 -8.125 -36.5 1 35.22 184 SER B N 1
ATOM 3710 C CA . SER B 1 184 ? 1.131 -9.211 -35.531 1 35.22 184 SER B CA 1
ATOM 3711 C C . SER B 1 184 ? 2.518 -9.562 -35 1 35.22 184 SER B C 1
ATOM 3713 O O . SER B 1 184 ? 3.08 -10.602 -35.344 1 35.22 184 SER B O 1
ATOM 3715 N N . THR B 1 185 ? 3.543 -8.758 -35.344 1 35.72 185 THR B N 1
ATOM 3716 C CA . THR B 1 185 ? 4.859 -9.133 -34.844 1 35.72 185 THR B CA 1
ATOM 3717 C C . THR B 1 185 ? 4.766 -9.609 -33.406 1 35.72 185 THR B C 1
ATOM 3719 O O . THR B 1 185 ? 4.742 -8.797 -32.469 1 35.72 185 THR B O 1
ATOM 3722 N N . SER B 1 186 ? 3.844 -10.414 -33.188 1 38.66 186 SER B N 1
ATOM 3723 C CA . SER B 1 186 ? 3.814 -10.992 -31.859 1 38.66 186 SER B CA 1
ATOM 3724 C C . SER B 1 186 ? 5.207 -11.43 -31.422 1 38.66 186 SER B C 1
ATOM 3726 O O . SER B 1 186 ? 5.867 -12.211 -32.094 1 38.66 186 SER B O 1
ATOM 3728 N N . PRO B 1 187 ? 6.047 -10.656 -30.953 1 44.97 187 PRO B N 1
ATOM 3729 C CA . PRO B 1 187 ? 7.398 -11.117 -30.625 1 44.97 187 PRO B CA 1
ATOM 3730 C C . PRO B 1 187 ? 7.445 -12.602 -30.25 1 44.97 187 PRO B C 1
ATOM 3732 O O . PRO B 1 187 ? 6.457 -13.148 -29.766 1 44.97 187 PRO B O 1
ATOM 3735 N N . ILE B 1 188 ? 8.133 -13.508 -31.078 1 49.47 188 ILE B N 1
ATOM 3736 C CA . ILE B 1 188 ? 8.469 -14.898 -30.797 1 49.47 188 ILE B CA 1
ATOM 3737 C C . ILE B 1 188 ? 8.547 -15.109 -29.281 1 49.47 188 ILE B C 1
ATOM 3739 O O . ILE B 1 188 ? 9.422 -14.555 -28.609 1 49.47 188 ILE B O 1
ATOM 3743 N N . ALA B 1 189 ? 7.43 -15.445 -28.641 1 70.81 189 ALA B N 1
ATOM 3744 C CA . ALA B 1 189 ? 7.445 -15.742 -27.203 1 70.81 189 ALA B CA 1
ATOM 3745 C C . ALA B 1 189 ? 8.453 -16.828 -26.875 1 70.81 189 ALA B C 1
ATOM 3747 O O . ALA B 1 189 ? 8.461 -17.891 -27.516 1 70.81 189 ALA B O 1
ATOM 3748 N N . ILE B 1 190 ? 9.625 -16.641 -26.438 1 84.19 190 ILE B N 1
ATOM 3749 C CA . ILE B 1 190 ? 10.586 -17.578 -25.891 1 84.19 190 ILE B CA 1
ATOM 3750 C C . ILE B 1 190 ? 10.039 -18.203 -24.609 1 84.19 190 ILE B C 1
ATOM 3752 O O . ILE B 1 190 ? 9.758 -17.484 -23.641 1 84.19 190 ILE B O 1
ATOM 3756 N N . TYR B 1 191 ? 9.727 -19.531 -24.797 1 90.81 191 TYR B N 1
ATOM 3757 C CA . TYR B 1 191 ? 9.211 -20.25 -23.625 1 90.81 191 TYR B CA 1
ATOM 3758 C C . TYR B 1 191 ? 10.336 -20.906 -22.844 1 90.81 191 TYR B C 1
ATOM 3760 O O . TYR B 1 191 ? 11.438 -21.094 -23.359 1 90.81 191 TYR B O 1
ATOM 3768 N N . GLY B 1 192 ? 10.102 -21.219 -21.688 1 94.69 192 GLY B N 1
ATOM 3769 C CA . GLY B 1 192 ? 11.047 -21.734 -20.719 1 94.69 192 GLY B CA 1
ATOM 3770 C C . GLY B 1 192 ? 10.625 -21.5 -19.281 1 94.69 192 GLY B C 1
ATOM 3771 O O . GLY B 1 192 ? 9.445 -21.266 -19 1 94.69 192 GLY B O 1
ATOM 3772 N N . HIS B 1 193 ? 11.555 -21.672 -18.422 1 96.88 193 HIS B N 1
ATOM 3773 C CA . HIS B 1 193 ? 11.219 -21.484 -17 1 96.88 193 HIS B CA 1
ATOM 3774 C C . HIS B 1 193 ? 12.43 -21.016 -16.203 1 96.88 193 HIS B C 1
ATOM 3776 O O . HIS B 1 193 ? 13.547 -20.984 -16.734 1 96.88 193 HIS B O 1
ATOM 3782 N N . ILE B 1 194 ? 12.156 -20.5 -15.039 1 97.25 194 ILE B N 1
ATOM 3783 C CA . ILE B 1 194 ? 13.195 -20.109 -14.094 1 97.25 194 ILE B CA 1
ATOM 3784 C C . ILE B 1 194 ? 13.93 -21.344 -13.586 1 97.25 194 ILE B C 1
ATOM 3786 O O . ILE B 1 194 ? 13.297 -22.344 -13.234 1 97.25 194 ILE B O 1
ATOM 3790 N N . ARG B 1 195 ? 15.195 -21.312 -13.555 1 95.25 195 ARG B N 1
ATOM 3791 C CA . ARG B 1 195 ? 15.977 -22.453 -13.07 1 95.25 195 ARG B CA 1
ATOM 3792 C C . ARG B 1 195 ? 15.523 -22.875 -11.672 1 95.25 195 ARG B C 1
ATOM 3794 O O . ARG B 1 195 ? 15.25 -22.016 -10.828 1 95.25 195 ARG B O 1
ATOM 3801 N N . THR B 1 196 ? 15.422 -24.141 -11.406 1 95.06 196 THR B N 1
ATOM 3802 C CA . THR B 1 196 ? 15.078 -24.797 -10.148 1 95.06 196 THR B CA 1
ATOM 3803 C C . THR B 1 196 ? 13.57 -24.797 -9.938 1 95.06 196 THR B C 1
ATOM 3805 O O . THR B 1 196 ? 13.078 -25.406 -8.977 1 95.06 196 THR B O 1
ATOM 3808 N N . ALA B 1 197 ? 12.797 -24.172 -10.828 1 97.69 197 ALA B N 1
ATOM 3809 C CA . ALA B 1 197 ? 11.344 -24.125 -10.664 1 97.69 197 ALA B CA 1
ATOM 3810 C C . ALA B 1 197 ? 10.719 -25.5 -10.875 1 97.69 197 ALA B C 1
ATOM 3812 O O . ALA B 1 197 ? 11.172 -26.266 -11.719 1 97.69 197 ALA B O 1
ATOM 3813 N N . MET B 1 198 ? 9.742 -25.75 -10.102 1 97.75 198 MET B N 1
ATOM 3814 C CA . MET B 1 198 ? 8.898 -26.938 -10.289 1 97.75 198 MET B CA 1
ATOM 3815 C C . MET B 1 198 ? 7.586 -26.562 -10.961 1 97.75 198 MET B C 1
ATOM 3817 O O . MET B 1 198 ? 6.945 -25.578 -10.586 1 97.75 198 MET B O 1
ATOM 3821 N N . ASN B 1 199 ? 7.191 -27.344 -11.891 1 97.81 199 ASN B N 1
ATOM 3822 C CA . ASN B 1 199 ? 5.98 -27.031 -12.648 1 97.81 199 ASN B CA 1
ATOM 3823 C C . ASN B 1 199 ? 4.75 -27.688 -12.023 1 97.81 199 ASN B C 1
ATOM 3825 O O . ASN B 1 199 ? 4.742 -28.891 -11.773 1 97.81 199 ASN B O 1
ATOM 3829 N N . ILE B 1 200 ? 3.797 -26.922 -11.734 1 97.94 200 ILE B N 1
ATOM 3830 C CA . ILE B 1 200 ? 2.471 -27.375 -11.336 1 97.94 200 ILE B CA 1
ATOM 3831 C C . ILE B 1 200 ? 1.41 -26.703 -12.203 1 97.94 200 ILE B C 1
ATOM 3833 O O . ILE B 1 200 ? 0.893 -25.641 -11.852 1 97.94 200 ILE B O 1
ATOM 3837 N N . PRO B 1 201 ? 1.092 -27.375 -13.344 1 96.06 201 PRO B N 1
ATOM 3838 C CA . PRO B 1 201 ? -0.011 -26.828 -14.133 1 96.06 201 PRO B CA 1
ATOM 3839 C C . PRO B 1 201 ? -1.297 -26.672 -13.32 1 96.06 201 PRO B C 1
ATOM 3841 O O . PRO B 1 201 ? -1.61 -27.531 -12.492 1 96.06 201 PRO B O 1
ATOM 3844 N N . VAL B 1 202 ? -2.051 -25.641 -13.539 1 94.44 202 VAL B N 1
ATOM 3845 C CA . VAL B 1 202 ? -3.201 -25.281 -12.711 1 94.44 202 VAL B CA 1
ATOM 3846 C C . VAL B 1 202 ? -4.246 -26.391 -12.773 1 94.44 202 VAL B C 1
ATOM 3848 O O . VAL B 1 202 ? -4.969 -26.625 -11.805 1 94.44 202 VAL B O 1
ATOM 3851 N N . GLU B 1 203 ? -4.289 -27.109 -13.844 1 92.5 203 GLU B N 1
ATOM 3852 C CA . GLU B 1 203 ? -5.27 -28.172 -14.031 1 92.5 203 GLU B CA 1
ATOM 3853 C C . GLU B 1 203 ? -5.113 -29.266 -12.977 1 92.5 203 GLU B C 1
ATOM 3855 O O . GLU B 1 203 ? -6.074 -29.969 -12.664 1 92.5 203 GLU B O 1
ATOM 3860 N N . ARG B 1 204 ? -3.943 -29.328 -12.422 1 94.5 204 ARG B N 1
ATOM 3861 C CA . ARG B 1 204 ? -3.662 -30.375 -11.445 1 94.5 204 ARG B CA 1
ATOM 3862 C C . ARG B 1 204 ? -4.402 -30.109 -10.133 1 94.5 204 ARG B C 1
ATOM 3864 O O . ARG B 1 204 ? -4.496 -30.984 -9.281 1 94.5 204 ARG B O 1
ATOM 3871 N N . LEU B 1 205 ? -4.957 -28.953 -9.977 1 94.62 205 LEU B N 1
ATOM 3872 C CA . LEU B 1 205 ? -5.652 -28.578 -8.75 1 94.62 205 LEU B CA 1
ATOM 3873 C C . LEU B 1 205 ? -7.086 -29.109 -8.758 1 94.62 205 LEU B C 1
ATOM 3875 O O . LEU B 1 205 ? -7.754 -29.109 -7.723 1 94.62 205 LEU B O 1
ATOM 3879 N N . PHE B 1 206 ? -7.527 -29.547 -9.844 1 91.06 206 PHE B N 1
ATOM 3880 C CA . PHE B 1 206 ? -8.961 -29.75 -10.016 1 91.06 206 PHE B CA 1
ATOM 3881 C C . PHE B 1 206 ? -9.273 -31.234 -10.148 1 91.06 206 PHE B C 1
ATOM 3883 O O . PHE B 1 206 ? -8.438 -32.031 -10.602 1 91.06 206 PHE B O 1
ATOM 3890 N N . LEU B 1 207 ? -10.531 -31.516 -9.727 1 83.44 207 LEU B N 1
ATOM 3891 C CA . LEU B 1 207 ? -11.07 -32.844 -9.977 1 83.44 207 LEU B CA 1
ATOM 3892 C C . LEU B 1 207 ? -11.305 -33.062 -11.461 1 83.44 207 LEU B C 1
ATOM 3894 O O . LEU B 1 207 ? -11.516 -32.125 -12.211 1 83.44 207 LEU B O 1
ATOM 3898 N N . SER B 1 208 ? -11.172 -34.281 -11.875 1 75.88 208 SER B N 1
ATOM 3899 C CA . SER B 1 208 ? -11.281 -34.625 -13.289 1 75.88 208 SER B CA 1
ATOM 3900 C C . SER B 1 208 ? -12.688 -34.344 -13.82 1 75.88 208 SER B C 1
ATOM 3902 O O . SER B 1 208 ? -12.852 -33.938 -14.969 1 75.88 208 SER B O 1
ATOM 3904 N N . THR B 1 209 ? -13.672 -34.469 -13.055 1 69.44 209 THR B N 1
ATOM 3905 C CA . THR B 1 209 ? -15.039 -34.375 -13.539 1 69.44 209 THR B CA 1
ATOM 3906 C C . THR B 1 209 ? -15.578 -32.969 -13.273 1 69.44 209 THR B C 1
ATOM 3908 O O . THR B 1 209 ? -15.555 -32.469 -12.141 1 69.44 209 THR B O 1
ATOM 3911 N N . PRO B 1 210 ? -15.969 -32.281 -14.32 1 65.88 210 PRO B N 1
ATOM 3912 C CA . PRO B 1 210 ? -16.531 -30.938 -14.125 1 65.88 210 PRO B CA 1
ATOM 3913 C C . PRO B 1 210 ? -17.953 -30.969 -13.562 1 65.88 210 PRO B C 1
ATOM 3915 O O . PRO B 1 210 ? -18.641 -31.984 -13.688 1 65.88 210 PRO B O 1
ATOM 3918 N N . ILE B 1 211 ? -18.219 -30.109 -12.727 1 58.84 211 ILE B N 1
ATOM 3919 C CA . ILE B 1 211 ? -19.609 -29.812 -12.383 1 58.84 211 ILE B CA 1
ATOM 3920 C C . ILE B 1 211 ? -20.125 -28.672 -13.242 1 58.84 211 ILE B C 1
ATOM 3922 O O . ILE B 1 211 ? -19.734 -27.516 -13.062 1 58.84 211 ILE B O 1
ATOM 3926 N N . GLY B 1 212 ? -20.953 -29 -14.078 1 62 212 GLY B N 1
ATOM 3927 C CA . GLY B 1 212 ? -21.359 -28.016 -15.07 1 62 212 GLY B CA 1
ATOM 3928 C C . GLY B 1 212 ? -20.203 -27.531 -15.93 1 62 212 GLY B C 1
ATOM 3929 O O . GLY B 1 212 ? -19.5 -28.344 -16.547 1 62 212 GLY B O 1
ATOM 3930 N N . ASN B 1 213 ? -20.094 -26.188 -15.867 1 66.88 213 ASN B N 1
ATOM 3931 C CA . ASN B 1 213 ? -19.078 -25.609 -16.719 1 66.88 213 ASN B CA 1
ATOM 3932 C C . ASN B 1 213 ? -17.797 -25.312 -15.953 1 66.88 213 ASN B C 1
ATOM 3934 O O . ASN B 1 213 ? -16.828 -24.812 -16.516 1 66.88 213 ASN B O 1
ATOM 3938 N N . GLN B 1 214 ? -17.922 -25.562 -14.641 1 70.75 214 GLN B N 1
ATOM 3939 C CA . GLN B 1 214 ? -16.719 -25.281 -13.859 1 70.75 214 GLN B CA 1
ATOM 3940 C C . GLN B 1 214 ? -16.266 -26.516 -13.078 1 70.75 214 GLN B C 1
ATOM 3942 O O . GLN B 1 214 ? -17.094 -27.297 -12.633 1 70.75 214 GLN B O 1
ATOM 3947 N N . ARG B 1 215 ? -15 -26.609 -13.039 1 77.75 215 ARG B N 1
ATOM 3948 C CA . ARG B 1 215 ? -14.43 -27.719 -12.266 1 77.75 215 ARG B CA 1
ATOM 3949 C C . ARG B 1 215 ? -14.281 -27.328 -10.797 1 77.75 215 ARG B C 1
ATOM 3951 O O . ARG B 1 215 ? -14.133 -26.156 -10.469 1 77.75 215 ARG B O 1
ATOM 3958 N N . ARG B 1 216 ? -14.445 -28.344 -10.055 1 83.81 216 ARG B N 1
ATOM 3959 C CA . ARG B 1 216 ? -14.242 -28.156 -8.617 1 83.81 216 ARG B CA 1
ATOM 3960 C C . ARG B 1 216 ? -12.812 -28.484 -8.219 1 83.81 216 ARG B C 1
ATOM 3962 O O . ARG B 1 216 ? -12.195 -29.391 -8.797 1 83.81 216 ARG B O 1
ATOM 3969 N N . TRP B 1 217 ? -12.336 -27.797 -7.262 1 90.31 217 TRP B N 1
ATOM 3970 C CA . TRP B 1 217 ? -11.031 -28.078 -6.684 1 90.31 217 TRP B CA 1
ATOM 3971 C C . TRP B 1 217 ? -11.016 -29.469 -6.043 1 90.31 217 TRP B C 1
ATOM 3973 O O . TRP B 1 217 ? -12.016 -29.906 -5.477 1 90.31 217 TRP B O 1
ATOM 3983 N N . ALA B 1 218 ? -9.891 -30.141 -6.176 1 91.25 218 ALA B N 1
ATOM 3984 C CA . ALA B 1 218 ? -9.664 -31.312 -5.344 1 91.25 218 ALA B CA 1
ATOM 3985 C C . ALA B 1 218 ? -9.578 -30.922 -3.867 1 91.25 218 ALA B C 1
ATOM 3987 O O . ALA B 1 218 ? -9.555 -29.75 -3.527 1 91.25 218 ALA B O 1
ATOM 3988 N N . SER B 1 219 ? -9.586 -31.906 -2.967 1 89.81 219 SER B N 1
ATOM 3989 C CA . SER B 1 219 ? -9.555 -31.656 -1.529 1 89.81 219 SER B CA 1
ATOM 3990 C C . SER B 1 219 ? -8.219 -31.062 -1.098 1 89.81 219 SER B C 1
ATOM 3992 O O . SER B 1 219 ? -7.227 -31.172 -1.826 1 89.81 219 SER B O 1
ATOM 3994 N N . SER B 1 220 ? -8.219 -30.5 0.092 1 92.06 220 SER B N 1
ATOM 3995 C CA . SER B 1 220 ? -6.973 -29.984 0.656 1 92.06 220 SER B CA 1
ATOM 3996 C C . SER B 1 220 ? -5.941 -31.078 0.833 1 92.06 220 SER B C 1
ATOM 3998 O O . SER B 1 220 ? -4.746 -30.875 0.616 1 92.06 220 SER B O 1
ATOM 4000 N N . ASN B 1 221 ? -6.426 -32.188 1.216 1 94.44 221 ASN B N 1
ATOM 4001 C CA . ASN B 1 221 ? -5.531 -33.344 1.354 1 94.44 221 ASN B CA 1
ATOM 4002 C C . ASN B 1 221 ? -4.898 -33.719 0.017 1 94.44 221 ASN B C 1
ATOM 4004 O O . ASN B 1 221 ? -3.709 -34.031 -0.044 1 94.44 221 ASN B O 1
ATOM 4008 N N . ALA B 1 222 ? -5.699 -33.688 -1.032 1 94.44 222 ALA B N 1
ATOM 4009 C CA . ALA B 1 222 ? -5.184 -34 -2.365 1 94.44 222 ALA B CA 1
ATOM 4010 C C . ALA B 1 222 ? -4.137 -32.969 -2.795 1 94.44 222 ALA B C 1
ATOM 4012 O O . ALA B 1 222 ? -3.107 -33.344 -3.373 1 94.44 222 ALA B O 1
ATOM 4013 N N . HIS B 1 223 ? -4.41 -31.766 -2.479 1 96.62 223 HIS B N 1
ATOM 4014 C CA . HIS B 1 223 ? -3.449 -30.719 -2.803 1 96.62 223 HIS B CA 1
ATOM 4015 C C . HIS B 1 223 ? -2.15 -30.891 -2.023 1 96.62 223 HIS B C 1
ATOM 4017 O O . HIS B 1 223 ? -1.061 -30.75 -2.582 1 96.62 223 HIS B O 1
ATOM 4023 N N . SER B 1 224 ? -2.266 -31.25 -0.727 1 96.88 224 SER B N 1
ATOM 4024 C CA . SER B 1 224 ? -1.087 -31.469 0.101 1 96.88 224 SER B CA 1
ATOM 4025 C C . SER B 1 224 ? -0.228 -32.594 -0.465 1 96.88 224 SER B C 1
ATOM 4027 O O . SER B 1 224 ? 0.999 -32.5 -0.501 1 96.88 224 SER B O 1
ATOM 4029 N N . ARG B 1 225 ? -0.868 -33.656 -0.926 1 96.88 225 ARG B N 1
ATOM 4030 C CA . ARG B 1 225 ? -0.153 -34.781 -1.511 1 96.88 225 ARG B CA 1
ATOM 4031 C C . ARG B 1 225 ? 0.548 -34.375 -2.803 1 96.88 225 ARG B C 1
ATOM 4033 O O . ARG B 1 225 ? 1.685 -34.781 -3.053 1 96.88 225 ARG B O 1
ATOM 4040 N N . LEU B 1 226 ? -0.155 -33.625 -3.592 1 96.81 226 LEU B N 1
ATOM 4041 C CA . LEU B 1 226 ? 0.421 -33.094 -4.832 1 96.81 226 LEU B CA 1
ATOM 4042 C C . LEU B 1 226 ? 1.703 -32.312 -4.559 1 96.81 226 LEU B C 1
ATOM 4044 O O . LEU B 1 226 ? 2.727 -32.562 -5.207 1 96.81 226 LEU B O 1
ATOM 4048 N N . PHE B 1 227 ? 1.691 -31.438 -3.574 1 98.19 227 PHE B N 1
ATOM 4049 C CA . PHE B 1 227 ? 2.836 -30.594 -3.242 1 98.19 227 PHE B CA 1
ATOM 4050 C C . PHE B 1 227 ? 3.965 -31.422 -2.648 1 98.19 227 PHE B C 1
ATOM 4052 O O . PHE B 1 227 ? 5.133 -31.234 -2.99 1 98.19 227 PHE B O 1
ATOM 4059 N N . ALA B 1 228 ? 3.6 -32.344 -1.831 1 97.06 228 ALA B N 1
ATOM 4060 C CA . ALA B 1 228 ? 4.594 -33.219 -1.2 1 97.06 228 ALA B CA 1
ATOM 4061 C C . ALA B 1 228 ? 5.328 -34.062 -2.24 1 97.06 228 ALA B C 1
ATOM 4063 O O . ALA B 1 228 ? 6.535 -34.281 -2.131 1 97.06 228 ALA B O 1
ATOM 4064 N N . ARG B 1 229 ? 4.641 -34.594 -3.246 1 96.69 229 ARG B N 1
ATOM 4065 C CA . ARG B 1 229 ? 5.23 -35.406 -4.297 1 96.69 229 ARG B CA 1
ATOM 4066 C C . ARG B 1 229 ? 6.289 -34.625 -5.07 1 96.69 229 ARG B C 1
ATOM 4068 O O . ARG B 1 229 ? 7.242 -35.219 -5.59 1 96.69 229 ARG B O 1
ATOM 4075 N N . LEU B 1 230 ? 6.152 -33.312 -5.059 1 95.94 230 LEU B N 1
ATOM 4076 C CA . LEU B 1 230 ? 7.102 -32.469 -5.77 1 95.94 230 LEU B CA 1
ATOM 4077 C C . LEU B 1 230 ? 8.234 -32.031 -4.848 1 95.94 230 LEU B C 1
ATOM 4079 O O . LEU B 1 230 ? 9.125 -31.297 -5.266 1 95.94 230 LEU B O 1
ATOM 4083 N N . GLY B 1 231 ? 8.156 -32.438 -3.582 1 96.12 231 GLY B N 1
ATOM 4084 C CA . GLY B 1 231 ? 9.219 -32.125 -2.629 1 96.12 231 GLY B CA 1
ATOM 4085 C C . GLY B 1 231 ? 9.008 -30.812 -1.898 1 96.12 231 GLY B C 1
ATOM 4086 O O . GLY B 1 231 ? 9.906 -30.328 -1.212 1 96.12 231 GLY B O 1
ATOM 4087 N N . LEU B 1 232 ? 7.863 -30.234 -2.07 1 97.62 232 LEU B N 1
ATOM 4088 C CA . LEU B 1 232 ? 7.57 -28.984 -1.366 1 97.62 232 LEU B CA 1
ATOM 4089 C C . LEU B 1 232 ? 7.234 -29.25 0.097 1 97.62 232 LEU B C 1
ATOM 4091 O O . LEU B 1 232 ? 6.566 -30.234 0.414 1 97.62 232 LEU B O 1
ATOM 4095 N N . THR B 1 233 ? 7.703 -28.375 1.008 1 96.81 233 THR B N 1
ATOM 4096 C CA . THR B 1 233 ? 7.395 -28.438 2.432 1 96.81 233 THR B CA 1
ATOM 4097 C C . THR B 1 233 ? 6.953 -27.078 2.959 1 96.81 233 THR B C 1
ATOM 4099 O O . THR B 1 233 ? 7.324 -26.047 2.4 1 96.81 233 THR B O 1
ATOM 4102 N N . THR B 1 234 ? 6.195 -27.094 4.027 1 96.56 234 THR B N 1
ATOM 4103 C CA . THR B 1 234 ? 5.688 -25.844 4.605 1 96.56 234 THR B CA 1
ATOM 4104 C C . THR B 1 234 ? 6.797 -25.094 5.336 1 96.56 234 THR B C 1
ATOM 4106 O O . THR B 1 234 ? 6.605 -23.969 5.773 1 96.56 234 THR B O 1
ATOM 4109 N N . LYS B 1 235 ? 7.965 -25.656 5.41 1 95.75 235 LYS B N 1
ATOM 4110 C CA . LYS B 1 235 ? 9.078 -25.062 6.129 1 95.75 235 LYS B CA 1
ATOM 4111 C C . LYS B 1 235 ? 9.797 -24.016 5.266 1 95.75 235 LYS B C 1
ATOM 4113 O O . LYS B 1 235 ? 10.562 -23.203 5.773 1 95.75 235 LYS B O 1
ATOM 4118 N N . ARG B 1 236 ? 9.625 -24.156 3.936 1 96.19 236 ARG B N 1
ATOM 4119 C CA . ARG B 1 236 ? 10.242 -23.219 3.002 1 96.19 236 ARG B CA 1
ATOM 4120 C C . ARG B 1 236 ? 9.18 -22.359 2.318 1 96.19 236 ARG B C 1
ATOM 4122 O O . ARG B 1 236 ? 8.125 -22.859 1.93 1 96.19 236 ARG B O 1
ATOM 4129 N N . PRO B 1 237 ? 9.523 -21.078 2.191 1 97.75 237 PRO B N 1
ATOM 4130 C CA . PRO B 1 237 ? 8.594 -20.234 1.429 1 97.75 237 PRO B CA 1
ATOM 4131 C C . PRO B 1 237 ? 8.539 -20.609 -0.051 1 97.75 237 PRO B C 1
ATOM 4133 O O . PRO B 1 237 ? 9.539 -21.078 -0.606 1 97.75 237 PRO B O 1
ATOM 4136 N N . VAL B 1 238 ? 7.383 -20.422 -0.635 1 98.69 238 VAL B N 1
ATOM 4137 C CA . VAL B 1 238 ? 7.191 -20.75 -2.043 1 98.69 238 VAL B CA 1
ATOM 4138 C C . VAL B 1 238 ? 6.906 -19.484 -2.84 1 98.69 238 VAL B C 1
ATOM 4140 O O . VAL B 1 238 ? 6.105 -18.641 -2.424 1 98.69 238 VAL B O 1
ATOM 4143 N N . VAL B 1 239 ? 7.594 -19.281 -3.91 1 98.62 239 VAL B N 1
ATOM 4144 C CA . VAL B 1 239 ? 7.305 -18.219 -4.867 1 98.62 239 VAL B CA 1
ATOM 4145 C C . VAL B 1 239 ? 6.648 -18.812 -6.113 1 98.62 239 VAL B C 1
ATOM 4147 O O . VAL B 1 239 ? 7.191 -19.719 -6.734 1 98.62 239 VAL B O 1
ATOM 4150 N N . VAL B 1 240 ? 5.488 -18.312 -6.449 1 98.62 240 VAL B N 1
ATOM 4151 C CA . VAL B 1 240 ? 4.742 -18.844 -7.59 1 98.62 240 VAL B CA 1
ATOM 4152 C C . VAL B 1 240 ? 4.738 -17.812 -8.719 1 98.62 240 VAL B C 1
ATOM 4154 O O . VAL B 1 240 ? 4.566 -16.609 -8.477 1 98.62 240 VAL B O 1
ATOM 4157 N N . TYR B 1 241 ? 4.953 -18.25 -9.938 1 97.5 241 TYR B N 1
ATOM 4158 C CA . TYR B 1 241 ? 4.836 -17.406 -11.125 1 97.5 241 TYR B CA 1
ATOM 4159 C C . TYR B 1 241 ? 4.191 -18.172 -12.273 1 97.5 241 TYR B C 1
ATOM 4161 O O . TYR B 1 241 ? 3.873 -19.359 -12.133 1 97.5 241 TYR B O 1
ATOM 4169 N N . ASP B 1 242 ? 3.805 -17.469 -13.328 1 95.88 242 ASP B N 1
ATOM 4170 C CA . ASP B 1 242 ? 3.246 -18.109 -14.508 1 95.88 242 ASP B CA 1
ATOM 4171 C C . ASP B 1 242 ? 3.744 -17.453 -15.789 1 95.88 242 ASP B C 1
ATOM 4173 O O . ASP B 1 242 ? 4.855 -16.922 -15.828 1 95.88 242 ASP B O 1
ATOM 4177 N N . GLU B 1 243 ? 3.043 -17.641 -16.812 1 87.94 243 GLU B N 1
ATOM 4178 C CA . GLU B 1 243 ? 3.479 -17.141 -18.125 1 87.94 243 GLU B CA 1
ATOM 4179 C C . GLU B 1 243 ? 3.277 -15.625 -18.219 1 87.94 243 GLU B C 1
ATOM 4181 O O . GLU B 1 243 ? 4.145 -14.914 -18.734 1 87.94 243 GLU B O 1
ATOM 4186 N N . LEU B 1 244 ? 2.146 -15.023 -17.766 1 79 244 LEU B N 1
ATOM 4187 C CA . LEU B 1 244 ? 1.955 -13.602 -18.016 1 79 244 LEU B CA 1
ATOM 4188 C C . LEU B 1 244 ? 1.018 -12.992 -16.969 1 79 244 LEU B C 1
ATOM 4190 O O . LEU B 1 244 ? 1.314 -11.938 -16.406 1 79 244 LEU B O 1
ATOM 4194 N N . SER B 1 245 ? -0.087 -13.359 -16.641 1 76.69 245 SER B N 1
ATOM 4195 C CA . SER B 1 245 ? -1.202 -12.633 -16.031 1 76.69 245 SER B CA 1
ATOM 4196 C C . SER B 1 245 ? -1.308 -12.922 -14.539 1 76.69 245 SER B C 1
ATOM 4198 O O . SER B 1 245 ? -2.066 -12.258 -13.828 1 76.69 245 SER B O 1
ATOM 4200 N N . SER B 1 246 ? -0.593 -13.719 -14 1 91.38 246 SER B N 1
ATOM 4201 C CA . SER B 1 246 ? -0.636 -14.133 -12.602 1 91.38 246 SER B CA 1
ATOM 4202 C C . SER B 1 246 ? -1.925 -14.883 -12.289 1 91.38 246 SER B C 1
ATOM 4204 O O . SER B 1 246 ? -2.154 -15.273 -11.141 1 91.38 246 SER B O 1
ATOM 4206 N N . LEU B 1 247 ? -2.795 -15.094 -13.297 1 92.81 247 LEU B N 1
ATOM 4207 C CA . LEU B 1 247 ? -4.059 -15.773 -13.047 1 92.81 247 LEU B CA 1
ATOM 4208 C C . LEU B 1 247 ? -3.824 -17.219 -12.602 1 92.81 247 LEU B C 1
ATOM 4210 O O . LEU B 1 247 ? -4.324 -17.641 -11.562 1 92.81 247 LEU B O 1
ATOM 4214 N N . ARG B 1 248 ? -3 -17.875 -13.352 1 95.31 248 ARG B N 1
ATOM 4215 C CA . ARG B 1 248 ? -2.705 -19.266 -13.008 1 95.31 248 ARG B CA 1
ATOM 4216 C C . ARG B 1 248 ? -1.898 -19.359 -11.719 1 95.31 248 ARG B C 1
ATOM 4218 O O . ARG B 1 248 ? -2.158 -20.219 -10.875 1 95.31 248 ARG B O 1
ATOM 4225 N N . ALA B 1 249 ? -0.986 -18.422 -11.609 1 97.44 249 ALA B N 1
ATOM 4226 C CA . ALA B 1 249 ? -0.153 -18.391 -10.406 1 97.44 249 ALA B CA 1
ATOM 4227 C C . ALA B 1 249 ? -1.001 -18.172 -9.156 1 97.44 249 ALA B C 1
ATOM 4229 O O . ALA B 1 249 ? -0.748 -18.797 -8.117 1 97.44 249 ALA B O 1
ATOM 4230 N N . ALA B 1 250 ? -2.004 -17.328 -9.25 1 97.25 250 ALA B N 1
ATOM 4231 C CA . ALA B 1 250 ? -2.861 -17.031 -8.109 1 97.25 250 ALA B CA 1
ATOM 4232 C C . ALA B 1 250 ? -3.637 -18.266 -7.664 1 97.25 250 ALA B C 1
ATOM 4234 O O . ALA B 1 250 ? -3.893 -18.453 -6.473 1 97.25 250 ALA B O 1
ATOM 4235 N N . SER B 1 251 ? -4.027 -19.078 -8.602 1 96 251 SER B N 1
ATOM 4236 C CA . SER B 1 251 ? -4.738 -20.312 -8.258 1 96 251 SER B CA 1
ATOM 4237 C C . SER B 1 251 ? -3.834 -21.266 -7.496 1 96 251 SER B C 1
ATOM 4239 O O . SER B 1 251 ? -4.25 -21.859 -6.492 1 96 251 SER B O 1
ATOM 4241 N N . ILE B 1 252 ? -2.623 -21.391 -7.98 1 98.12 252 ILE B N 1
ATOM 4242 C CA . ILE B 1 252 ? -1.661 -22.234 -7.281 1 98.12 252 ILE B CA 1
ATOM 4243 C C . ILE B 1 252 ? -1.388 -21.672 -5.891 1 98.12 252 ILE B C 1
ATOM 4245 O O . ILE B 1 252 ? -1.338 -22.406 -4.906 1 98.12 252 ILE B O 1
ATOM 4249 N N . TRP B 1 253 ? -1.228 -20.359 -5.82 1 98.25 253 TRP B N 1
ATOM 4250 C CA . TRP B 1 253 ? -1.019 -19.688 -4.547 1 98.25 253 TRP B CA 1
ATOM 4251 C C . TRP B 1 253 ? -2.148 -19.984 -3.57 1 98.25 253 TRP B C 1
ATOM 4253 O O . TRP B 1 253 ? -1.899 -20.312 -2.404 1 98.25 253 TRP B O 1
ATOM 4263 N N . ALA B 1 254 ? -3.373 -19.922 -4.035 1 97.31 254 ALA B N 1
ATOM 4264 C CA . ALA B 1 254 ? -4.531 -20.172 -3.18 1 97.31 254 ALA B CA 1
ATOM 4265 C C . ALA B 1 254 ? -4.516 -21.594 -2.633 1 97.31 254 ALA B C 1
ATOM 4267 O O . ALA B 1 254 ? -4.828 -21.828 -1.461 1 97.31 254 ALA B O 1
ATOM 4268 N N . ALA B 1 255 ? -4.172 -22.5 -3.461 1 97.19 255 ALA B N 1
ATOM 4269 C CA . ALA B 1 255 ? -4.09 -23.891 -3.027 1 97.19 255 ALA B CA 1
ATOM 4270 C C . ALA B 1 255 ? -2.996 -24.078 -1.978 1 97.19 255 ALA B C 1
ATOM 4272 O O . ALA B 1 255 ? -3.172 -24.828 -1.013 1 97.19 255 ALA B O 1
ATOM 4273 N N . LEU B 1 256 ? -1.882 -23.422 -2.199 1 98.38 256 LEU B N 1
ATOM 4274 C CA . LEU B 1 256 ? -0.792 -23.469 -1.23 1 98.38 256 LEU B CA 1
ATOM 4275 C C . LEU B 1 256 ? -1.225 -22.875 0.109 1 98.38 256 LEU B C 1
ATOM 4277 O O . LEU B 1 256 ? -0.941 -23.453 1.164 1 98.38 256 LEU B O 1
ATOM 4281 N N . GLN B 1 257 ? -1.928 -21.766 0.052 1 96.38 257 GLN B N 1
ATOM 4282 C CA . GLN B 1 257 ? -2.436 -21.156 1.27 1 96.38 257 GLN B CA 1
ATOM 4283 C C . GLN B 1 257 ? -3.367 -22.094 2.021 1 96.38 257 GLN B C 1
ATOM 4285 O O . GLN B 1 257 ? -3.279 -22.219 3.246 1 96.38 257 GLN B O 1
ATOM 4290 N N . ARG B 1 258 ? -4.168 -22.766 1.295 1 93.94 258 ARG B N 1
ATOM 4291 C CA . ARG B 1 258 ? -5.137 -23.688 1.876 1 93.94 258 ARG B CA 1
ATOM 4292 C C . ARG B 1 258 ? -4.438 -24.844 2.586 1 93.94 258 ARG B C 1
ATOM 4294 O O . ARG B 1 258 ? -5.012 -25.469 3.473 1 93.94 258 ARG B O 1
ATOM 4301 N N . THR B 1 259 ? -3.303 -25.141 2.174 1 96.62 259 THR B N 1
ATOM 4302 C CA . THR B 1 259 ? -2.551 -26.25 2.742 1 96.62 259 THR B CA 1
ATOM 4303 C C . THR B 1 259 ? -1.44 -25.734 3.658 1 96.62 259 THR B C 1
ATOM 4305 O O . THR B 1 259 ? -0.444 -26.438 3.879 1 96.62 259 THR B O 1
ATOM 4308 N N . ASN B 1 260 ? -1.496 -24.453 4.109 1 95.62 260 ASN B N 1
ATOM 4309 C CA . ASN B 1 260 ? -0.72 -23.828 5.176 1 95.62 260 ASN B CA 1
ATOM 4310 C C . ASN B 1 260 ? 0.703 -23.516 4.727 1 95.62 260 ASN B C 1
ATOM 4312 O O . ASN B 1 260 ? 1.621 -23.469 5.543 1 95.62 260 ASN B O 1
ATOM 4316 N N . PHE B 1 261 ? 0.929 -23.406 3.453 1 98.06 261 PHE B N 1
ATOM 4317 C CA . PHE B 1 261 ? 2.203 -22.922 2.941 1 98.06 261 PHE B CA 1
ATOM 4318 C C . PHE B 1 261 ? 2.277 -21.406 3.043 1 98.06 261 PHE B C 1
ATOM 4320 O O . PHE B 1 261 ? 1.252 -20.719 2.996 1 98.06 261 PHE B O 1
ATOM 4327 N N . THR B 1 262 ? 3.486 -20.891 3.234 1 97.88 262 THR B N 1
ATOM 4328 C CA . THR B 1 262 ? 3.781 -19.484 2.982 1 97.88 262 THR B CA 1
ATOM 4329 C C . THR B 1 262 ? 4.156 -19.266 1.52 1 97.88 262 THR B C 1
ATOM 4331 O O . THR B 1 262 ? 5.164 -19.797 1.046 1 97.88 262 THR B O 1
ATOM 4334 N N . ALA B 1 263 ? 3.338 -18.516 0.817 1 98.44 263 ALA B N 1
ATOM 4335 C CA . ALA B 1 263 ? 3.553 -18.391 -0.622 1 98.44 263 ALA B CA 1
ATOM 4336 C C . ALA B 1 263 ? 3.342 -16.953 -1.081 1 98.44 263 ALA B C 1
ATOM 4338 O O . ALA B 1 263 ? 2.547 -16.219 -0.493 1 98.44 263 ALA B O 1
ATOM 4339 N N . SER B 1 264 ? 4.062 -16.547 -2.037 1 98.19 264 SER B N 1
ATOM 4340 C CA . SER B 1 264 ? 3.975 -15.234 -2.652 1 98.19 264 SER B CA 1
ATOM 4341 C C . SER B 1 264 ? 3.992 -15.336 -4.176 1 98.19 264 SER B C 1
A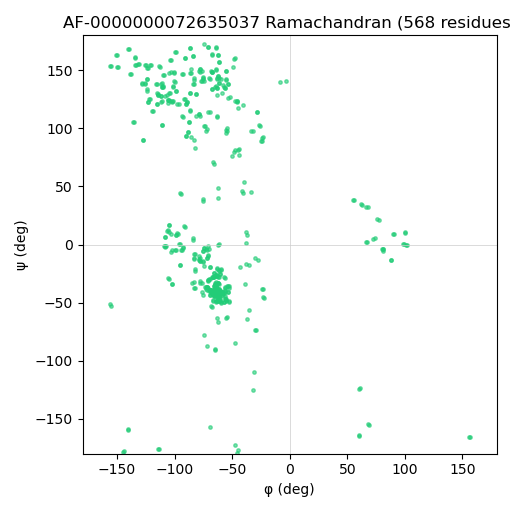TOM 4343 O O . SER B 1 264 ? 4.34 -16.375 -4.73 1 98.19 264 SER B O 1
ATOM 4345 N N . LEU B 1 265 ? 3.523 -14.258 -4.828 1 97.75 265 LEU B N 1
ATOM 4346 C CA . LEU B 1 265 ? 3.492 -14.234 -6.289 1 97.75 265 LEU B CA 1
ATOM 4347 C C . LEU B 1 265 ? 4.617 -13.367 -6.84 1 97.75 265 LEU B C 1
ATOM 4349 O O . LEU B 1 265 ? 4.859 -12.258 -6.344 1 97.75 265 LEU B O 1
ATOM 4353 N N . TYR B 1 266 ? 5.336 -13.891 -7.77 1 97.12 266 TYR B N 1
ATOM 4354 C CA . TYR B 1 266 ? 6.18 -13.094 -8.656 1 97.12 266 TYR B CA 1
ATOM 4355 C C . TYR B 1 266 ? 5.41 -12.656 -9.898 1 97.12 266 TYR B C 1
ATOM 4357 O O . TYR B 1 266 ? 5.398 -13.367 -10.906 1 97.12 266 TYR B O 1
ATOM 4365 N N . PHE B 1 267 ? 4.824 -11.445 -9.805 1 91.62 267 PHE B N 1
ATOM 4366 C CA . PHE B 1 267 ? 3.855 -11.062 -10.82 1 91.62 267 PHE B CA 1
ATOM 4367 C C . PHE B 1 267 ? 4.562 -10.609 -12.094 1 91.62 267 PHE B C 1
ATOM 4369 O O . PHE B 1 267 ? 3.934 -10.492 -13.148 1 91.62 267 PHE B O 1
ATOM 4376 N N . GLY B 1 268 ? 5.863 -10.367 -12.062 1 93 268 GLY B N 1
ATOM 4377 C CA . GLY B 1 268 ? 6.602 -10.133 -13.289 1 93 268 GLY B CA 1
ATOM 4378 C C . GLY B 1 268 ? 6.621 -11.336 -14.219 1 93 268 GLY B C 1
ATOM 4379 O O . GLY B 1 268 ? 6.781 -11.188 -15.43 1 93 268 GLY B O 1
ATOM 4380 N N . ALA B 1 269 ? 6.508 -12.484 -13.625 1 94.31 269 ALA B N 1
ATOM 4381 C CA . ALA B 1 269 ? 6.324 -13.758 -14.32 1 94.31 269 ALA B CA 1
ATOM 4382 C C . ALA B 1 269 ? 7.5 -14.047 -15.25 1 94.31 269 ALA B C 1
ATOM 4384 O O . ALA B 1 269 ? 8.602 -13.523 -15.055 1 94.31 269 ALA B O 1
ATOM 4385 N N . TRP B 1 270 ? 7.309 -14.969 -16.141 1 94.81 270 TRP B N 1
ATOM 4386 C CA . TRP B 1 270 ? 8.367 -15.477 -17 1 94.81 270 TRP B CA 1
ATOM 4387 C C . TRP B 1 270 ? 8.883 -14.383 -17.938 1 94.81 270 TRP B C 1
ATOM 4389 O O . TRP B 1 270 ? 10.094 -14.211 -18.094 1 94.81 270 TRP B O 1
ATOM 4399 N N . PRO B 1 271 ? 8.039 -13.508 -18.453 1 91.25 271 PRO B N 1
ATOM 4400 C CA . PRO B 1 271 ? 8.531 -12.5 -19.391 1 91.25 271 PRO B CA 1
ATOM 4401 C C . PRO B 1 271 ? 9.555 -11.555 -18.766 1 91.25 271 PRO B C 1
ATOM 4403 O O . PRO B 1 271 ? 10.586 -11.258 -19.375 1 91.25 271 PRO B O 1
ATOM 4406 N N . GLU B 1 272 ? 9.211 -11.125 -17.594 1 93.56 272 GLU B N 1
ATOM 4407 C CA . GLU B 1 272 ? 10.18 -10.25 -16.938 1 93.56 272 GLU B CA 1
ATOM 4408 C C . GLU B 1 272 ? 11.492 -10.984 -16.656 1 93.56 272 GLU B C 1
ATOM 4410 O O . GLU B 1 272 ? 12.57 -10.445 -16.891 1 93.56 272 GLU B O 1
ATOM 4415 N N . TRP B 1 273 ? 11.391 -12.227 -16.188 1 95.69 273 TRP B N 1
ATOM 4416 C CA . TRP B 1 273 ? 12.578 -13.016 -15.883 1 95.69 273 TRP B CA 1
ATOM 4417 C C . TRP B 1 273 ? 13.414 -13.25 -17.141 1 95.69 273 TRP B C 1
ATOM 4419 O O . TRP B 1 273 ? 14.641 -13.109 -17.109 1 95.69 273 TRP B O 1
ATOM 4429 N N . LEU B 1 274 ? 12.758 -13.578 -18.188 1 93.38 274 LEU B N 1
ATOM 4430 C CA . LEU B 1 274 ? 13.406 -13.844 -19.469 1 93.38 274 LEU B CA 1
ATOM 4431 C C . LEU B 1 274 ? 14.242 -12.648 -19.906 1 93.38 274 LEU B C 1
ATOM 4433 O O . LEU B 1 274 ? 15.367 -12.812 -20.391 1 93.38 274 LEU B O 1
ATOM 4437 N N . ILE B 1 275 ? 13.742 -11.469 -19.703 1 93.25 275 ILE B N 1
ATOM 4438 C CA . ILE B 1 275 ? 14.367 -10.25 -20.203 1 93.25 275 ILE B CA 1
ATOM 4439 C C . ILE B 1 275 ? 15.484 -9.82 -19.25 1 93.25 275 ILE B C 1
ATOM 4441 O O . ILE B 1 275 ? 16.562 -9.43 -19.703 1 93.25 275 ILE B O 1
ATOM 4445 N N . ARG B 1 276 ? 15.297 -9.984 -17.969 1 94.38 276 ARG B N 1
ATOM 4446 C CA . ARG B 1 276 ? 16.156 -9.289 -17.031 1 94.38 276 ARG B CA 1
ATOM 4447 C C . ARG B 1 276 ? 17.172 -10.242 -16.391 1 94.38 276 ARG B C 1
ATOM 4449 O O . ARG B 1 276 ? 18.25 -9.828 -15.969 1 94.38 276 ARG B O 1
ATOM 4456 N N . ALA B 1 277 ? 16.859 -11.5 -16.234 1 95.25 277 ALA B N 1
ATOM 4457 C CA . ALA B 1 277 ? 17.672 -12.422 -15.453 1 95.25 277 ALA B CA 1
ATOM 4458 C C . ALA B 1 277 ? 18.891 -12.875 -16.25 1 95.25 277 ALA B C 1
ATOM 4460 O O . ALA B 1 277 ? 18.859 -12.906 -17.484 1 95.25 277 ALA B O 1
ATOM 4461 N N . PRO B 1 278 ? 19.984 -13.195 -15.562 1 93.44 278 PRO B N 1
ATOM 4462 C CA . PRO B 1 278 ? 21.125 -13.805 -16.266 1 93.44 278 PRO B CA 1
ATOM 4463 C C . PRO B 1 278 ? 20.766 -15.141 -16.906 1 93.44 278 PRO B C 1
ATOM 4465 O O . PRO B 1 278 ? 19.891 -15.859 -16.422 1 93.44 278 PRO B O 1
ATOM 4468 N N . ASP B 1 279 ? 21.516 -15.523 -17.891 1 92.25 279 ASP B N 1
ATOM 4469 C CA . ASP B 1 279 ? 21.219 -16.703 -18.688 1 92.25 279 ASP B CA 1
ATOM 4470 C C . ASP B 1 279 ? 21.312 -17.984 -17.859 1 92.25 279 ASP B C 1
ATOM 4472 O O . ASP B 1 279 ? 20.547 -18.922 -18.062 1 92.25 279 ASP B O 1
ATOM 4476 N N . HIS B 1 280 ? 22.219 -17.984 -16.922 1 91.62 280 HIS B N 1
ATOM 4477 C CA . HIS B 1 280 ? 22.438 -19.203 -16.156 1 91.62 280 HIS B CA 1
ATOM 4478 C C . HIS B 1 280 ? 21.266 -19.484 -15.219 1 91.62 280 HIS B C 1
ATOM 4480 O O . HIS B 1 280 ? 21.172 -20.562 -14.633 1 91.62 280 HIS B O 1
ATOM 4486 N N . LEU B 1 281 ? 20.328 -18.5 -15.07 1 95.31 281 LEU B N 1
ATOM 4487 C CA . LEU B 1 281 ? 19.172 -18.688 -14.211 1 95.31 281 LEU B CA 1
ATOM 4488 C C . LEU B 1 281 ? 17.922 -18.969 -15.039 1 95.31 281 LEU B C 1
ATOM 4490 O O . LEU B 1 281 ? 16.797 -18.969 -14.508 1 95.31 281 LEU B O 1
ATOM 4494 N N . LYS B 1 282 ? 18.109 -19.172 -16.281 1 94.56 282 LYS B N 1
ATOM 4495 C CA . LYS B 1 282 ? 17.031 -19.469 -17.219 1 94.56 282 LYS B CA 1
ATOM 4496 C C . LYS B 1 282 ? 17.188 -20.875 -17.812 1 94.56 282 LYS B C 1
ATOM 4498 O O . LYS B 1 282 ? 18.297 -21.312 -18.094 1 94.56 282 LYS B O 1
ATOM 4503 N N . SER B 1 283 ? 16.109 -21.531 -17.906 1 94.44 283 SER B N 1
ATOM 4504 C CA . SER B 1 283 ? 16.078 -22.797 -18.625 1 94.44 283 SER B CA 1
ATOM 4505 C C . SER B 1 283 ? 15.273 -22.672 -19.922 1 94.44 283 SER B C 1
ATOM 4507 O O . SER B 1 283 ? 14.039 -22.609 -19.891 1 94.44 283 SER B O 1
ATOM 4509 N N . ILE B 1 284 ? 15.938 -22.578 -21 1 90.75 284 ILE B N 1
ATOM 4510 C CA . ILE B 1 284 ? 15.367 -22.453 -22.328 1 90.75 284 ILE B CA 1
ATOM 4511 C C . ILE B 1 284 ? 15.875 -23.578 -23.219 1 90.75 284 ILE B C 1
ATOM 4513 O O . ILE B 1 284 ? 17.078 -23.844 -23.281 1 90.75 284 ILE B O 1
ATOM 4517 N N . PRO B 1 285 ? 14.953 -24.297 -23.719 1 85.44 285 PRO B N 1
ATOM 4518 C CA . PRO B 1 285 ? 15.445 -25.375 -24.578 1 85.44 285 PRO B CA 1
ATOM 4519 C C . PRO B 1 285 ? 16.297 -24.875 -25.734 1 85.44 285 PRO B C 1
ATOM 4521 O O . PRO B 1 285 ? 16.094 -23.75 -26.219 1 85.44 285 PRO B O 1
ATOM 4524 N N . GLU B 1 286 ? 17.453 -25.547 -26.016 1 69.94 286 GLU B N 1
ATOM 4525 C CA . GLU B 1 286 ? 18.344 -25.266 -27.141 1 69.94 286 GLU B CA 1
ATOM 4526 C C . GLU B 1 286 ? 17.625 -25.391 -28.484 1 69.94 286 GLU B C 1
ATOM 4528 O O . GLU B 1 286 ? 16.703 -26.203 -28.609 1 69.94 286 GLU B O 1
#

Solvent-accessible surface area (backbone atoms only — not comparable to full-atom values): 31701 Å² total; per-residue (Å²): 62,34,46,47,72,89,75,81,90,64,84,65,60,88,87,59,40,80,40,41,67,72,70,48,24,58,95,48,39,66,53,45,47,68,56,46,24,52,54,40,12,74,68,54,31,36,73,80,43,77,42,53,24,30,27,82,48,43,76,33,36,64,20,31,30,48,49,49,51,39,43,31,26,60,44,76,53,57,46,59,47,75,22,25,63,57,38,49,48,48,48,52,63,68,46,69,77,67,59,65,73,75,57,52,61,67,69,62,62,69,49,68,86,54,69,52,26,70,34,73,36,29,41,46,48,76,47,52,39,51,71,68,56,56,58,66,36,48,41,90,40,95,83,75,49,81,46,56,76,46,46,39,36,31,22,29,49,69,49,40,41,58,23,69,60,71,84,75,71,65,65,74,82,64,64,72,86,88,72,86,76,70,79,74,72,60,70,77,77,82,44,30,39,59,58,82,46,42,77,50,39,56,71,74,50,37,41,90,64,58,48,82,75,16,37,29,64,47,53,60,68,55,51,46,50,56,40,44,77,74,69,54,56,64,87,44,46,34,39,26,21,19,65,58,67,36,31,47,15,24,44,52,45,51,55,36,48,70,58,65,33,50,55,23,34,28,47,62,21,44,58,46,44,68,71,69,49,59,69,90,51,48,42,57,65,130,63,33,44,46,72,87,77,76,82,61,84,66,61,88,87,56,42,78,40,43,66,72,71,49,23,59,96,49,40,67,53,44,46,69,57,46,23,51,53,40,11,74,68,53,32,38,73,79,43,78,41,54,25,29,28,82,47,44,76,36,35,63,20,31,30,48,48,48,52,38,45,31,28,61,44,75,54,56,45,60,47,74,21,25,62,57,39,50,48,48,48,52,62,68,46,70,78,68,58,65,73,73,56,54,59,68,69,62,60,70,48,68,86,57,66,53,26,69,35,73,35,29,41,44,50,76,45,52,39,51,70,67,56,57,59,66,36,47,42,90,40,93,82,74,48,82,45,56,76,48,47,39,36,31,24,30,50,69,49,42,42,58,23,68,62,74,91,76,72,65,65,74,80,65,66,71,89,84,76,84,77,69,80,74,72,60,71,84,77,82,43,30,38,57,58,83,46,42,79,49,39,55,71,75,52,38,41,89,64,58,47,82,73,16,37,29,65,48,54,60,67,55,51,46,52,57,41,44,77,73,67,53,55,65,89,44,45,34,39,28,22,19,64,57,68,35,31,48,15,24,41,52,45,52,54,37,48,70,58,64,33,49,56,23,35,28,46,61,22,45,58,47,44,69,73,69,50,60,68,90,50,47,42,57,64,130

InterPro domains:
  IPR001763 Rhodanese-like domain [PF00581] (8-90)
  IPR001763 Rhodanese-like domain [PF00581] (149-274)
  IPR001763 Rhodanese-like domain [PS50206] (8-97)
  IPR001763 Rhodanese-like domain [PS50206] (192-282)
  IPR001763 Rhodanese-like domain [SM00450] (136-279)
  IPR036873 Rhodanese-like domain superfamily [G3DSA:3.40.250.10] (4-101)
  IPR036873 Rhodanese-like domain superfamily [G3DSA:3.40.250.10] (125-282)
  IPR036873 Rhodanese-like domain superfamily [SSF52821] (10-90)
  IPR036873 Rhodanese-like domain superfamily [SSF52821] (129-274)
  IPR045078 Sulfurtransferase TST/MPST-like [PTHR11364] (8-281)

pLDDT: mean 78.33, std 23.7, range [26.66, 98.69]

Nearest PDB structures (foldseek):
  8q5z-assembly1_A  TM=7.597E-01  e=1.212E-14  Bos taurus
  5wqk-assembly2_B  TM=7.570E-01  e=7.932E-14  Mus musculus
  5wqj-assembly2_B  TM=7.935E-01  e=3.145E-13  Mus musculus
  5wqj-assembly1_A  TM=7.423E-01  e=2.160E-13  Mus musculus
  4jgt-assembly3_C  TM=7.296E-01  e=1.682E-13  Homo sapiens

Organism: Meloidogyne incognita (NCBI:txid6306)

Foldseek 3Di:
DEAEDPDDDDDPDPLDDYHYVVQQDDQLHGDDLVSVLQVQLVSQAALPDQAEYAYQPQARLVRLVVVLSCVQFPNDNYYYDFQGVLVVVVVVVVVPPVPVVVPPPVVVVVPPVRNGYPDGTDGDPLQEDEPVRQQVQWDQDPVRDIDGQAAEEEQEDPCLALQVPDFPDDPVVPPDDDDDPDDCCVPRPQGHDFPNYHYDHLPQQFDPDHSPSHTGGDDLVSLVVVCVVRVDDQVGEYEYAYATNCSSRSSNVVSCVSNNHRYHYHSRHDVNCVPPPDPSRIDGDD/DEAEDPDPDDDPDPLDDYHYVVQQDDQLHGDDLVSVLQVQQQSQAALPDQAEYAYQPQARLVRLVVVLSCVQFPNDNYYYDFQGVLVVVVVVVVVVPVPVVVPPPVVVVVPPVSNGYPDGTDGDPLQEAEPVRQQVQWDQDPVRDIDGQAAEEEQEDPCLAQQVPDADDDPVVPPDDDDDPDDCCVPRQQGHDFPNYHYDHLPQQFDPDHSPSHTGGDDLVSLVVVCVVRVDDQVGEYEYAYRTNCSSRSSNVVSCVSNNHRYHYHSRHPVNCVPPPDPSRIDGDD

Secondary structure (DSSP, 8-state):
-EE--S-------TTPPEE-HHHHEETTEEPPHHHHHHHHHHTT--TT--EEEB--STT-HHHHHHHHHHHHTT--SEEE-TTHHHHHHHHHHH--STTTTT--THHHHTTSS-----------GGGB--HHHHHHTEEE-TTS-EEESSEEEE-S-HHHHHT---TTS--GGG-SS---------------EETTPEE--GGGGEEEEEETTEEEEPPHHHHHHHHHHTT--TTS-EEEE-SSSSHHHHHHHHHHHHTT--EEE-TTHHHHHHHHS-GGGEE---/-EE--S---S---TT--EE-HHHHEETTEEPPHHHHHHHHHHTT--TT--EEEB--STT-HHHHHHHHHHHHTT--SEEE-TTHHHHHHHHHHH--STTTTT--THHHHTTSS-----------GGGB--HHHHHHTEEE-TTS-EEESSEEEE-S-HHHHHT---S----GGG-S----------------EETTPEE--GGGGEEEEEETTEEEEPPHHHHHHHHHHTT--TTS-EEEE-SSSSHHHHHHHHHHHHTT--EEE-TTHHHHHHHHS-GGGEE---

Sequence (572 aa):
MTIYEDFFNFSQLPGSRHITIESLSHNGVPVHPLQFQRLLRSHSVDSTSIVVLYDRHPLGLFSTYALWIFRLYGHNTTFFLNGGTSAWHSFLTNKNNTNNLLNNSKIEEKLLMSNGGDFKASWIQDLVVTFDDLLASFEPTDEGDVSAKVDIVDAQKPEEFDGHIVGGSKSSFSSTSSSSSSISTSPIAIYGHIRTAMNIPVERLFLSTPIGNQRRWASSNAHSRLFARLGLTTKRPVVVYDELSSLRAASIWAALQRTNFTASLYFGAWPEWLIRAPDHLKSIPEMTIYEDFFNFSQLPGSRHITIESLSHNGVPVHPLQFQRLLRSHSVDSTSIVVLYDRHPLGLFSTYALWIFRLYGHNTTFFLNGGTSAWHSFLTNKNNTNNLLNNSKIEEKLLMSNGGDFKASWIQDLVVTFDDLLASFEPTDEGDVSAKVDIVDAQKPEEFDGHIVGGSKSSFSSTSSSSSSISTSPIAIYGHIRTAMNIPVERLFLSTPIGNQRRWASSNAHSRLFARLGLTTKRPVVVYDELSSLRAASIWAALQRTNFTASLYFGAWPEWLIRAPDHLKSIPE

Radius of gyration: 27.81 Å; Cα contacts (8 Å, |Δi|>4): 971; chains: 2; bounding box: 74×74×66 Å